Protein 4TL6 (pdb70)

CATH classification: 3.40.50.300

Radius of gyration: 28.35 Å; Cα contacts (8 Å, |Δi|>4): 1574; chains: 3; bounding box: 94×48×58 Å

Sequence (667 aa):
HQAIAKMRTMIEGFDDISHGGLPIGRSSTLVSSGTSGTGKTLFSSIQFLYNGIIEFDEPGVFVTFEETPQDIIKNARSFGWDLAKLVDEGKLFILDASPDPFDLSALIERINYAIQKYRARRVSIDDSSDASSVVRRELFRLVARRLKQIGATTVMTTERIEEYGPIARYGVEEFVVSDNVVILRNVLEGERRRRTLEILKLRGTSHMKGEYPFTITDHGINIFPLGAMAIAKMRTMIEEGFDDISHGGLPIGRSSTLVSGTSGTGKTLFSSIQFLYNGIIEFDEPGVFVTFEETPQDIIKNARSFGWDLAKLVDEGKLFILDASPGFDLSALIERINYAIQKYRARRVSIDDSSVTSVFQQYDASSVVRRELFRLVARRLKQIGATTVMTTERIEEYGPIARYGVEEFVSDNVVILRNVLEGERRRRTLEILKLRGTSHMKGEYPFTITDHGINIFPLQAIAKMRTMIEGFDDISHGGLPIGRSTLVSGTSGTGKTLFSSIQFLYNGIIEFDEPGVFVTFEETPQDIIIKNARRSFGWDLAKLVDEGKLFILDASPDPEDLSALIERINYAIQKYRARRVSIDDSSDASSVVRRELFRLVARLKQIGATTVMTTERIEEYGPIARYGVEEFVVSDNVVILRNVLEGERRRRTLEILKLRGTSHMMKGEYPFTITDHGINIFPLGAM

Foldseek 3Di:
DDFFAADDQPAAPPCQQAVGHFGFLFEAEEEEAPPLCQLLSQVSSQQCCCVVPVAAEEEEEAADDPVVSQVVLCLLVDRVVVCVVVLRYHYHYNYDDCDDLVVVLVVVLVSCVVSVHQEYEYEEAALVVVQVSLLVNRVVSSVSRHYYYYYAYDDDQPDAQHDSNRNVVSHQWYKYWGFDADPNHTWIWIATPHHPRDDGHGDTWTWDQHSNGIHTDDPPDD/DFAADQLPFAPVCQQAVHHFGFLFEAEEEEAPPLCQLLSLVSSQQCCCPVPVAAEEEEEEADDPVVSQVVLVLLPGRVVVCVVVLRYHYHYNYDCDACVVVLVVVLVSCVVSVHQEYEYEAPVVVCVVVVPLVCVLPRLLVNRVVSSVSRHYYYYYAYDHDQPDAQHDSNCNVVSGQWYKYWYFDADPNDTWIWIATPHHPPDDGHGDIWTWDQDSNGIHTDND/DAQDADALPFAPVCQQAVHHARFLAEAEEEEAPPLCQLLSLVSSQQCCCVVPVAAEEEEEAADDPVVSQVVLVLLVDRVVVCVVVLRYHYHYNYDDDVDLVVVLVVVLVSCVVSVHQEYEYHAPALVVVLVSLLVNRVSSSVSRHYYYYYAYDHDQPDAQHDSNRNVVSGQWYKYWGFDADPNHTWIWIATPHHPRHDGHGDIWTWDQHSNGIHTHDDPDD

Secondary structure (DSSP, 8-state):
--SPPEE----BTHHHHTTSSEETTSEEEEEESTTSSHHHHHHHHHHHHHHHH---EEEEESSS-HHHHHHHHGGGT--HHHHHHTTSEEEEE-------HHHHHHHHHHHHHHHT-SEEEEE---HHHHHHHHHHHHHHHHHHT-EEEEEEE-S-TTS-SSTTS-HHHH-SEEEEEEEEEETTEEEEEEEEEEETTS----SEEEEEEETTEEEE--TT--/---EE----BTHHHHTTSSEETTSEEEEEESTTSSHHHHHHHHHHHHHHHH---EEEEESSS-HHHHHHHHGGGT--HHHHHHTTSEEEEE------THHHHHHHHHHHHHHT-SEEEEE-HHHHHHHTT-GGGHHHHHHHHHHHHHHHT-EEEEEEE-S-SSS-SSTTS-TTTT-SEEEEEEEEEETTEEEEEEEEEEETTS----SEEEEEEETTEEEE---/----EE----BTHHHHTTSSEETTSEEEEEESTTSSHHHHHHHHHHHHHHHH---EEEEESSS-HHHHHHHHGGGT--HHHHHHTTSEEEEE-PPPP--HHHHHHHHHHHHHHHT-SEEEEE---HHHHHHHHHHHHHHHHHHT-EEEEEEE-S-TTS-SSTTS-HHHH-SEEEEEEEEEETTEEEEEEEEEEETTS----SEEEEEEETTEEEEPPTT--

Nearest PDB structures (foldseek):
  4tl6-assembly1_B-2  TM=1.004E+00  e=4.827E-49  Synechococcus elongatus PCC 7942 = FACHB-805
  4tl7-assembly1_C  TM=9.970E-01  e=6.393E-46  Synechococcus elongatus PCC 7942 = FACHB-805
  4tl7-assembly1_D  TM=1.002E+00  e=1.500E-45  Synechococcus elongatus PCC 7942 = FACHB-805
  4tlc-assembly1_C  TM=9.843E-01  e=3.312E-45  Synechococcus elongatus PCC 7942 = FACHB-805
  4tla-assembly1_F  TM=9.662E-01  e=7.053E-43  Synechococcus elongatus PCC 7942 = FACHB-805

B-factor: mean 24.89, std 12.78, range [8.78, 100.76]

GO terms:
  GO:0070297 regulation of phosphorelay signal transduction system (P, IDA)
  GO:0042754 negative regulation of circadian rhythm (P, IMP)
  GO:0016887 ATP hydrolysis activity (F, EXP)
  GO:0106310 protein serine kinase activity (F, EXP)
  GO:0042802 identical protein binding (F, IPI)
  GO:0005515 protein binding (F, IPI)
  GO:0009649 entrainment of circadian clock (P, IDA)
  GO:0042754 negative regulation of circadian rhythm (P, TAS)

Structure (mmCIF, N/CA/C/O backbone):
data_4TL6
#
_entry.id   4TL6
#
_cell.length_a   134.823
_cell.length_b   81.057
_cell.length_c   95.640
_cell.angle_alpha   90.00
_cell.angle_beta   132.87
_cell.angle_gamma   90.00
#
_symmetry.space_group_name_H-M   'C 1 2 1'
#
loop_
_entity.id
_entity.type
_entity.pdbx_description
1 polymer 'Circadian clock protein kinase KaiC'
2 non-polymer 'PHOSPHOAMINOPHOSPHONIC ACID-ADENYLATE ESTER'
3 non-polymer 'MAGNESIUM ION'
4 non-polymer 'CHLORIDE ION'
5 water water
#
loop_
_atom_site.group_PDB
_atom_site.id
_atom_site.type_symbol
_atom_site.label_atom_id
_atom_site.label_alt_id
_atom_site.label_comp_id
_atom_site.label_asym_id
_atom_site.label_entity_id
_atom_site.label_seq_id
_atom_site.pdbx_PDB_ins_code
_atom_site.Cartn_x
_atom_site.Cartn_y
_atom_site.Cartn_z
_atom_site.occupancy
_atom_site.B_iso_or_equiv
_atom_site.auth_seq_id
_atom_site.auth_comp_id
_atom_site.auth_asym_id
_atom_site.auth_atom_id
_atom_site.pdbx_PDB_model_num
ATOM 1 N N . HIS A 1 15 ? 46.702 1.135 -5.844 1.00 80.15 15 HIS A N 1
ATOM 2 C CA . HIS A 1 15 ? 47.691 0.169 -6.306 1.00 77.50 15 HIS A CA 1
ATOM 3 C C . HIS A 1 15 ? 47.115 -1.261 -6.379 1.00 68.24 15 HIS A C 1
ATOM 4 O O . HIS A 1 15 ? 47.224 -1.911 -7.412 1.00 66.11 15 HIS A O 1
ATOM 11 N N . GLN A 1 16 ? 46.493 -1.740 -5.299 1.00 61.18 16 GLN A N 1
ATOM 12 C CA . GLN A 1 16 ? 45.859 -3.063 -5.281 1.00 55.68 16 GLN A CA 1
ATOM 13 C C . GLN A 1 16 ? 44.406 -2.808 -4.818 1.00 44.15 16 GLN A C 1
ATOM 14 O O . GLN A 1 16 ? 44.061 -1.690 -4.426 1.00 41.35 16 GLN A O 1
ATOM 20 N N . ALA A 1 17 ? 43.573 -3.849 -4.913 1.00 43.18 17 ALA A N 1
ATOM 21 C CA . ALA A 1 17 ? 42.172 -3.858 -4.456 1.00 39.32 17 ALA A CA 1
ATOM 22 C C . ALA A 1 17 ? 42.116 -3.712 -2.966 1.00 39.16 17 ALA A C 1
ATOM 23 O O . ALA A 1 17 ? 43.100 -3.974 -2.267 1.00 40.96 17 ALA A O 1
ATOM 25 N N . ILE A 1 18 ? 40.936 -3.353 -2.490 1.00 37.53 18 ILE A N 1
ATOM 26 C CA . ILE A 1 18 ? 40.824 -2.763 -1.186 1.00 36.33 18 ILE A CA 1
ATOM 27 C C . ILE A 1 18 ? 41.164 -3.792 -0.136 1.00 29.14 18 ILE A C 1
ATOM 28 O O . ILE A 1 18 ? 40.896 -4.971 -0.312 1.00 31.64 18 ILE A O 1
ATOM 33 N N . ALA A 1 19 ? 41.792 -3.313 0.927 1.00 21.55 19 ALA A N 1
ATOM 34 C CA . ALA A 1 19 ? 42.226 -4.104 2.066 1.00 22.33 19 ALA A CA 1
ATOM 35 C C . ALA A 1 19 ? 41.169 -4.059 3.142 1.00 23.93 19 ALA A C 1
ATOM 36 O O . ALA A 1 19 ? 40.347 -3.160 3.138 1.00 22.89 19 ALA A O 1
ATOM 38 N N . LYS A 1 20 ? 41.196 -5.015 4.065 1.00 17.83 20 LYS A N 1
ATOM 39 C CA . LYS A 1 20 ? 40.171 -5.084 5.094 1.00 18.15 20 LYS A CA 1
ATOM 40 C C . LYS A 1 20 ? 40.786 -5.069 6.486 1.00 20.05 20 LYS A C 1
ATOM 41 O O . LYS A 1 20 ? 41.940 -5.428 6.675 1.00 23.77 20 LYS A O 1
ATOM 47 N N . MET A 1 21 ? 39.998 -4.618 7.442 1.00 21.63 21 MET A N 1
ATOM 48 C CA . MET A 1 21 ? 40.404 -4.555 8.833 1.00 24.45 21 MET A CA 1
ATOM 49 C C . MET A 1 21 ? 39.610 -5.622 9.606 1.00 24.52 21 MET A C 1
ATOM 50 O O . MET A 1 21 ? 38.395 -5.694 9.482 1.00 18.65 21 MET A O 1
ATOM 55 N N . ARG A 1 22 ? 40.286 -6.461 10.391 1.00 20.71 22 ARG A N 1
ATOM 56 C CA . ARG A 1 22 ? 39.588 -7.548 11.078 1.00 19.84 22 ARG A CA 1
ATOM 57 C C . ARG A 1 22 ? 38.669 -6.982 12.152 1.00 23.03 22 ARG A C 1
ATOM 58 O O . ARG A 1 22 ? 39.084 -6.100 12.913 1.00 24.51 22 ARG A O 1
ATOM 66 N N . THR A 1 23 ? 37.411 -7.446 12.195 1.00 18.75 23 THR A N 1
ATOM 67 C CA . THR A 1 23 ? 36.539 -7.094 13.316 1.00 18.85 23 THR A CA 1
ATOM 68 C C . THR A 1 23 ? 36.727 -7.950 14.569 1.00 17.60 23 THR A C 1
ATOM 69 O O . THR A 1 23 ? 36.384 -7.503 15.679 1.00 20.69 23 THR A O 1
ATOM 73 N N . MET A 1 24 ? 37.193 -9.192 14.381 1.00 21.16 24 MET A N 1
ATOM 74 C CA . MET A 1 24 ? 37.293 -10.207 15.452 1.00 20.38 24 MET A CA 1
ATOM 75 C C . MET A 1 24 ? 35.936 -10.580 16.027 1.00 19.07 24 MET A C 1
ATOM 76 O O . MET A 1 24 ? 35.854 -11.229 17.053 1.00 23.61 24 MET A O 1
ATOM 81 N N . ILE A 1 25 ? 34.870 -10.168 15.360 1.00 18.88 25 ILE A N 1
ATOM 82 C CA . ILE A 1 25 ? 33.531 -10.601 15.755 1.00 20.79 25 ILE A CA 1
ATOM 83 C C . ILE A 1 25 ? 33.362 -12.039 15.231 1.00 22.66 25 ILE A C 1
ATOM 84 O O . ILE A 1 25 ? 33.511 -12.265 14.035 1.00 18.41 25 ILE A O 1
ATOM 89 N N . GLU A 1 26 ? 33.132 -13.006 16.128 1.00 20.53 26 GLU A N 1
ATOM 90 C CA . GLU A 1 26 ? 33.233 -14.415 15.752 1.00 19.70 26 GLU A CA 1
ATOM 91 C C . GLU A 1 26 ? 32.398 -14.706 14.509 1.00 17.77 26 GLU A C 1
ATOM 92 O O . GLU A 1 26 ? 31.187 -14.468 14.516 1.00 22.72 26 GLU A O 1
ATOM 98 N N . GLY A 1 27 ? 33.048 -15.212 13.470 1.00 16.44 27 GLY A N 1
ATOM 99 C CA . GLY A 1 27 ? 32.335 -15.561 12.242 1.00 20.09 27 GLY A CA 1
ATOM 100 C C . GLY A 1 27 ? 32.303 -14.460 11.199 1.00 21.46 27 GLY A C 1
ATOM 101 O O . GLY A 1 27 ? 32.220 -14.744 9.994 1.00 18.41 27 GLY A O 1
ATOM 102 N N . PHE A 1 28 ? 32.370 -13.201 11.643 1.00 19.36 28 PHE A N 1
ATOM 103 C CA . PHE A 1 28 ? 32.157 -12.099 10.705 1.00 16.86 28 PHE A CA 1
ATOM 104 C C . PHE A 1 28 ? 33.302 -11.963 9.716 1.00 17.28 28 PHE A C 1
ATOM 105 O O . PHE A 1 28 ? 33.099 -11.667 8.539 1.00 17.49 28 PHE A O 1
ATOM 113 N N . ASP A 1 29 ? 34.530 -12.102 10.186 1.00 14.81 29 ASP A N 1
ATOM 114 C CA . ASP A 1 29 ? 35.643 -11.947 9.263 1.00 15.79 29 ASP A CA 1
ATOM 115 C C . ASP A 1 29 ? 35.668 -13.062 8.219 1.00 21.59 29 ASP A C 1
ATOM 116 O O . ASP A 1 29 ? 36.209 -12.869 7.122 1.00 21.92 29 ASP A O 1
ATOM 121 N N . ASP A 1 30 ? 35.053 -14.210 8.525 1.00 22.54 30 ASP A N 1
ATOM 122 C CA . ASP A 1 30 ? 34.913 -15.245 7.494 1.00 28.77 30 ASP A CA 1
ATOM 123 C C . ASP A 1 30 ? 33.928 -14.776 6.410 1.00 24.12 30 ASP A C 1
ATOM 124 O O . ASP A 1 30 ? 34.229 -14.820 5.208 1.00 23.23 30 ASP A O 1
ATOM 129 N N . ILE A 1 31 ? 32.774 -14.298 6.858 1.00 19.57 31 ILE A N 1
ATOM 130 C CA . ILE A 1 31 ? 31.678 -13.892 5.951 1.00 19.35 31 ILE A CA 1
ATOM 131 C C . ILE A 1 31 ? 32.096 -12.725 5.072 1.00 19.04 31 ILE A C 1
ATOM 132 O O . ILE A 1 31 ? 31.711 -12.659 3.894 1.00 17.38 31 ILE A O 1
ATOM 137 N N . SER A 1 32 ? 32.895 -11.820 5.637 1.00 19.36 32 SER A N 1
ATOM 138 C CA . SER A 1 32 ? 33.374 -10.634 4.910 1.00 16.42 32 SER A CA 1
ATOM 139 C C . SER A 1 32 ? 34.679 -10.840 4.174 1.00 18.83 32 SER A C 1
ATOM 140 O O . SER A 1 32 ? 35.201 -9.889 3.595 1.00 18.77 32 SER A O 1
ATOM 143 N N . HIS A 1 33 ? 35.164 -12.084 4.142 1.00 16.58 33 HIS A N 1
ATOM 144 C CA . HIS A 1 33 ? 36.431 -12.403 3.510 1.00 18.14 33 HIS A CA 1
ATOM 145 C C . HIS A 1 33 ? 37.534 -11.459 3.993 1.00 20.27 33 HIS A C 1
ATOM 146 O O . HIS A 1 33 ? 38.342 -10.968 3.193 1.00 18.76 33 HIS A O 1
ATOM 153 N N . GLY A 1 34 ? 37.588 -11.222 5.291 1.00 21.94 34 GLY A N 1
ATOM 154 C CA . GLY A 1 34 ? 38.762 -10.565 5.850 1.00 19.46 34 GLY A CA 1
ATOM 155 C C . GLY A 1 34 ? 38.452 -9.429 6.799 1.00 20.58 34 GLY A C 1
ATOM 156 O O . GLY A 1 34 ? 39.359 -8.934 7.505 1.00 22.35 34 GLY A O 1
ATOM 157 N N . GLY A 1 35 ? 37.189 -9.006 6.848 1.00 18.27 35 GLY A N 1
ATOM 158 C CA . GLY A 1 35 ? 36.830 -7.878 7.694 1.00 18.36 35 GLY A CA 1
ATOM 159 C C . GLY A 1 35 ? 36.225 -6.721 6.894 1.00 19.29 35 GLY A C 1
ATOM 160 O O . GLY A 1 35 ? 35.720 -6.916 5.777 1.00 20.66 35 GLY A O 1
ATOM 161 N N . LEU A 1 36 ? 36.238 -5.523 7.492 1.00 17.28 36 LEU A N 1
ATOM 162 C CA . LEU A 1 36 ? 35.599 -4.371 6.865 1.00 18.14 36 LEU A CA 1
ATOM 163 C C . LEU A 1 36 ? 36.617 -3.629 6.007 1.00 16.79 36 LEU A C 1
ATOM 164 O O . LEU A 1 36 ? 37.764 -3.470 6.410 1.00 19.84 36 LEU A O 1
ATOM 169 N N . PRO A 1 37 ? 36.212 -3.212 4.790 1.00 16.91 37 PRO A N 1
ATOM 170 C CA . PRO A 1 37 ? 37.057 -2.412 3.906 1.00 20.48 37 PRO A CA 1
ATOM 171 C C . PRO A 1 37 ? 37.620 -1.143 4.607 1.00 20.73 37 PRO A C 1
ATOM 172 O O . PRO A 1 37 ? 36.878 -0.308 5.135 1.00 19.55 37 PRO A O 1
ATOM 176 N N . ILE A 1 38 ? 38.950 -1.036 4.638 1.00 19.45 38 ILE A N 1
ATOM 177 C CA . ILE A 1 38 ? 39.615 0.032 5.390 1.00 19.79 38 ILE A CA 1
ATOM 178 C C . ILE A 1 38 ? 39.381 1.372 4.716 1.00 22.23 38 ILE A C 1
ATOM 179 O O . ILE A 1 38 ? 39.421 1.472 3.482 1.00 25.43 38 ILE A O 1
ATOM 184 N N . GLY A 1 39 ? 39.049 2.386 5.510 1.00 22.03 39 GLY A N 1
ATOM 185 C CA . GLY A 1 39 ? 38.966 3.739 5.004 1.00 21.22 39 GLY A CA 1
ATOM 186 C C . GLY A 1 39 ? 37.599 4.001 4.425 1.00 21.09 39 GLY A C 1
ATOM 187 O O . GLY A 1 39 ? 37.376 5.052 3.833 1.00 23.58 39 GLY A O 1
ATOM 188 N N . ARG A 1 40 ? 36.675 3.055 4.635 1.00 18.08 40 ARG A N 1
ATOM 189 C CA . ARG A 1 40 ? 35.301 3.207 4.197 1.00 16.81 40 ARG A CA 1
ATOM 190 C C . ARG A 1 40 ? 34.317 2.993 5.319 1.00 19.95 40 ARG A C 1
ATOM 191 O O . ARG A 1 40 ? 34.678 2.518 6.393 1.00 21.66 40 ARG A O 1
ATOM 199 N N . SER A 1 41 ? 33.075 3.328 5.027 1.00 16.24 41 SER A N 1
ATOM 200 C CA A SER A 1 41 ? 31.962 3.109 5.966 0.77 17.87 41 SER A CA 1
ATOM 201 C CA B SER A 1 41 ? 31.962 3.137 5.951 0.23 19.27 41 SER A CA 1
ATOM 202 C C . SER A 1 41 ? 31.144 1.889 5.616 1.00 18.35 41 SER A C 1
ATOM 203 O O . SER A 1 41 ? 30.926 1.560 4.441 1.00 18.11 41 SER A O 1
ATOM 208 N N . THR A 1 42 ? 30.685 1.217 6.653 1.00 14.48 42 THR A N 1
ATOM 209 C CA . THR A 1 42 ? 29.824 0.071 6.453 1.00 14.39 42 THR A CA 1
ATOM 210 C C . THR A 1 42 ? 28.509 0.393 7.163 1.00 14.76 42 THR A C 1
ATOM 211 O O . THR A 1 42 ? 28.484 0.680 8.382 1.00 17.69 42 THR A O 1
ATOM 215 N N . LEU A 1 43 ? 27.428 0.371 6.388 1.00 14.54 43 LEU A N 1
ATOM 216 C CA . LEU A 1 43 ? 26.108 0.576 6.937 1.00 14.66 43 LEU A CA 1
ATOM 217 C C . LEU A 1 43 ? 25.652 -0.720 7.587 1.00 14.28 43 LEU A C 1
ATOM 218 O O . LEU A 1 43 ? 25.739 -1.763 6.968 1.00 16.34 43 LEU A O 1
ATOM 223 N N . VAL A 1 44 ? 25.187 -0.659 8.831 1.00 12.36 44 VAL A N 1
ATOM 224 C CA . VAL A 1 44 ? 24.652 -1.817 9.490 1.00 12.35 44 VAL A CA 1
ATOM 225 C C . VAL A 1 44 ? 23.200 -1.464 9.838 1.00 16.46 44 VAL A C 1
ATOM 226 O O . VAL A 1 44 ? 22.981 -0.655 10.740 1.00 12.49 44 VAL A O 1
ATOM 230 N N . SER A 1 45 ? 22.234 -2.045 9.121 1.00 11.42 45 SER A N 1
ATOM 231 C CA A SER A 1 45 ? 20.831 -1.665 9.280 0.29 13.90 45 SER A CA 1
ATOM 232 C CA B SER A 1 45 ? 20.839 -1.657 9.282 0.71 13.04 45 SER A CA 1
ATOM 233 C C . SER A 1 45 ? 20.052 -2.773 9.966 1.00 15.91 45 SER A C 1
ATOM 234 O O . SER A 1 45 ? 20.387 -3.934 9.807 1.00 15.41 45 SER A O 1
ATOM 239 N N . GLY A 1 46 ? 18.989 -2.421 10.712 1.00 11.68 46 GLY A N 1
ATOM 240 C CA . GLY A 1 46 ? 18.250 -3.440 11.409 1.00 11.51 46 GLY A CA 1
ATOM 241 C C . GLY A 1 46 ? 17.049 -2.822 12.108 1.00 12.27 46 GLY A C 1
ATOM 242 O O . GLY A 1 46 ? 17.058 -1.650 12.448 1.00 12.18 46 GLY A O 1
ATOM 243 N N . THR A 1 47 ? 16.011 -3.623 12.277 1.00 9.91 47 THR A N 1
ATOM 244 C CA . THR A 1 47 ? 14.904 -3.227 13.154 1.00 9.80 47 THR A CA 1
ATOM 245 C C . THR A 1 47 ? 15.374 -3.092 14.634 1.00 12.73 47 THR A C 1
ATOM 246 O O . THR A 1 47 ? 16.506 -3.442 15.013 1.00 13.47 47 THR A O 1
ATOM 250 N N . SER A 1 48 ? 14.477 -2.646 15.488 1.00 10.56 48 SER A N 1
ATOM 251 C CA . SER A 1 48 ? 14.878 -2.401 16.876 1.00 15.49 48 SER A CA 1
ATOM 252 C C . SER A 1 48 ? 15.233 -3.699 17.597 1.00 12.25 48 SER A C 1
ATOM 253 O O . SER A 1 48 ? 14.515 -4.695 17.493 1.00 14.95 48 SER A O 1
ATOM 256 N N . GLY A 1 49 ? 16.360 -3.703 18.314 1.00 11.81 49 GLY A N 1
ATOM 257 C CA . GLY A 1 49 ? 16.750 -4.854 19.099 1.00 14.13 49 GLY A CA 1
ATOM 258 C C . GLY A 1 49 ? 17.473 -5.927 18.274 1.00 13.05 49 GLY A C 1
ATOM 259 O O . GLY A 1 49 ? 17.570 -7.086 18.723 1.00 13.28 49 GLY A O 1
ATOM 260 N N . THR A 1 50 ? 17.994 -5.557 17.090 1.00 12.44 50 THR A N 1
ATOM 261 C CA . THR A 1 50 ? 18.646 -6.567 16.214 1.00 10.93 50 THR A CA 1
ATOM 262 C C . THR A 1 50 ? 20.105 -6.761 16.602 1.00 13.77 50 THR A C 1
ATOM 263 O O . THR A 1 50 ? 20.710 -7.744 16.175 1.00 13.12 50 THR A O 1
ATOM 267 N N . GLY A 1 51 ? 20.688 -5.843 17.394 1.00 11.89 51 GLY A N 1
ATOM 268 C CA . GLY A 1 51 ? 22.109 -5.951 17.722 1.00 12.02 51 GLY A CA 1
ATOM 269 C C . GLY A 1 51 ? 23.016 -4.892 17.058 1.00 15.03 51 GLY A C 1
ATOM 270 O O . GLY A 1 51 ? 24.228 -5.046 16.969 1.00 12.41 51 GLY A O 1
ATOM 271 N N . LYS A 1 52 ? 22.433 -3.801 16.560 1.00 12.40 52 LYS A N 1
ATOM 272 C CA . LYS A 1 52 ? 23.192 -2.786 15.858 1.00 12.04 52 LYS A CA 1
ATOM 273 C C . LYS A 1 52 ? 24.220 -2.085 16.751 1.00 14.67 52 LYS A C 1
ATOM 274 O O . LYS A 1 52 ? 25.408 -1.968 16.409 1.00 12.04 52 LYS A O 1
ATOM 280 N N . THR A 1 53 ? 23.772 -1.647 17.915 1.00 14.45 53 THR A N 1
ATOM 281 C CA . THR A 1 53 ? 24.670 -0.936 18.817 1.00 12.06 53 THR A CA 1
ATOM 282 C C . THR A 1 53 ? 25.740 -1.914 19.301 1.00 14.60 53 THR A C 1
ATOM 283 O O . THR A 1 53 ? 26.927 -1.574 19.360 1.00 14.89 53 THR A O 1
ATOM 287 N N . LEU A 1 54 ? 25.327 -3.163 19.537 1.00 13.12 54 LEU A N 1
ATOM 288 C CA . LEU A 1 54 ? 26.277 -4.184 19.971 1.00 13.38 54 LEU A CA 1
ATOM 289 C C . LEU A 1 54 ? 27.371 -4.380 18.932 1.00 13.18 54 LEU A C 1
ATOM 290 O O . LEU A 1 54 ? 28.540 -4.475 19.259 1.00 15.22 54 LEU A O 1
ATOM 295 N N . PHE A 1 55 ? 26.964 -4.460 17.672 1.00 13.66 55 PHE A N 1
ATOM 296 C CA . PHE A 1 55 ? 27.921 -4.693 16.603 1.00 12.45 55 PHE A CA 1
ATOM 297 C C . PHE A 1 55 ? 28.935 -3.542 16.565 1.00 17.18 55 PHE A C 1
ATOM 298 O O . PHE A 1 55 ? 30.150 -3.763 16.460 1.00 15.66 55 PHE A O 1
ATOM 306 N N . SER A 1 56 ? 28.425 -2.319 16.660 1.00 13.36 56 SER A N 1
ATOM 307 C CA A SER A 1 56 ? 29.296 -1.159 16.533 0.56 15.11 56 SER A CA 1
ATOM 308 C CA B SER A 1 56 ? 29.235 -1.100 16.610 0.44 15.29 56 SER A CA 1
ATOM 309 C C . SER A 1 56 ? 30.234 -1.019 17.738 1.00 15.56 56 SER A C 1
ATOM 310 O O . SER A 1 56 ? 31.369 -0.567 17.546 1.00 17.97 56 SER A O 1
ATOM 315 N N . ILE A 1 57 ? 29.770 -1.423 18.935 1.00 13.47 57 ILE A N 1
ATOM 316 C CA . ILE A 1 57 ? 30.594 -1.415 20.125 1.00 15.23 57 ILE A CA 1
ATOM 317 C C . ILE A 1 57 ? 31.659 -2.482 20.004 1.00 17.42 57 ILE A C 1
ATOM 318 O O . ILE A 1 57 ? 32.804 -2.220 20.270 1.00 19.03 57 ILE A O 1
ATOM 323 N N . GLN A 1 58 ? 31.269 -3.686 19.568 1.00 13.70 58 GLN A N 1
ATOM 324 C CA . GLN A 1 58 ? 32.213 -4.802 19.467 1.00 15.54 58 GLN A CA 1
ATOM 325 C C . GLN A 1 58 ? 33.336 -4.493 18.471 1.00 17.54 58 GLN A C 1
ATOM 326 O O . GLN A 1 58 ? 34.515 -4.825 18.698 1.00 18.98 58 GLN A O 1
ATOM 332 N N . PHE A 1 59 ? 32.977 -3.826 17.380 1.00 16.90 59 PHE A N 1
ATOM 333 C CA . PHE A 1 59 ? 33.953 -3.368 16.400 1.00 16.81 59 PHE A CA 1
ATOM 334 C C . PHE A 1 59 ? 35.064 -2.510 17.063 1.00 15.10 59 PHE A C 1
ATOM 335 O O . PHE A 1 59 ? 36.277 -2.728 16.824 1.00 20.55 59 PHE A O 1
ATOM 343 N N . LEU A 1 60 ? 34.672 -1.529 17.867 1.00 18.08 60 LEU A N 1
ATOM 344 C CA . LEU A 1 60 ? 35.668 -0.671 18.540 1.00 18.09 60 LEU A CA 1
ATOM 345 C C . LEU A 1 60 ? 36.445 -1.446 19.605 1.00 16.57 60 LEU A C 1
ATOM 346 O O . LEU A 1 60 ? 37.653 -1.313 19.739 1.00 17.14 60 LEU A O 1
ATOM 351 N N . TYR A 1 61 ? 35.714 -2.186 20.415 1.00 20.18 61 TYR A N 1
ATOM 352 C CA . TYR A 1 61 ? 36.291 -2.871 21.576 1.00 16.67 61 TYR A CA 1
ATOM 353 C C . TYR A 1 61 ? 37.370 -3.839 21.131 1.00 18.65 61 TYR A C 1
ATOM 354 O O . TYR A 1 61 ? 38.497 -3.842 21.651 1.00 17.97 61 TYR A O 1
ATOM 363 N N . ASN A 1 62 ? 37.036 -4.627 20.117 1.00 16.95 62 ASN A N 1
ATOM 364 C CA . ASN A 1 62 ? 37.990 -5.574 19.566 1.00 18.97 62 ASN A CA 1
ATOM 365 C C . ASN A 1 62 ? 39.179 -4.856 18.933 1.00 18.47 62 ASN A C 1
ATOM 366 O O . ASN A 1 62 ? 40.296 -5.361 18.979 1.00 21.62 62 ASN A O 1
ATOM 371 N N . GLY A 1 63 ? 38.939 -3.700 18.310 1.00 21.50 63 GLY A N 1
ATOM 372 C CA . GLY A 1 63 ? 40.034 -2.924 17.728 1.00 17.09 63 GLY A CA 1
ATOM 373 C C . GLY A 1 63 ? 41.012 -2.491 18.807 1.00 23.07 63 GLY A C 1
ATOM 374 O O . GLY A 1 63 ? 42.230 -2.511 18.618 1.00 23.96 63 GLY A O 1
ATOM 375 N N . ILE A 1 64 ? 40.475 -2.077 19.943 1.00 21.17 64 ILE A N 1
ATOM 376 C CA . ILE A 1 64 ? 41.316 -1.647 21.052 1.00 20.71 64 ILE A CA 1
ATOM 377 C C . ILE A 1 64 ? 42.055 -2.826 21.701 1.00 25.59 64 ILE A C 1
ATOM 378 O O . ILE A 1 64 ? 43.274 -2.825 21.786 1.00 22.66 64 ILE A O 1
ATOM 383 N N . ILE A 1 65 ? 41.304 -3.826 22.157 1.00 21.22 65 ILE A N 1
ATOM 384 C CA . ILE A 1 65 ? 41.873 -4.984 22.850 1.00 23.66 65 ILE A CA 1
ATOM 385 C C . ILE A 1 65 ? 42.837 -5.827 21.987 1.00 27.47 65 ILE A C 1
ATOM 386 O O . ILE A 1 65 ? 43.920 -6.199 22.436 1.00 28.81 65 ILE A O 1
ATOM 391 N N . GLU A 1 66 ? 42.435 -6.144 20.759 1.00 27.23 66 GLU A N 1
ATOM 392 C CA . GLU A 1 66 ? 43.201 -7.037 19.905 1.00 26.44 66 GLU A CA 1
ATOM 393 C C . GLU A 1 66 ? 44.337 -6.333 19.151 1.00 30.34 66 GLU A C 1
ATOM 394 O O . GLU A 1 66 ? 45.383 -6.935 18.880 1.00 33.54 66 GLU A O 1
ATOM 400 N N . PHE A 1 67 ? 44.151 -5.063 18.806 1.00 28.28 67 PHE A N 1
ATOM 401 C CA . PHE A 1 67 ? 45.103 -4.425 17.913 1.00 26.44 67 PHE A CA 1
ATOM 402 C C . PHE A 1 67 ? 45.623 -3.073 18.390 1.00 29.59 67 PHE A C 1
ATOM 403 O O . PHE A 1 67 ? 46.383 -2.434 17.680 1.00 28.37 67 PHE A O 1
ATOM 411 N N . ASP A 1 68 ? 45.221 -2.644 19.588 1.00 31.70 68 ASP A N 1
ATOM 412 C CA . ASP A 1 68 ? 45.562 -1.317 20.117 1.00 27.70 68 ASP A CA 1
ATOM 413 C C . ASP A 1 68 ? 45.240 -0.194 19.107 1.00 27.52 68 ASP A C 1
ATOM 414 O O . ASP A 1 68 ? 45.975 0.790 18.979 1.00 33.65 68 ASP A O 1
ATOM 419 N N . GLU A 1 69 ? 44.132 -0.345 18.377 1.00 19.94 69 GLU A N 1
ATOM 420 C CA . GLU A 1 69 ? 43.644 0.716 17.501 1.00 21.08 69 GLU A CA 1
ATOM 421 C C . GLU A 1 69 ? 42.528 1.447 18.225 1.00 22.68 69 GLU A C 1
ATOM 422 O O . GLU A 1 69 ? 41.485 0.848 18.469 1.00 26.22 69 GLU A O 1
ATOM 428 N N . PRO A 1 70 ? 42.742 2.728 18.575 1.00 23.01 70 PRO A N 1
ATOM 429 C CA . PRO A 1 70 ? 41.755 3.528 19.305 1.00 22.02 70 PRO A CA 1
ATOM 430 C C . PRO A 1 70 ? 40.470 3.734 18.523 1.00 25.88 70 PRO A C 1
ATOM 431 O O . PRO A 1 70 ? 40.475 3.740 17.265 1.00 24.43 70 PRO A O 1
ATOM 435 N N . GLY A 1 71 ? 39.377 3.942 19.251 1.00 21.94 71 GLY A N 1
ATOM 436 C CA . GLY A 1 71 ? 38.108 4.129 18.587 1.00 19.52 71 GLY A CA 1
ATOM 437 C C . GLY A 1 71 ? 37.272 5.289 19.074 1.00 23.04 71 GLY A C 1
ATOM 438 O O . GLY A 1 71 ? 37.391 5.726 20.206 1.00 22.80 71 GLY A O 1
ATOM 439 N N . VAL A 1 72 ? 36.435 5.816 18.194 1.00 21.36 72 VAL A N 1
ATOM 440 C CA . VAL A 1 72 ? 35.526 6.885 18.569 1.00 17.41 72 VAL A CA 1
ATOM 441 C C . VAL A 1 72 ? 34.126 6.360 18.383 1.00 19.64 72 VAL A C 1
ATOM 442 O O . VAL A 1 72 ? 33.818 5.864 17.304 1.00 18.38 72 VAL A O 1
ATOM 446 N N . PHE A 1 73 ? 33.302 6.449 19.428 1.00 18.67 73 PHE A N 1
ATOM 447 C CA . PHE A 1 73 ? 31.897 6.057 19.336 1.00 19.64 73 PHE A CA 1
ATOM 448 C C . PHE A 1 73 ? 31.004 7.294 19.366 1.00 20.23 73 PHE A C 1
ATOM 449 O O . PHE A 1 73 ? 31.021 8.061 20.339 1.00 22.41 73 PHE A O 1
ATOM 457 N N . VAL A 1 74 ? 30.236 7.483 18.309 1.00 19.23 74 VAL A N 1
ATOM 458 C CA . VAL A 1 74 ? 29.358 8.643 18.196 1.00 22.35 74 VAL A CA 1
ATOM 459 C C . VAL A 1 74 ? 27.959 8.196 18.545 1.00 25.47 74 VAL A C 1
ATOM 460 O O . VAL A 1 74 ? 27.404 7.357 17.864 1.00 26.19 74 VAL A O 1
ATOM 464 N N . THR A 1 75 ? 27.385 8.746 19.611 1.00 20.47 75 THR A N 1
ATOM 465 C CA . THR A 1 75 ? 26.032 8.367 20.001 1.00 21.29 75 THR A CA 1
ATOM 466 C C . THR A 1 75 ? 25.020 9.521 19.856 1.00 25.53 75 THR A C 1
ATOM 467 O O . THR A 1 75 ? 25.282 10.654 20.236 1.00 25.03 75 THR A O 1
ATOM 471 N N . PHE A 1 76 ? 23.865 9.210 19.295 1.00 25.39 76 PHE A N 1
ATOM 472 C CA . PHE A 1 76 ? 22.850 10.214 19.027 1.00 34.49 76 PHE A CA 1
ATOM 473 C C . PHE A 1 76 ? 21.671 10.190 19.974 1.00 40.92 76 PHE A C 1
ATOM 474 O O . PHE A 1 76 ? 20.926 11.156 20.035 1.00 46.77 76 PHE A O 1
ATOM 482 N N . GLU A 1 77 ? 21.475 9.108 20.711 1.00 41.43 77 GLU A N 1
ATOM 483 C CA . GLU A 1 77 ? 20.359 9.106 21.657 1.00 35.51 77 GLU A CA 1
ATOM 484 C C . GLU A 1 77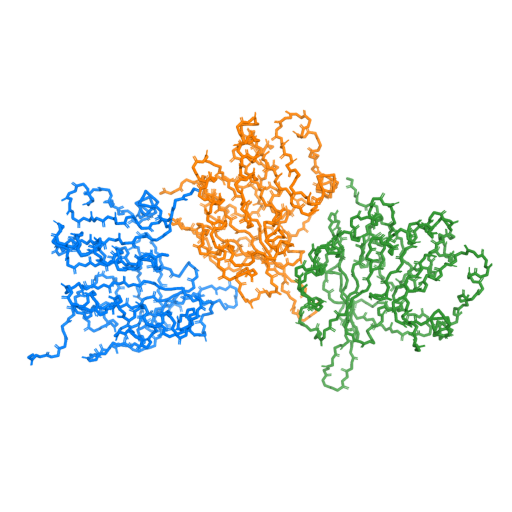 ? 20.724 8.450 22.988 1.00 30.88 77 GLU A C 1
ATOM 485 O O . GLU A 1 77 ? 20.403 9.001 24.039 1.00 32.61 77 GLU A O 1
ATOM 491 N N . GLU A 1 78 ? 21.405 7.308 22.980 1.00 27.63 78 GLU A N 1
ATOM 492 C CA . GLU A 1 78 ? 21.902 6.756 24.255 1.00 25.13 78 GLU A CA 1
ATOM 493 C C . GLU A 1 78 ? 22.982 7.655 24.850 1.00 25.45 78 GLU A C 1
ATOM 494 O O . GLU A 1 78 ? 23.880 8.090 24.143 1.00 23.30 78 GLU A O 1
ATOM 500 N N . THR A 1 79 ? 22.919 7.911 26.150 1.00 21.29 79 THR A N 1
ATOM 501 C CA . THR A 1 79 ? 23.982 8.684 26.776 1.00 25.73 79 THR A CA 1
ATOM 502 C C . THR A 1 79 ? 25.236 7.823 26.907 1.00 24.71 79 THR A C 1
ATOM 503 O O . THR A 1 79 ? 25.149 6.587 27.009 1.00 22.52 79 THR A O 1
ATOM 507 N N . PRO A 1 80 ? 26.397 8.466 26.926 1.00 23.49 80 PRO A N 1
ATOM 508 C CA . PRO A 1 80 ? 27.638 7.729 27.186 1.00 22.45 80 PRO A CA 1
ATOM 509 C C . PRO A 1 80 ? 27.562 6.839 28.429 1.00 21.90 80 PRO A C 1
ATOM 510 O O . PRO A 1 80 ? 28.077 5.725 28.396 1.00 20.42 80 PRO A O 1
ATOM 514 N N . GLN A 1 81 ? 26.963 7.334 29.513 1.00 17.69 81 GLN A N 1
ATOM 515 C CA . GLN A 1 81 ? 26.822 6.523 30.717 1.00 22.41 81 GLN A CA 1
ATOM 516 C C . GLN A 1 81 ? 26.038 5.236 30.431 1.00 19.17 81 GLN A C 1
ATOM 517 O O . GLN A 1 81 ? 26.392 4.161 30.927 1.00 19.37 81 GLN A O 1
ATOM 523 N N . ASP A 1 82 ? 24.980 5.336 29.638 1.00 20.52 82 ASP A N 1
ATOM 524 C CA . ASP A 1 82 ? 24.202 4.135 29.340 1.00 19.01 82 ASP A CA 1
ATOM 525 C C . ASP A 1 82 ? 24.929 3.181 28.362 1.00 17.09 82 ASP A C 1
ATOM 526 O O . ASP A 1 82 ? 24.829 1.960 28.510 1.00 14.59 82 ASP A O 1
ATOM 531 N N . ILE A 1 83 ? 25.686 3.732 27.416 1.00 15.53 83 ILE A N 1
ATOM 532 C CA . ILE A 1 83 ? 26.555 2.878 26.545 1.00 18.42 83 ILE A CA 1
ATOM 533 C C . ILE A 1 83 ? 27.504 2.040 27.408 1.00 17.81 83 ILE A C 1
ATOM 534 O O . ILE A 1 83 ? 27.580 0.795 27.250 1.00 17.40 83 ILE A O 1
ATOM 539 N N . ILE A 1 84 ? 28.156 2.704 28.356 1.00 16.38 84 ILE A N 1
ATOM 540 C CA . ILE A 1 84 ? 29.095 2.051 29.282 1.00 17.96 84 ILE A CA 1
ATOM 541 C C . ILE A 1 84 ? 28.375 1.010 30.141 1.00 19.82 84 ILE A C 1
ATOM 542 O O . ILE A 1 84 ? 28.844 -0.133 30.265 1.00 16.55 84 ILE A O 1
ATOM 547 N N . LYS A 1 85 ? 27.221 1.385 30.693 1.00 17.63 85 LYS A N 1
ATOM 548 C CA . LYS A 1 85 ? 26.469 0.465 31.538 1.00 19.01 85 LYS A CA 1
ATOM 549 C C . LYS A 1 85 ? 26.033 -0.782 30.768 1.00 19.23 85 LYS A C 1
ATOM 550 O O . LYS A 1 85 ? 26.192 -1.892 31.254 1.00 16.53 85 LYS A O 1
ATOM 556 N N . ASN A 1 86 ? 25.429 -0.583 29.594 1.00 15.77 86 ASN A N 1
ATOM 557 C CA . ASN A 1 86 ? 24.934 -1.704 28.808 1.00 13.98 86 ASN A CA 1
ATOM 558 C C . ASN A 1 86 ? 26.055 -2.641 28.343 1.00 22.38 86 ASN A C 1
ATOM 559 O O . ASN A 1 86 ? 25.848 -3.836 28.207 1.00 18.89 86 ASN A O 1
ATOM 564 N N . ALA A 1 87 ? 27.234 -2.103 28.084 1.00 17.56 87 ALA A N 1
ATOM 565 C CA . ALA A 1 87 ? 28.347 -2.950 27.651 1.00 17.90 87 ALA A CA 1
ATOM 566 C C . ALA A 1 87 ? 28.866 -3.898 28.751 1.00 19.92 87 ALA A C 1
ATOM 567 O O . ALA A 1 87 ? 29.531 -4.903 28.470 1.00 16.30 87 ALA A O 1
ATOM 569 N N . ARG A 1 88 ? 28.559 -3.588 30.006 1.00 15.02 88 ARG A N 1
ATOM 570 C CA . ARG A 1 88 ? 28.890 -4.532 31.091 1.00 21.34 88 ARG A CA 1
ATOM 571 C C . ARG A 1 88 ? 28.137 -5.863 30.977 1.00 21.90 88 ARG A C 1
ATOM 572 O O . ARG A 1 88 ? 28.524 -6.872 31.561 1.00 26.63 88 ARG A O 1
ATOM 580 N N . SER A 1 89 ? 27.084 -5.887 30.184 1.00 20.79 89 SER A N 1
ATOM 581 C CA . SER A 1 89 ? 26.372 -7.138 29.933 1.00 17.51 89 SER A CA 1
ATOM 582 C C . SER A 1 89 ? 27.285 -8.186 29.294 1.00 24.83 89 SER A C 1
ATOM 583 O O . SER A 1 89 ? 27.026 -9.392 29.362 1.00 23.62 89 SER A O 1
ATOM 586 N N . PHE A 1 90 ? 28.367 -7.731 28.668 1.00 19.55 90 PHE A N 1
ATOM 587 C CA . PHE A 1 90 ? 29.242 -8.670 27.987 1.00 20.54 90 PHE A CA 1
ATOM 588 C C . PHE A 1 90 ? 30.598 -8.757 28.662 1.00 25.82 90 PHE A C 1
ATOM 589 O O . PHE A 1 90 ? 31.553 -9.316 28.108 1.00 26.36 90 PHE A O 1
ATOM 597 N N . GLY A 1 91 ? 30.668 -8.212 29.869 1.00 24.85 91 GLY A N 1
ATOM 598 C CA . GLY A 1 91 ? 31.909 -8.173 30.620 1.00 23.73 91 GLY A CA 1
ATOM 599 C C . GLY A 1 91 ? 32.938 -7.187 30.052 1.00 26.01 91 GLY A C 1
ATOM 600 O O . GLY A 1 91 ? 34.139 -7.307 30.322 1.00 26.59 91 GLY A O 1
ATOM 601 N N . TRP A 1 92 ? 32.488 -6.213 29.261 1.00 16.30 92 TRP A N 1
ATOM 602 C CA . TRP A 1 92 ? 33.424 -5.237 28.716 1.00 18.54 92 TRP A CA 1
ATOM 603 C C . TRP A 1 92 ? 33.466 -3.992 29.580 1.00 22.59 92 TRP A C 1
ATOM 604 O O . TRP A 1 92 ? 32.432 -3.447 29.952 1.00 24.55 92 TRP A O 1
ATOM 615 N N . ASP A 1 93 ? 34.681 -3.555 29.899 1.00 21.72 93 ASP A N 1
ATOM 616 C CA . ASP A 1 93 ? 34.902 -2.409 30.766 1.00 22.84 93 ASP A CA 1
ATOM 617 C C . ASP A 1 93 ? 35.277 -1.200 29.909 1.00 21.00 93 ASP A C 1
ATOM 618 O O . ASP A 1 93 ? 36.464 -0.898 29.707 1.00 21.51 93 ASP A O 1
ATOM 623 N N . LEU A 1 94 ? 34.264 -0.509 29.408 1.00 20.31 94 LEU A N 1
ATOM 624 C CA . LEU A 1 94 ? 34.501 0.592 28.493 1.00 20.32 94 LEU A CA 1
ATOM 625 C C . LEU A 1 94 ? 34.993 1.802 29.244 1.00 23.11 94 LEU A C 1
ATOM 626 O O . LEU A 1 94 ? 35.722 2.620 28.691 1.00 23.97 94 LEU A O 1
ATOM 631 N N . ALA A 1 95 ? 34.615 1.897 30.518 1.00 24.17 95 ALA A N 1
ATOM 632 C CA . ALA A 1 95 ? 35.134 2.953 31.373 1.00 22.37 95 ALA A CA 1
ATOM 633 C C . ALA A 1 95 ? 36.652 2.950 31.439 1.00 25.69 95 ALA A C 1
ATOM 634 O O . ALA A 1 95 ? 37.277 4.003 31.412 1.00 22.97 95 ALA A O 1
ATOM 636 N N . LYS A 1 96 ? 37.245 1.764 31.581 1.00 21.32 96 LYS A N 1
ATOM 637 C CA . LYS A 1 96 ? 38.696 1.628 31.601 1.00 23.08 96 LYS A CA 1
ATOM 638 C C . LYS A 1 96 ? 39.339 2.168 30.309 1.00 19.60 96 LYS A C 1
ATOM 639 O O . LYS A 1 96 ? 40.317 2.949 30.317 1.00 25.97 96 LYS A O 1
ATOM 645 N N . LEU A 1 97 ? 38.767 1.767 29.186 1.00 20.64 97 LEU A N 1
ATOM 646 C CA . LEU A 1 97 ? 39.246 2.198 27.880 1.00 20.64 97 LEU A CA 1
ATOM 647 C C . LEU A 1 97 ? 39.149 3.720 27.690 1.00 24.74 97 LEU A C 1
ATOM 648 O O . LEU A 1 97 ? 40.061 4.323 27.119 1.00 25.89 97 LEU A O 1
ATOM 653 N N . VAL A 1 98 ? 38.063 4.338 28.156 1.00 24.44 98 VAL A N 1
ATOM 654 C CA . VAL A 1 98 ? 37.932 5.801 28.072 1.00 25.26 98 VAL A CA 1
ATOM 655 C C . VAL A 1 98 ? 39.016 6.460 28.948 1.00 30.94 98 VAL A C 1
ATOM 656 O O . VAL A 1 98 ? 39.700 7.415 28.533 1.00 26.78 98 VAL A O 1
ATOM 660 N N . ASP A 1 99 ? 39.223 5.917 30.141 1.00 28.98 99 ASP A N 1
ATOM 661 C CA . ASP A 1 99 ? 40.244 6.494 31.020 1.00 32.25 99 ASP A CA 1
ATOM 662 C C . ASP A 1 99 ? 41.664 6.335 30.490 1.00 31.85 99 ASP A C 1
ATOM 663 O O . ASP A 1 99 ? 42.517 7.155 30.808 1.00 35.02 99 ASP A O 1
ATOM 668 N N . GLU A 1 100 ? 41.920 5.294 29.694 1.00 27.70 100 GLU A N 1
ATOM 669 C CA . GLU A 1 100 ? 43.244 5.069 29.093 1.00 27.06 100 GLU A CA 1
ATOM 670 C C . GLU A 1 100 ? 43.418 5.867 27.804 1.00 31.39 100 GLU A C 1
ATOM 671 O O . GLU A 1 100 ? 44.442 5.776 27.128 1.00 30.88 100 GLU A O 1
ATOM 677 N N . GLY A 1 101 ? 42.383 6.599 27.421 1.00 27.84 101 GLY A N 1
ATOM 678 C CA . GLY A 1 101 ? 42.434 7.335 26.172 1.00 30.65 101 GLY A CA 1
ATOM 679 C C . GLY A 1 101 ? 42.377 6.479 24.913 1.00 31.34 101 GLY A C 1
ATOM 680 O O . GLY A 1 101 ? 42.750 6.952 23.840 1.00 31.60 101 GLY A O 1
ATOM 681 N N . LYS A 1 102 ? 41.916 5.235 25.025 1.00 28.80 102 LYS A N 1
ATOM 682 C CA . LYS A 1 102 ? 41.821 4.366 23.843 1.00 25.47 102 LYS A CA 1
ATOM 683 C C . LYS A 1 102 ? 40.447 4.460 23.178 1.00 23.15 102 LYS A C 1
ATOM 684 O O . LYS A 1 102 ? 40.304 4.104 22.008 1.00 23.14 102 LYS A O 1
ATOM 690 N N . LEU A 1 103 ? 39.445 4.888 23.936 1.00 21.75 103 LEU A N 1
ATOM 691 C CA . LEU A 1 103 ? 38.066 5.015 23.451 1.00 22.91 103 LEU A CA 1
ATOM 692 C C . LEU A 1 103 ? 37.530 6.388 23.792 1.00 24.45 103 LEU A C 1
ATOM 693 O O . LEU A 1 103 ? 37.745 6.894 24.901 1.00 24.49 103 LEU A O 1
ATOM 698 N N . PHE A 1 104 ? 36.842 7.007 22.854 1.00 20.19 104 PHE A N 1
ATOM 699 C CA . PHE A 1 104 ? 36.204 8.286 23.135 1.00 18.43 104 PHE A CA 1
ATOM 700 C C . PHE A 1 104 ? 34.779 8.176 22.704 1.00 21.13 104 PHE A C 1
ATOM 701 O O . PHE A 1 104 ? 34.493 7.757 21.586 1.00 24.17 104 PHE A O 1
ATOM 709 N N . ILE A 1 105 ? 33.866 8.505 23.611 1.00 21.10 105 ILE A N 1
ATOM 710 C CA . ILE A 1 105 ? 32.468 8.473 23.284 1.00 22.15 105 ILE A CA 1
ATOM 711 C C . ILE A 1 105 ? 32.058 9.919 23.040 1.00 23.55 105 ILE A C 1
ATOM 712 O O . ILE A 1 105 ? 32.102 10.753 23.950 1.00 22.68 105 ILE A O 1
ATOM 717 N N . LEU A 1 106 ? 31.701 10.206 21.799 1.00 22.69 106 LEU A N 1
ATOM 718 C CA . LEU A 1 106 ? 31.266 11.541 21.387 1.00 21.34 106 LEU A CA 1
ATOM 719 C C . LEU A 1 106 ? 29.768 11.654 21.607 1.00 24.19 106 LEU A C 1
ATOM 720 O O . LEU A 1 106 ? 28.952 11.002 20.935 1.00 23.14 106 LEU A O 1
ATOM 725 N N . ASP A 1 107 ? 29.406 12.473 22.582 1.00 26.12 107 ASP A N 1
ATOM 726 C CA . ASP A 1 107 ? 28.007 12.685 22.911 1.00 26.24 107 ASP A CA 1
ATOM 727 C C . ASP A 1 107 ? 27.359 13.656 21.936 1.00 31.58 107 ASP A C 1
ATOM 728 O O . ASP A 1 107 ? 27.537 14.870 22.040 1.00 32.50 107 ASP A O 1
ATOM 733 N N . ALA A 1 108 ? 26.619 13.125 20.979 1.00 31.57 108 ALA A N 1
ATOM 734 C CA . ALA A 1 108 ? 25.828 13.963 20.098 1.00 30.42 108 ALA A CA 1
ATOM 735 C C . ALA A 1 108 ? 24.336 13.824 20.408 1.00 37.37 108 ALA A C 1
ATOM 736 O O . ALA A 1 108 ? 23.505 14.265 19.625 1.00 41.66 108 ALA A O 1
ATOM 738 N N . SER A 1 109 ? 24.003 13.228 21.557 1.00 36.56 109 SER A N 1
ATOM 739 C CA . SER A 1 109 ? 22.600 13.042 21.969 1.00 39.68 109 SER A CA 1
ATOM 740 C C . SER A 1 109 ? 21.917 14.363 22.367 1.00 42.36 109 SER A C 1
ATOM 741 O O . SER A 1 109 ? 22.575 15.263 22.876 1.00 45.26 109 SER A O 1
ATOM 744 N N . PRO A 1 110 ? 20.589 14.478 22.155 1.00 46.05 110 PRO A N 1
ATOM 745 C CA . PRO A 1 110 ? 19.914 15.761 22.403 1.00 53.31 110 PRO A CA 1
ATOM 746 C C . PRO A 1 110 ? 19.784 16.062 23.891 1.00 58.46 110 PRO A C 1
ATOM 747 O O . PRO A 1 110 ? 20.023 15.171 24.705 1.00 56.20 110 PRO A O 1
ATOM 751 N N . ASP A 1 111 ? 19.410 17.294 24.229 1.00 64.07 111 ASP A N 1
ATOM 752 C CA . ASP A 1 111 ? 19.308 17.724 25.621 1.00 70.80 111 ASP A CA 1
ATOM 753 C C . ASP A 1 111 ? 17.882 17.578 26.173 1.00 68.73 111 ASP A C 1
ATOM 754 O O . ASP A 1 111 ? 16.969 18.282 25.744 1.00 71.10 111 ASP A O 1
ATOM 759 N N . PRO A 1 112 ? 17.693 16.658 27.135 1.00 64.36 112 PRO A N 1
ATOM 760 C CA . PRO A 1 112 ? 16.399 16.398 27.780 1.00 62.12 112 PRO A CA 1
ATOM 761 C C . PRO A 1 112 ? 15.815 17.628 28.475 1.00 65.60 112 PRO A C 1
ATOM 762 O O . PRO A 1 112 ? 14.779 18.129 28.042 1.00 66.63 112 PRO A O 1
ATOM 766 N N . PHE A 1 121 ? 19.334 20.149 13.116 1.00 72.42 121 PHE A N 1
ATOM 767 C CA . PHE A 1 121 ? 20.580 19.453 13.418 1.00 70.22 121 PHE A CA 1
ATOM 768 C C . PHE A 1 121 ? 21.713 19.843 12.473 1.00 64.51 121 PHE A C 1
ATOM 769 O O . PHE A 1 121 ? 21.530 19.891 11.256 1.00 63.65 121 PHE A O 1
ATOM 777 N N . ASP A 1 122 ? 22.892 20.077 13.042 1.00 58.65 122 ASP A N 1
ATOM 778 C CA . ASP A 1 122 ? 24.015 20.601 12.280 1.00 56.98 122 ASP A CA 1
ATOM 779 C C . ASP A 1 122 ? 25.031 19.522 11.929 1.00 51.86 122 ASP A C 1
ATOM 780 O O . ASP A 1 122 ? 25.928 19.224 12.711 1.00 39.94 122 ASP A O 1
ATOM 785 N N . LEU A 1 123 ? 24.904 18.977 10.725 1.00 56.21 123 LEU A N 1
ATOM 786 C CA . LEU A 1 123 ? 25.776 17.903 10.264 1.00 53.35 123 LEU A CA 1
ATOM 787 C C . LEU A 1 123 ? 27.236 18.330 10.072 1.00 44.35 123 LEU A C 1
ATOM 788 O O . LEU A 1 123 ? 28.156 17.612 10.462 1.00 40.94 123 LEU A O 1
ATOM 793 N N . SER A 1 124 ? 27.457 19.471 9.433 1.00 46.36 124 SER A N 1
ATOM 794 C CA . SER A 1 124 ? 28.819 19.977 9.256 1.00 43.63 124 SER A CA 1
ATOM 795 C C . SER A 1 124 ? 29.544 20.112 10.602 1.00 39.60 124 SER A C 1
ATOM 796 O O . SER A 1 124 ? 30.720 19.753 10.731 1.00 37.92 124 SER A O 1
ATOM 799 N N . ALA A 1 125 ? 28.830 20.635 11.600 1.00 40.79 125 ALA A N 1
ATOM 800 C CA . ALA A 1 125 ? 29.387 20.779 12.940 1.00 41.05 125 ALA A CA 1
ATOM 801 C C . ALA A 1 125 ? 29.707 19.418 13.526 1.00 36.92 125 ALA A C 1
ATOM 802 O O . ALA A 1 125 ? 30.719 19.243 14.198 1.00 33.48 125 ALA A O 1
ATOM 804 N N . LEU A 1 126 ? 28.830 18.448 13.272 1.00 36.95 126 LEU A N 1
ATOM 805 C CA . LEU A 1 126 ? 29.063 17.102 13.789 1.00 34.48 126 LEU A CA 1
ATOM 806 C C . LEU A 1 126 ? 30.334 16.526 13.199 1.00 31.64 126 LEU A C 1
ATOM 807 O O . LEU A 1 126 ? 31.188 16.010 13.918 1.00 33.94 126 LEU A O 1
ATOM 812 N N . ILE A 1 127 ? 30.477 16.645 11.885 1.00 31.79 127 ILE A N 1
ATOM 813 C CA . ILE A 1 127 ? 31.620 16.050 11.201 1.00 31.67 127 ILE A CA 1
ATOM 814 C C . ILE A 1 127 ? 32.930 16.652 11.699 1.00 34.60 127 ILE A C 1
ATOM 815 O O . ILE A 1 127 ? 33.967 15.975 11.792 1.00 31.76 127 ILE A O 1
ATOM 820 N N . GLU A 1 128 ? 32.885 17.934 12.042 1.00 36.32 128 GLU A N 1
ATOM 821 C CA . GLU A 1 128 ? 34.070 18.595 12.551 1.00 36.67 128 GLU A CA 1
ATOM 822 C C . GLU A 1 128 ? 34.453 18.040 13.930 1.00 37.32 128 GLU A C 1
ATOM 823 O O . GLU A 1 128 ? 35.638 17.859 14.227 1.00 31.34 128 GLU A O 1
ATOM 829 N N . ARG A 1 129 ? 33.442 17.782 14.763 1.00 37.05 129 ARG A N 1
ATOM 830 C CA . ARG A 1 129 ? 33.677 17.199 16.091 1.00 38.71 129 ARG A CA 1
ATOM 831 C C . ARG A 1 129 ? 34.235 15.791 15.960 1.00 33.45 129 ARG A C 1
ATOM 832 O O . ARG A 1 129 ? 35.125 15.381 16.711 1.00 33.40 129 ARG A O 1
ATOM 840 N N . ILE A 1 130 ? 33.685 15.034 15.012 1.00 31.72 130 ILE A N 1
ATOM 841 C CA . ILE A 1 130 ? 34.171 13.681 14.791 1.00 31.68 130 ILE A CA 1
ATOM 842 C C . ILE A 1 130 ? 35.630 13.708 14.327 1.00 29.41 130 ILE A C 1
ATOM 843 O O . ILE A 1 130 ? 36.457 12.948 14.816 1.00 30.09 130 ILE A O 1
ATOM 848 N N . ASN A 1 131 ? 35.965 14.593 13.386 1.00 30.58 131 ASN A N 1
ATOM 849 C CA . ASN A 1 131 ? 37.335 14.713 12.934 1.00 33.34 131 ASN A CA 1
ATOM 850 C C . ASN A 1 131 ? 38.215 15.160 14.107 1.00 33.20 131 ASN A C 1
ATOM 851 O O . ASN A 1 131 ? 39.343 14.683 14.270 1.00 31.66 131 ASN A O 1
ATOM 856 N N . TYR A 1 132 ? 37.705 16.076 14.930 1.00 29.04 132 TYR A N 1
ATOM 857 C CA . TYR A 1 132 ? 38.495 16.509 16.084 1.00 34.55 132 TYR A CA 1
ATOM 858 C C . TYR A 1 132 ? 38.868 15.287 16.954 1.00 32.90 132 TYR A C 1
ATOM 859 O O . TYR A 1 132 ? 40.032 15.052 17.237 1.00 30.86 132 TYR A O 1
ATOM 868 N N . ALA A 1 133 ? 37.869 14.505 17.333 1.00 32.52 133 ALA A N 1
ATOM 869 C CA . ALA A 1 133 ? 38.065 13.304 18.146 1.00 27.03 133 ALA A CA 1
ATOM 870 C C . ALA A 1 133 ? 38.965 12.274 17.468 1.00 26.34 133 ALA A C 1
ATOM 871 O O . ALA A 1 133 ? 39.829 11.684 18.093 1.00 25.51 133 ALA A O 1
ATOM 873 N N . ILE A 1 134 ? 38.763 12.044 16.177 1.00 26.66 134 ILE A N 1
ATOM 874 C CA . ILE A 1 134 ? 39.663 11.148 15.488 1.00 27.30 134 ILE A CA 1
ATOM 875 C C . ILE A 1 134 ? 41.117 11.607 15.608 1.00 32.59 134 ILE A C 1
ATOM 876 O O . ILE A 1 134 ? 42.015 10.793 15.864 1.00 30.70 134 ILE A O 1
ATOM 881 N N . GLN A 1 135 ? 41.354 12.908 15.427 1.00 31.81 135 GLN A N 1
ATOM 882 C CA . GLN A 1 135 ? 42.708 13.433 15.553 1.00 34.41 135 GLN A CA 1
ATOM 883 C C . GLN A 1 135 ? 43.217 13.364 17.005 1.00 32.53 135 GLN A C 1
ATOM 884 O O . GLN A 1 135 ? 44.333 12.914 17.266 1.00 29.95 135 GLN A O 1
ATOM 890 N N . LYS A 1 136 ? 42.421 13.833 17.955 1.00 28.23 136 LYS A N 1
ATOM 891 C CA . LYS A 1 136 ? 42.906 13.841 19.347 1.00 28.17 136 LYS A CA 1
ATOM 892 C C . LYS A 1 136 ? 43.304 12.436 19.834 1.00 30.32 136 LYS A C 1
ATOM 893 O O . LYS A 1 136 ? 44.362 12.248 20.426 1.00 31.88 136 LYS A O 1
ATOM 899 N N . TYR A 1 137 ? 42.450 11.443 19.568 1.00 30.31 137 TYR A N 1
ATOM 900 C CA . TYR A 1 137 ? 42.698 10.113 20.104 1.00 31.59 137 TYR A CA 1
ATOM 901 C C . TYR A 1 137 ? 43.439 9.171 19.145 1.00 33.95 137 TYR A C 1
ATOM 902 O O . TYR A 1 137 ? 43.649 7.990 19.480 1.00 33.39 137 TYR A O 1
ATOM 911 N N . ARG A 1 138 ? 43.855 9.682 17.979 1.00 30.07 138 ARG A N 1
ATOM 912 C CA . ARG A 1 138 ? 44.574 8.844 17.005 1.00 34.43 138 ARG A CA 1
ATOM 913 C C . ARG A 1 138 ? 43.719 7.669 16.548 1.00 25.18 138 ARG A C 1
ATOM 914 O O . ARG A 1 138 ? 44.230 6.558 16.379 1.00 29.77 138 ARG A O 1
ATOM 922 N N . ALA A 1 139 ? 42.424 7.896 16.380 1.00 23.63 139 ALA A N 1
ATOM 923 C CA . ALA A 1 139 ? 41.498 6.775 16.231 1.00 25.83 139 ALA A CA 1
ATOM 924 C C . ALA A 1 139 ? 41.617 6.154 14.847 1.00 26.63 139 ALA A C 1
ATOM 925 O O . ALA A 1 139 ? 41.723 6.872 13.858 1.00 24.84 139 ALA A O 1
ATOM 927 N N . ARG A 1 140 ? 41.593 4.829 14.784 1.00 28.89 140 ARG A N 1
ATOM 928 C CA . ARG A 1 140 ? 41.549 4.157 13.490 1.00 30.26 140 ARG A CA 1
ATOM 929 C C . ARG A 1 140 ? 40.166 3.565 13.181 1.00 28.06 140 ARG A C 1
ATOM 930 O O . ARG A 1 140 ? 39.876 3.257 12.016 1.00 28.03 140 ARG A O 1
ATOM 938 N N . ARG A 1 141 ? 39.311 3.442 14.204 1.00 18.38 141 ARG A N 1
ATOM 939 C CA . ARG A 1 141 ? 37.953 2.968 14.018 1.00 17.24 141 ARG A CA 1
ATOM 940 C C . ARG A 1 141 ? 36.889 3.936 14.582 1.00 20.87 141 ARG A C 1
ATOM 941 O O . ARG A 1 141 ? 37.085 4.534 15.614 1.00 20.08 141 ARG A O 1
ATOM 949 N N . VAL A 1 142 ? 35.753 4.028 13.907 1.00 17.12 142 VAL A N 1
ATOM 950 C CA . VAL A 1 142 ? 34.687 4.952 14.281 1.00 16.44 142 VAL A CA 1
ATOM 951 C C . VAL A 1 142 ? 33.387 4.218 14.178 1.00 17.85 142 VAL A C 1
ATOM 952 O O . VAL A 1 142 ? 33.182 3.487 13.215 1.00 20.97 142 VAL A O 1
ATOM 956 N N . SER A 1 143 ? 32.516 4.375 15.174 1.00 16.66 143 SER A N 1
ATOM 957 C CA . SER A 1 143 ? 31.174 3.874 15.033 1.00 15.22 143 SER A CA 1
ATOM 958 C C . SER A 1 143 ? 30.236 5.043 15.239 1.00 16.78 143 SER A C 1
ATOM 959 O O . SER A 1 143 ? 30.443 5.871 16.140 1.00 19.57 143 SER A O 1
ATOM 962 N N . ILE A 1 144 ? 29.206 5.109 14.412 1.00 15.51 144 ILE A N 1
ATOM 963 C CA . ILE A 1 144 ? 28.210 6.186 14.490 1.00 17.43 144 ILE A CA 1
ATOM 964 C C . ILE A 1 144 ? 26.862 5.498 14.640 1.00 20.21 144 ILE A C 1
ATOM 965 O O . ILE A 1 144 ? 26.439 4.768 13.766 1.00 17.70 144 ILE A O 1
ATOM 970 N N A ASP A 1 145 ? 26.177 5.789 15.736 0.69 17.57 145 ASP A N 1
ATOM 971 N N B ASP A 1 145 ? 26.252 5.622 15.808 0.31 18.91 145 ASP A N 1
ATOM 972 C CA A ASP A 1 145 ? 25.008 5.006 16.139 0.69 19.55 145 ASP A CA 1
ATOM 973 C CA B ASP A 1 145 ? 25.099 4.781 16.102 0.31 18.15 145 ASP A CA 1
ATOM 974 C C A ASP A 1 145 ? 23.944 5.938 16.732 0.69 23.92 145 ASP A C 1
ATOM 975 C C B ASP A 1 145 ? 23.833 5.548 15.759 0.31 21.81 145 ASP A C 1
ATOM 976 O O A ASP A 1 145 ? 24.098 6.410 17.869 0.69 20.44 145 ASP A O 1
ATOM 977 O O B ASP A 1 145 ? 23.484 6.520 16.428 0.31 23.69 145 ASP A O 1
ATOM 986 N N A SER A 1 146 ? 22.886 6.233 15.975 0.69 24.40 146 SER A N 1
ATOM 987 N N B SER A 1 146 ? 23.179 5.118 14.684 0.31 18.74 146 SER A N 1
ATOM 988 C CA A SER A 1 146 ? 22.733 5.840 14.568 0.69 21.61 146 SER A CA 1
ATOM 989 C CA B SER A 1 146 ? 21.957 5.741 14.188 0.31 24.36 146 SER A CA 1
ATOM 990 C C A SER A 1 146 ? 22.663 7.070 13.654 0.69 25.78 146 SER A C 1
ATOM 991 C C B SER A 1 146 ? 22.179 7.197 13.802 0.31 26.11 146 SER A C 1
ATOM 992 O O A SER A 1 146 ? 21.839 7.953 13.902 0.69 27.97 146 SER A O 1
ATOM 993 O O B SER A 1 146 ? 21.493 8.080 14.313 0.31 23.24 146 SER A O 1
ATOM 998 N N . ASP A 1 155 ? 13.162 14.895 6.425 1.00 66.58 155 ASP A N 1
ATOM 999 C CA . ASP A 1 155 ? 12.230 13.769 6.329 1.00 65.86 155 ASP A CA 1
ATOM 1000 C C . ASP A 1 155 ? 11.882 13.442 4.861 1.00 56.91 155 ASP A C 1
ATOM 1001 O O . ASP A 1 155 ? 11.068 12.564 4.574 1.00 61.49 155 ASP A O 1
ATOM 1006 N N . ALA A 1 156 ? 12.517 14.148 3.935 1.00 50.19 156 ALA A N 1
ATOM 1007 C CA . ALA A 1 156 ? 12.449 13.798 2.520 1.00 42.56 156 ALA A CA 1
ATOM 1008 C C . ALA A 1 156 ? 13.614 12.874 2.160 1.00 41.51 156 ALA A C 1
ATOM 1009 O O . ALA A 1 156 ? 14.759 13.170 2.503 1.00 36.67 156 ALA A O 1
ATOM 1011 N N . SER A 1 157 ? 13.331 11.773 1.465 1.00 41.32 157 SER A N 1
ATOM 1012 C CA . SER A 1 157 ? 14.379 10.828 1.068 1.00 36.66 157 SER A CA 1
ATOM 1013 C C . SER A 1 157 ? 15.469 11.492 0.230 1.00 32.04 157 SER A C 1
ATOM 1014 O O . SER A 1 157 ? 16.612 11.083 0.271 1.00 30.89 157 SER A O 1
ATOM 1017 N N . SER A 1 158 ? 15.123 12.522 -0.530 1.00 27.65 158 SER A N 1
ATOM 1018 C CA . SER A 1 158 ? 16.133 13.270 -1.263 1.00 28.99 158 SER A CA 1
ATOM 1019 C C . SER A 1 158 ? 17.187 13.959 -0.366 1.00 31.24 158 SER A C 1
ATOM 1020 O O . SER A 1 158 ? 18.379 14.021 -0.697 1.00 26.41 158 SER A O 1
ATOM 1023 N N . VAL A 1 159 ? 16.734 14.515 0.752 1.00 34.82 159 VAL A N 1
ATOM 1024 C CA . VAL A 1 159 ? 17.619 15.233 1.682 1.00 32.86 159 VAL A CA 1
ATOM 1025 C C . VAL A 1 159 ? 18.507 14.261 2.467 1.00 21.63 159 VAL A C 1
ATOM 1026 O O . VAL A 1 159 ? 19.683 14.533 2.734 1.00 28.22 159 VAL A O 1
ATOM 1030 N N . VAL A 1 160 ? 17.918 13.148 2.854 1.00 23.94 160 VAL A N 1
ATOM 1031 C CA . VAL A 1 160 ? 18.638 12.105 3.564 1.00 23.64 160 VAL A CA 1
ATOM 1032 C C . VAL A 1 160 ? 19.737 11.599 2.644 1.00 21.04 160 VAL A C 1
ATOM 1033 O O . VAL A 1 160 ? 20.878 11.415 3.058 1.00 20.52 160 VAL A O 1
ATOM 1037 N N . ARG A 1 161 ? 19.406 11.410 1.372 1.00 25.46 161 ARG A N 1
ATOM 1038 C CA . ARG A 1 161 ? 20.410 10.917 0.439 1.00 25.03 161 ARG A CA 1
ATOM 1039 C C . ARG A 1 161 ? 21.575 11.878 0.337 1.00 25.57 161 ARG A C 1
ATOM 1040 O O . ARG A 1 161 ? 22.737 11.483 0.483 1.00 24.30 161 ARG A O 1
ATOM 1048 N N . ARG A 1 162 ? 21.287 13.157 0.105 1.00 25.66 162 ARG A N 1
ATOM 1049 C CA . ARG A 1 162 ? 22.361 14.138 0.028 1.00 29.35 162 ARG A CA 1
ATOM 1050 C C . ARG A 1 162 ? 23.170 14.219 1.324 1.00 25.18 162 ARG A C 1
ATOM 1051 O O . ARG A 1 162 ? 24.403 14.281 1.283 1.00 24.28 162 ARG A O 1
ATOM 1059 N N . GLU A 1 163 ? 22.506 14.191 2.475 1.00 29.00 163 GLU A N 1
ATOM 1060 C CA . GLU A 1 163 ? 23.254 14.419 3.720 1.00 30.13 163 GLU A CA 1
ATOM 1061 C C . GLU A 1 163 ? 24.097 13.204 4.097 1.00 20.38 163 GLU A C 1
ATOM 1062 O O . GLU A 1 163 ? 25.225 13.351 4.574 1.00 25.27 163 GLU A O 1
ATOM 1068 N N . LEU A 1 164 ? 23.545 12.007 3.902 1.00 19.32 164 LEU A N 1
ATOM 1069 C CA . LEU A 1 164 ? 24.296 10.800 4.199 1.00 21.90 164 LEU A CA 1
ATOM 1070 C C . LEU A 1 164 ? 25.502 10.735 3.270 1.00 22.03 164 LEU A C 1
ATOM 1071 O O . LEU A 1 164 ? 26.594 10.350 3.664 1.00 22.13 164 LEU A O 1
ATOM 1076 N N . PHE A 1 165 ? 25.294 11.129 2.017 1.00 22.30 165 PHE A N 1
ATOM 1077 C CA . PHE A 1 165 ? 26.391 11.158 1.074 1.00 17.59 165 PHE A CA 1
ATOM 1078 C C . PHE A 1 165 ? 27.549 12.058 1.563 1.00 23.98 165 PHE A C 1
ATOM 1079 O O . PHE A 1 165 ? 28.721 11.646 1.553 1.00 24.39 165 PHE A O 1
ATOM 1087 N N . ARG A 1 166 ? 27.215 13.260 2.017 1.00 24.15 166 ARG A N 1
ATOM 1088 C CA . ARG A 1 166 ? 28.205 14.173 2.556 1.00 26.41 166 ARG A CA 1
ATOM 1089 C C . ARG A 1 166 ? 28.970 13.539 3.700 1.00 26.73 166 ARG A C 1
ATOM 1090 O O . ARG A 1 166 ? 30.189 13.642 3.760 1.00 27.23 166 ARG A O 1
ATOM 1098 N N . LEU A 1 167 ? 28.256 12.851 4.595 1.00 23.52 167 LEU A N 1
ATOM 1099 C CA . LEU A 1 167 ? 28.928 12.287 5.765 1.00 17.85 167 LEU A CA 1
ATOM 1100 C C . LEU A 1 167 ? 29.911 11.189 5.342 1.00 20.48 167 LEU A C 1
ATOM 1101 O O . LEU A 1 167 ? 31.085 11.204 5.720 1.00 24.56 167 LEU A O 1
ATOM 1106 N N . VAL A 1 168 ? 29.407 10.238 4.553 1.00 20.58 168 VAL A N 1
ATOM 1107 C CA . VAL A 1 168 ? 30.234 9.130 4.066 1.00 18.61 168 VAL A CA 1
ATOM 1108 C C . VAL A 1 168 ? 31.487 9.629 3.364 1.00 22.94 168 VAL A C 1
ATOM 1109 O O . VAL A 1 168 ? 32.618 9.118 3.573 1.00 21.00 168 VAL A O 1
ATOM 1113 N N . ALA A 1 169 ? 31.279 10.629 2.514 1.00 24.70 169 ALA A N 1
ATOM 1114 C CA . ALA A 1 169 ? 32.341 11.176 1.708 1.00 27.93 169 ALA A CA 1
ATOM 1115 C C . ALA A 1 169 ? 33.364 11.875 2.571 1.00 29.34 169 ALA A C 1
ATOM 1116 O O . ALA A 1 169 ? 34.554 11.773 2.305 1.00 29.42 169 ALA A O 1
ATOM 1118 N N . ARG A 1 170 ? 32.935 12.536 3.639 1.00 25.13 170 ARG A N 1
ATOM 1119 C CA A ARG A 1 170 ? 33.873 13.274 4.480 0.40 28.58 170 ARG A CA 1
ATOM 1120 C CA B ARG A 1 170 ? 33.905 13.265 4.449 0.60 29.05 170 ARG A CA 1
ATOM 1121 C C . ARG A 1 170 ? 34.633 12.331 5.416 1.00 26.02 170 ARG A C 1
ATOM 1122 O O . ARG A 1 170 ? 35.815 12.514 5.671 1.00 26.04 170 ARG A O 1
ATOM 1137 N N . LEU A 1 171 ? 33.956 11.285 5.892 1.00 25.09 171 LEU A N 1
ATOM 1138 C CA . LEU A 1 171 ? 34.623 10.254 6.697 1.00 25.01 171 LEU A CA 1
ATOM 1139 C C . LEU A 1 171 ? 35.718 9.583 5.875 1.00 22.78 171 LEU A C 1
ATOM 1140 O O . LEU A 1 171 ? 36.811 9.295 6.381 1.00 26.46 171 LEU A O 1
ATOM 1145 N N . LYS A 1 172 ? 35.446 9.366 4.589 1.00 19.65 172 LYS A N 1
ATOM 1146 C CA . LYS A 1 172 ? 36.419 8.744 3.708 1.00 21.52 172 LYS A CA 1
ATOM 1147 C C . LYS A 1 172 ? 37.593 9.702 3.482 1.00 27.94 172 LYS A C 1
ATOM 1148 O O . LYS A 1 172 ? 38.766 9.283 3.449 1.00 28.18 172 LYS A O 1
ATOM 1154 N N . GLN A 1 173 ? 37.307 10.999 3.400 1.00 28.35 173 GLN A N 1
ATOM 1155 C CA . GLN A 1 173 ? 38.414 11.966 3.265 1.00 32.57 173 GLN A CA 1
ATOM 1156 C C . GLN A 1 173 ? 39.315 11.942 4.516 1.00 32.98 173 GLN A C 1
ATOM 1157 O O . GLN A 1 173 ? 40.534 12.082 4.427 1.00 34.05 173 GLN A O 1
ATOM 1163 N N . ILE A 1 174 ? 38.713 11.779 5.688 1.00 29.15 174 ILE A N 1
ATOM 1164 C CA . ILE A 1 174 ? 39.476 11.725 6.942 1.00 34.88 174 ILE A CA 1
ATOM 1165 C C . ILE A 1 174 ? 40.250 10.408 7.068 1.00 33.95 174 ILE A C 1
ATOM 1166 O O . ILE A 1 174 ? 41.319 10.365 7.669 1.00 33.48 174 ILE A O 1
ATOM 1171 N N . GLY A 1 175 ? 39.729 9.335 6.481 1.00 30.75 175 GLY A N 1
ATOM 1172 C CA . GLY A 1 175 ? 40.471 8.091 6.416 1.00 29.60 175 GLY A CA 1
ATOM 1173 C C . GLY A 1 175 ? 40.027 7.086 7.471 1.00 32.54 175 GLY A C 1
ATOM 1174 O O . GLY A 1 175 ? 40.665 6.048 7.674 1.00 27.36 175 GLY A O 1
ATOM 1175 N N . ALA A 1 176 ? 38.917 7.405 8.128 1.00 29.04 176 ALA A N 1
ATOM 1176 C CA . ALA A 1 176 ? 38.314 6.551 9.132 1.00 34.57 176 ALA A CA 1
ATOM 1177 C C . ALA A 1 176 ? 37.799 5.253 8.522 1.00 28.33 176 ALA A C 1
ATOM 1178 O O . ALA A 1 176 ? 37.331 5.232 7.387 1.00 31.60 176 ALA A O 1
ATOM 1180 N N . THR A 1 177 ? 37.882 4.168 9.279 1.00 25.39 177 THR A N 1
ATOM 1181 C CA . THR A 1 177 ? 37.092 2.988 8.956 1.00 21.64 177 THR A CA 1
ATOM 1182 C C . THR A 1 177 ? 35.892 3.014 9.887 1.00 23.47 177 THR A C 1
ATOM 1183 O O . THR A 1 177 ? 36.070 3.026 11.100 1.00 20.24 177 THR A O 1
ATOM 1187 N N . THR A 1 178 ? 34.678 3.056 9.322 1.00 16.11 178 THR A N 1
ATOM 1188 C CA . THR A 1 178 ? 33.477 3.422 10.113 1.00 18.43 178 THR A CA 1
ATOM 1189 C C . THR A 1 178 ? 32.381 2.411 10.007 1.00 20.17 178 THR A C 1
ATOM 1190 O O . THR A 1 178 ? 32.095 1.905 8.923 1.00 20.23 178 THR A O 1
ATOM 1194 N N . VAL A 1 179 ? 31.758 2.141 11.149 1.00 16.21 179 VAL A N 1
ATOM 1195 C CA . VAL A 1 179 ? 30.472 1.455 11.165 1.00 16.25 179 VAL A CA 1
ATOM 1196 C C . VAL A 1 179 ? 29.378 2.490 11.423 1.00 14.82 179 VAL A C 1
ATOM 1197 O O . VAL A 1 179 ? 29.447 3.269 12.397 1.00 16.77 179 VAL A O 1
ATOM 1201 N N . MET A 1 180 ? 28.390 2.549 10.552 1.00 14.81 180 MET A N 1
ATOM 1202 C CA . MET A 1 180 ? 27.261 3.462 10.820 1.00 17.63 180 MET A CA 1
ATOM 1203 C C . MET A 1 180 ? 25.935 2.699 10.802 1.00 18.41 180 MET A C 1
ATOM 1204 O O . MET A 1 180 ? 25.551 2.046 9.822 1.00 15.52 180 MET A O 1
ATOM 1209 N N . THR A 1 181 ? 25.229 2.760 11.913 1.00 14.63 181 THR A N 1
ATOM 1210 C CA . THR A 1 181 ? 23.996 1.975 12.027 1.00 13.63 181 THR A CA 1
ATOM 1211 C C . THR A 1 181 ? 22.794 2.805 11.538 1.00 20.30 181 THR A C 1
ATOM 1212 O O . THR A 1 181 ? 22.815 4.029 11.571 1.00 16.61 181 THR A O 1
ATOM 1216 N N . THR A 1 182 ? 21.784 2.121 11.030 1.00 18.34 182 THR A N 1
ATOM 1217 C CA . THR A 1 182 ? 20.563 2.769 10.616 1.00 17.77 182 THR A CA 1
ATOM 1218 C C . THR A 1 182 ? 19.387 1.896 10.957 1.00 16.71 182 THR A C 1
ATOM 1219 O O . THR A 1 182 ? 19.495 0.687 11.086 1.00 14.33 182 THR A O 1
ATOM 1223 N N . GLU A 1 183 ? 18.246 2.547 11.053 1.00 13.27 183 GLU A N 1
ATOM 1224 C CA . GLU A 1 183 ? 17.001 1.890 11.406 1.00 13.81 183 GLU A CA 1
ATOM 1225 C C . GLU A 1 183 ? 16.283 1.400 10.180 1.00 14.38 183 GLU A C 1
ATOM 1226 O O . GLU A 1 183 ? 16.445 1.976 9.093 1.00 17.23 183 GLU A O 1
ATOM 1232 N N . ARG A 1 184 ? 15.496 0.340 10.355 1.00 14.82 184 ARG A N 1
ATOM 1233 C CA . ARG A 1 184 ? 14.559 -0.126 9.341 1.00 18.90 184 ARG A CA 1
ATOM 1234 C C . ARG A 1 184 ? 13.366 -0.678 10.075 1.00 17.56 184 ARG A C 1
ATOM 1235 O O . ARG A 1 184 ? 13.431 -0.872 11.292 1.00 16.09 184 ARG A O 1
ATOM 1243 N N . ILE A 1 185 ? 12.263 -0.880 9.350 1.00 17.01 185 ILE A N 1
ATOM 1244 C CA . ILE A 1 185 ? 10.956 -1.232 9.943 1.00 18.60 185 ILE A CA 1
ATOM 1245 C C . ILE A 1 185 ? 10.482 -2.645 9.749 1.00 17.84 185 ILE A C 1
ATOM 1246 O O . ILE A 1 185 ? 9.669 -3.155 10.528 1.00 21.90 185 ILE A O 1
ATOM 1251 N N . GLU A 1 186 ? 10.942 -3.266 8.669 1.00 12.30 186 GLU A N 1
ATOM 1252 C CA . GLU A 1 186 ? 10.456 -4.581 8.255 1.00 16.06 186 GLU A CA 1
ATOM 1253 C C . GLU A 1 186 ? 11.614 -5.526 8.074 1.00 15.91 186 GLU A C 1
ATOM 1254 O O . GLU A 1 186 ? 12.659 -5.113 7.527 1.00 19.12 186 GLU A O 1
ATOM 1260 N N . GLU A 1 187 ? 11.435 -6.786 8.459 1.00 12.54 187 GLU A N 1
ATOM 1261 C CA . GLU A 1 187 ? 12.592 -7.700 8.370 1.00 15.05 187 GLU A CA 1
ATOM 1262 C C . GLU A 1 187 ? 12.975 -7.971 6.930 1.00 15.57 187 GLU A C 1
ATOM 1263 O O . GLU A 1 187 ? 14.141 -8.048 6.612 1.00 13.75 187 GLU A O 1
ATOM 1269 N N . TYR A 1 188 ? 11.977 -8.132 6.064 1.00 16.14 188 TYR A N 1
ATOM 1270 C CA . TYR A 1 188 ? 12.251 -8.351 4.651 1.00 17.31 188 TYR A CA 1
ATOM 1271 C C . TYR A 1 188 ? 11.700 -7.264 3.731 1.00 26.39 188 TYR A C 1
ATOM 1272 O O . TYR A 1 188 ? 11.280 -7.553 2.615 1.00 32.96 188 TYR A O 1
ATOM 1281 N N . GLY A 1 189 ? 11.743 -6.017 4.172 1.00 25.59 189 GLY A N 1
ATOM 1282 C CA . GLY A 1 189 ? 11.486 -4.875 3.295 1.00 22.11 189 GLY A CA 1
ATOM 1283 C C . GLY A 1 189 ? 12.715 -4.040 2.974 1.00 17.43 189 GLY A C 1
ATOM 1284 O O . GLY A 1 189 ? 13.826 -4.588 2.808 1.00 20.12 189 GLY A O 1
ATOM 1285 N N . PRO A 1 190 ? 12.530 -2.722 2.822 1.00 17.18 190 PRO A N 1
ATOM 1286 C CA . PRO A 1 190 ? 13.638 -1.822 2.457 1.00 16.21 190 PRO A CA 1
ATOM 1287 C C . PRO A 1 190 ? 14.836 -2.040 3.388 1.00 19.75 190 PRO A C 1
ATOM 1288 O O . PRO A 1 190 ? 14.666 -2.442 4.559 1.00 18.35 190 PRO A O 1
ATOM 1292 N N . ILE A 1 191 ? 16.026 -1.818 2.851 1.00 21.27 191 ILE A N 1
ATOM 1293 C CA . ILE A 1 191 ? 17.247 -1.919 3.654 1.00 19.25 191 ILE A CA 1
ATOM 1294 C C . ILE A 1 191 ? 17.201 -0.987 4.829 1.00 16.77 191 ILE A C 1
ATOM 1295 O O . ILE A 1 191 ? 17.630 -1.328 5.905 1.00 18.49 191 ILE A O 1
ATOM 1300 N N . ALA A 1 192 ? 16.729 0.238 4.600 1.00 15.25 192 ALA A N 1
ATOM 1301 C CA . ALA A 1 192 ? 16.689 1.202 5.681 1.00 14.93 192 ALA A CA 1
ATOM 1302 C C . ALA A 1 192 ? 15.479 2.133 5.518 1.00 24.46 192 ALA A C 1
ATOM 1303 O O . ALA A 1 192 ? 14.778 2.103 4.503 1.00 26.52 192 ALA A O 1
ATOM 1305 N N . ARG A 1 193 ? 15.242 2.944 6.536 1.00 20.74 193 ARG A N 1
ATOM 1306 C CA . ARG A 1 193 ? 14.004 3.678 6.698 1.00 19.69 193 ARG A CA 1
ATOM 1307 C C . ARG A 1 193 ? 13.629 4.498 5.451 1.00 22.20 193 ARG A C 1
ATOM 1308 O O . ARG A 1 193 ? 12.474 4.498 5.020 1.00 23.17 193 ARG A O 1
ATOM 1316 N N . TYR A 1 194 ? 14.590 5.177 4.848 1.00 23.16 194 TYR A N 1
ATOM 1317 C CA . TYR A 1 194 ? 14.273 6.126 3.786 1.00 23.67 194 TYR A CA 1
ATOM 1318 C C . TYR A 1 194 ? 14.391 5.606 2.360 1.00 23.35 194 TYR A C 1
ATOM 1319 O O . TYR A 1 194 ? 14.005 6.295 1.423 1.00 22.36 194 TYR A O 1
ATOM 1328 N N . GLY A 1 195 ? 14.886 4.385 2.198 1.00 23.73 195 GLY A N 1
ATOM 1329 C CA . GLY A 1 195 ? 14.969 3.784 0.879 1.00 22.67 195 GLY A CA 1
ATOM 1330 C C . GLY A 1 195 ? 16.116 4.287 0.024 1.00 19.90 195 GLY A C 1
ATOM 1331 O O . GLY A 1 195 ? 16.121 4.070 -1.184 1.00 25.03 195 GLY A O 1
ATOM 1332 N N . VAL A 1 196 ? 17.084 4.978 0.625 1.00 15.26 196 VAL A N 1
ATOM 1333 C CA . VAL A 1 196 ? 18.193 5.531 -0.161 1.00 16.15 196 VAL A CA 1
ATOM 1334 C C . VAL A 1 196 ? 19.552 5.211 0.455 1.00 16.61 196 VAL A C 1
ATOM 1335 O O . VAL A 1 196 ? 20.580 5.344 -0.204 1.00 18.16 196 VAL A O 1
ATOM 1339 N N . GLU A 1 197 ? 19.550 4.861 1.740 1.00 16.98 197 GLU A N 1
ATOM 1340 C CA . GLU A 1 197 ? 20.809 4.790 2.518 1.00 15.88 197 GLU A CA 1
ATOM 1341 C C . GLU A 1 197 ? 21.810 3.753 1.951 1.00 19.20 197 GLU A C 1
ATOM 1342 O O . GLU A 1 197 ? 23.003 3.983 1.940 1.00 18.23 197 GLU A O 1
ATOM 1348 N N . GLU A 1 198 ? 21.312 2.604 1.499 1.00 14.65 198 GLU A N 1
ATOM 1349 C CA . GLU A 1 198 ? 22.221 1.591 0.990 1.00 17.88 198 GLU A CA 1
ATOM 1350 C C . GLU A 1 198 ? 22.884 2.026 -0.311 1.00 18.14 198 GLU A C 1
ATOM 1351 O O . GLU A 1 198 ? 24.010 1.601 -0.589 1.00 19.23 198 GLU A O 1
ATOM 1357 N N . PHE A 1 199 ? 22.228 2.887 -1.118 1.00 17.12 199 PHE A N 1
ATOM 1358 C CA . PHE A 1 199 ? 22.812 3.273 -2.424 1.00 19.57 199 PHE A CA 1
ATOM 1359 C C . PHE A 1 199 ? 23.938 4.274 -2.297 1.00 23.48 199 PHE A C 1
ATOM 1360 O O . PHE A 1 199 ? 24.773 4.378 -3.179 1.00 25.49 199 PHE A O 1
ATOM 1368 N N . VAL A 1 200 ? 23.981 5.008 -1.191 1.00 21.36 200 VAL A N 1
ATOM 1369 C CA A VAL A 1 200 ? 25.121 5.903 -0.999 0.66 18.58 200 VAL A CA 1
ATOM 1370 C CA B VAL A 1 200 ? 25.038 5.941 -0.885 0.34 20.19 200 VAL A CA 1
ATOM 1371 C C . VAL A 1 200 ? 26.183 5.255 -0.117 1.00 23.53 200 VAL A C 1
ATOM 1372 O O . VAL A 1 200 ? 27.239 5.829 0.114 1.00 29.39 200 VAL A O 1
ATOM 1379 N N . SER A 1 201 ? 25.950 4.031 0.318 1.00 18.22 201 SER A N 1
ATOM 1380 C CA . SER A 1 201 ? 26.968 3.327 1.113 1.00 17.41 201 SER A CA 1
ATOM 1381 C C . SER A 1 201 ? 27.821 2.408 0.240 1.00 19.21 201 SER A C 1
ATOM 1382 O O . SER A 1 201 ? 27.313 1.767 -0.659 1.00 19.50 201 SER A O 1
ATOM 1385 N N . ASP A 1 202 ? 29.095 2.297 0.564 1.00 16.12 202 ASP A N 1
ATOM 1386 C CA . ASP A 1 202 ? 29.990 1.375 -0.129 1.00 15.12 202 ASP A CA 1
ATOM 1387 C C . ASP A 1 202 ? 29.744 -0.068 0.306 1.00 20.13 202 ASP A C 1
ATOM 1388 O O . ASP A 1 202 ? 29.924 -1.011 -0.487 1.00 17.85 202 ASP A O 1
ATOM 1393 N N . ASN A 1 203 ? 29.365 -0.229 1.577 1.00 15.75 203 ASN A N 1
ATOM 1394 C CA . ASN A 1 203 ? 29.252 -1.532 2.226 1.00 14.55 203 ASN A CA 1
ATOM 1395 C C . ASN A 1 203 ? 27.982 -1.581 3.024 1.00 13.54 203 ASN A C 1
ATOM 1396 O O . ASN A 1 203 ? 27.693 -0.629 3.705 1.00 13.53 203 ASN A O 1
ATOM 1401 N N . VAL A 1 204 ? 27.246 -2.681 2.933 1.00 13.19 204 VAL A N 1
ATOM 1402 C CA . VAL A 1 204 ? 25.952 -2.804 3.620 1.00 13.35 204 VAL A CA 1
ATOM 1403 C C . VAL A 1 204 ? 25.818 -4.174 4.259 1.00 12.82 204 VAL A C 1
ATOM 1404 O O . VAL A 1 204 ? 25.951 -5.210 3.588 1.00 14.67 204 VAL A O 1
ATOM 1408 N N . VAL A 1 205 ? 25.507 -4.154 5.557 1.00 12.56 205 VAL A N 1
ATOM 1409 C CA . VAL A 1 205 ? 25.240 -5.313 6.378 1.00 12.55 205 VAL A CA 1
ATOM 1410 C C . VAL A 1 205 ? 23.816 -5.184 6.924 1.00 15.32 205 VAL A C 1
ATOM 1411 O O . VAL A 1 205 ? 23.425 -4.106 7.350 1.00 13.25 205 VAL A O 1
ATOM 1415 N N . ILE A 1 206 ? 23.035 -6.257 6.848 1.00 11.38 206 ILE A N 1
ATOM 1416 C CA . ILE A 1 206 ? 21.652 -6.215 7.309 1.00 13.85 206 ILE A CA 1
ATOM 1417 C C . ILE A 1 206 ? 21.503 -7.179 8.480 1.00 13.02 206 ILE A C 1
ATOM 1418 O O . ILE A 1 206 ? 21.825 -8.374 8.335 1.00 12.05 206 ILE A O 1
ATOM 1423 N N . LEU A 1 207 ? 21.023 -6.675 9.620 1.00 11.35 207 LEU A N 1
ATOM 1424 C CA . LEU A 1 207 ? 20.773 -7.537 10.775 1.00 14.01 207 LEU A CA 1
ATOM 1425 C C . LEU A 1 207 ? 19.277 -7.767 10.787 1.00 14.01 207 LEU A C 1
ATOM 1426 O O . LEU A 1 207 ? 18.520 -6.808 10.717 1.00 13.02 207 LEU A O 1
ATOM 1431 N N . ARG A 1 208 ? 18.844 -9.016 10.876 1.00 11.68 208 ARG A N 1
ATOM 1432 C CA . ARG A 1 208 ? 17.413 -9.318 10.941 1.00 12.28 208 ARG A CA 1
ATOM 1433 C C . ARG A 1 208 ? 17.110 -10.101 12.202 1.00 14.11 208 ARG A C 1
ATOM 1434 O O . ARG A 1 208 ? 18.008 -10.728 12.795 1.00 13.08 208 ARG A O 1
ATOM 1442 N N . ASN A 1 209 ? 15.842 -10.056 12.592 1.00 10.34 209 ASN A N 1
ATOM 1443 C CA . ASN A 1 209 ? 15.345 -10.705 13.802 1.00 11.42 209 ASN A CA 1
ATOM 1444 C C . ASN A 1 209 ? 14.006 -11.258 13.390 1.00 13.81 209 ASN A C 1
ATOM 1445 O O . ASN A 1 209 ? 12.995 -10.605 13.572 1.00 14.82 209 ASN A O 1
ATOM 1450 N N . VAL A 1 210 ? 14.030 -12.419 12.763 1.00 13.79 210 VAL A N 1
ATOM 1451 C CA . VAL A 1 210 ? 12.903 -12.935 12.010 1.00 15.19 210 VAL A CA 1
ATOM 1452 C C . VAL A 1 210 ? 11.932 -13.741 12.878 1.00 14.61 210 VAL A C 1
ATOM 1453 O O . VAL A 1 210 ? 12.343 -14.664 13.562 1.00 15.25 210 VAL A O 1
ATOM 1457 N N . LEU A 1 211 ? 10.648 -13.339 12.897 1.00 13.56 211 LEU A N 1
ATOM 1458 C CA . LEU A 1 211 ? 9.648 -14.044 13.712 1.00 13.99 211 LEU A CA 1
ATOM 1459 C C . LEU A 1 211 ? 8.888 -15.077 12.886 1.00 19.90 211 LEU A C 1
ATOM 1460 O O . LEU A 1 211 ? 8.230 -14.726 11.904 1.00 21.89 211 LEU A O 1
ATOM 1465 N N . GLU A 1 212 ? 9.015 -16.337 13.266 1.00 17.95 212 GLU A N 1
ATOM 1466 C CA . GLU A 1 212 ? 8.258 -17.393 12.592 1.00 26.60 212 GLU A CA 1
ATOM 1467 C C . GLU A 1 212 ? 7.790 -18.467 13.557 1.00 19.17 212 GLU A C 1
ATOM 1468 O O . GLU A 1 212 ? 8.594 -19.028 14.316 1.00 18.71 212 GLU A O 1
ATOM 1474 N N . GLY A 1 213 ? 6.490 -18.792 13.512 1.00 23.44 213 GLY A N 1
ATOM 1475 C CA . GLY A 1 213 ? 5.959 -19.787 14.439 1.00 25.78 213 GLY A CA 1
ATOM 1476 C C . GLY A 1 213 ? 6.323 -19.455 15.885 1.00 22.56 213 GLY A C 1
ATOM 1477 O O . GLY A 1 213 ? 6.755 -20.333 16.640 1.00 20.92 213 GLY A O 1
ATOM 1478 N N . GLU A 1 214 ? 6.177 -18.169 16.230 1.00 17.39 214 GLU A N 1
ATOM 1479 C CA . GLU A 1 214 ? 6.334 -17.609 17.595 1.00 17.51 214 GLU A CA 1
ATOM 1480 C C . GLU A 1 214 ? 7.792 -17.573 18.090 1.00 18.74 214 GLU A C 1
ATOM 1481 O O . GLU A 1 214 ? 8.065 -17.203 19.244 1.00 16.00 214 GLU A O 1
ATOM 1487 N N . ARG A 1 215 ? 8.720 -17.975 17.236 1.00 13.88 215 ARG A N 1
ATOM 1488 C CA . ARG A 1 215 ? 10.130 -18.002 17.635 1.00 17.41 215 ARG A CA 1
ATOM 1489 C C . ARG A 1 215 ? 10.891 -16.963 16.806 1.00 16.48 215 ARG A C 1
ATOM 1490 O O . ARG A 1 215 ? 10.566 -16.743 15.629 1.00 16.63 215 ARG A O 1
ATOM 1498 N N . ARG A 1 216 ? 11.904 -16.362 17.413 1.00 17.48 216 ARG A N 1
ATOM 1499 C CA . ARG A 1 216 ? 12.783 -15.420 16.706 1.00 14.75 216 ARG A CA 1
ATOM 1500 C C . ARG A 1 216 ? 14.095 -16.062 16.272 1.00 15.47 216 ARG A C 1
ATOM 1501 O O . ARG A 1 216 ? 14.689 -16.787 17.028 1.00 15.51 216 ARG A O 1
ATOM 1509 N N . ARG A 1 217 ? 14.583 -15.698 15.093 1.00 13.18 217 ARG A N 1
ATOM 1510 C CA . ARG A 1 217 ? 15.898 -16.157 14.620 1.00 13.70 217 ARG A CA 1
ATOM 1511 C C . ARG A 1 217 ? 16.683 -14.943 14.159 1.00 11.69 217 ARG A C 1
ATOM 1512 O O . ARG A 1 217 ? 16.228 -14.190 13.274 1.00 13.47 217 ARG A O 1
ATOM 1520 N N . ARG A 1 218 ? 17.849 -14.753 14.746 1.00 11.99 218 ARG A N 1
ATOM 1521 C CA . ARG A 1 218 ? 18.671 -13.617 14.341 1.00 11.98 218 ARG A CA 1
ATOM 1522 C C . ARG A 1 218 ? 19.549 -14.036 13.172 1.00 12.91 218 ARG A C 1
ATOM 1523 O O . ARG A 1 218 ? 20.147 -15.144 13.185 1.00 12.33 218 ARG A O 1
ATOM 1531 N N . THR A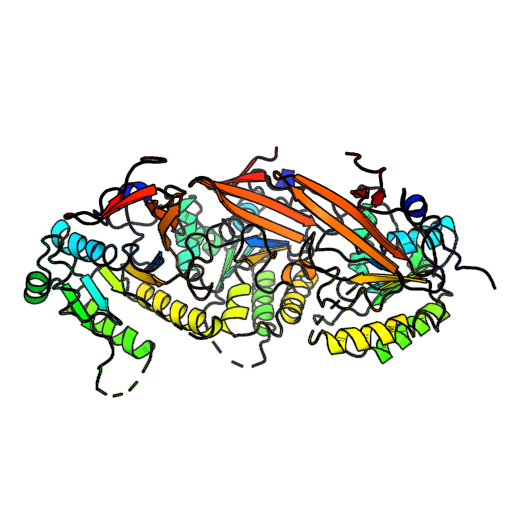 1 219 ? 19.670 -13.148 12.185 1.00 10.92 219 THR A N 1
ATOM 1532 C CA . THR A 1 219 ? 20.549 -13.419 11.068 1.00 13.00 219 THR A CA 1
ATOM 1533 C C . THR A 1 219 ? 21.295 -12.154 10.654 1.00 10.90 219 THR A C 1
ATOM 1534 O O . THR A 1 219 ? 20.838 -11.026 10.863 1.00 11.84 219 THR A O 1
ATOM 1538 N N . LEU A 1 220 ? 22.467 -12.356 10.049 1.00 11.88 220 LEU A N 1
ATOM 1539 C CA . LEU A 1 220 ? 23.294 -11.270 9.565 1.00 12.77 220 LEU A CA 1
ATOM 1540 C C . LEU A 1 220 ? 23.566 -11.533 8.115 1.00 12.98 220 LEU A C 1
ATOM 1541 O O . LEU A 1 220 ? 23.830 -12.682 7.748 1.00 12.37 220 LEU A O 1
ATOM 1546 N N . GLU A 1 221 ? 23.501 -10.496 7.298 1.00 11.39 221 GLU A N 1
ATOM 1547 C CA . GLU A 1 221 ? 23.777 -10.636 5.881 1.00 11.97 221 GLU A CA 1
ATOM 1548 C C . GLU A 1 221 ? 24.660 -9.534 5.401 1.00 12.45 221 GLU A C 1
ATOM 1549 O O . GLU A 1 221 ? 24.428 -8.359 5.703 1.00 13.27 221 GLU A O 1
ATOM 1555 N N . ILE A 1 222 ? 25.719 -9.909 4.670 1.00 12.16 222 ILE A N 1
ATOM 1556 C CA . ILE A 1 222 ? 26.488 -8.911 3.972 1.00 17.06 222 ILE A CA 1
ATOM 1557 C C . ILE A 1 222 ? 25.887 -8.787 2.583 1.00 18.77 222 ILE A C 1
ATOM 1558 O O . ILE A 1 222 ? 26.025 -9.673 1.754 1.00 15.61 222 ILE A O 1
ATOM 1563 N N . LEU A 1 223 ? 25.166 -7.701 2.337 1.00 12.32 223 LEU A N 1
ATOM 1564 C CA . LEU A 1 223 ? 24.534 -7.512 1.045 1.00 12.35 223 LEU A CA 1
ATOM 1565 C C . LEU A 1 223 ? 25.526 -7.171 -0.056 1.00 12.78 223 LEU A C 1
ATOM 1566 O O . LEU A 1 223 ? 25.377 -7.617 -1.181 1.00 14.14 223 LEU A O 1
ATOM 1571 N N . LYS A 1 224 ? 26.496 -6.327 0.274 1.00 13.48 224 LYS A N 1
ATOM 1572 C CA . LYS A 1 224 ? 27.325 -5.670 -0.721 1.00 15.43 224 LYS A CA 1
ATOM 1573 C C . LYS A 1 224 ? 28.576 -5.129 -0.077 1.00 18.01 224 LYS A C 1
ATOM 1574 O O . LYS A 1 224 ? 28.495 -4.525 0.985 1.00 14.98 224 LYS A O 1
ATOM 1580 N N . LEU A 1 225 ? 29.726 -5.357 -0.713 1.00 14.17 225 LEU A N 1
ATOM 1581 C CA . LEU A 1 225 ? 30.958 -4.626 -0.400 1.00 15.93 225 LEU A CA 1
ATOM 1582 C C . LEU A 1 225 ? 31.542 -4.188 -1.731 1.00 19.07 225 LEU A C 1
ATOM 1583 O O . LEU A 1 225 ? 32.030 -5.041 -2.471 1.00 18.34 225 LEU A O 1
ATOM 1588 N N . ARG A 1 226 ? 31.471 -2.900 -2.074 1.00 15.21 226 ARG A N 1
ATOM 1589 C CA . ARG A 1 226 ? 32.051 -2.488 -3.361 1.00 15.87 226 ARG A CA 1
ATOM 1590 C C . ARG A 1 226 ? 33.535 -2.845 -3.481 1.00 16.18 226 ARG A C 1
ATOM 1591 O O . ARG A 1 226 ? 34.333 -2.694 -2.549 1.00 21.08 226 ARG A O 1
ATOM 1599 N N . GLY A 1 227 ? 33.902 -3.310 -4.668 1.00 17.38 227 GLY A N 1
ATOM 1600 C CA . GLY A 1 227 ? 35.282 -3.628 -4.977 1.00 20.53 227 GLY A CA 1
ATOM 1601 C C . GLY A 1 227 ? 35.928 -4.775 -4.228 1.00 21.49 227 GLY A C 1
ATOM 1602 O O . GLY A 1 227 ? 37.138 -4.783 -4.097 1.00 20.39 227 GLY A O 1
ATOM 1603 N N . THR A 1 228 ? 35.147 -5.720 -3.704 1.00 18.16 228 THR A N 1
ATOM 1604 C CA . THR A 1 228 ? 35.730 -6.857 -2.998 1.00 17.13 228 THR A CA 1
ATOM 1605 C C . THR A 1 228 ? 34.702 -7.980 -2.849 1.00 18.81 228 THR A C 1
ATOM 1606 O O . THR A 1 228 ? 33.557 -7.800 -3.150 1.00 19.07 228 THR A O 1
ATOM 1610 N N . SER A 1 229 ? 35.134 -9.134 -2.356 1.00 20.17 229 SER A N 1
ATOM 1611 C CA . SER A 1 229 ? 34.257 -10.284 -2.261 1.00 21.13 229 SER A CA 1
ATOM 1612 C C . SER A 1 229 ? 33.753 -10.471 -0.842 1.00 19.94 229 SER A C 1
ATOM 1613 O O . SER A 1 229 ? 34.299 -9.936 0.111 1.00 16.10 229 SER A O 1
ATOM 1616 N N . HIS A 1 230 ? 32.706 -11.265 -0.726 1.00 18.14 230 HIS A N 1
ATOM 1617 C CA . HIS A 1 230 ? 32.136 -11.619 0.571 1.00 16.13 230 HIS A CA 1
ATOM 1618 C C . HIS A 1 230 ? 31.186 -12.786 0.358 1.00 16.86 230 HIS A C 1
ATOM 1619 O O . HIS A 1 230 ? 30.728 -13.045 -0.774 1.00 19.86 230 HIS A O 1
ATOM 1626 N N . MET A 1 231 ? 30.879 -13.495 1.439 1.00 17.77 231 MET A N 1
ATOM 1627 C CA . MET A 1 231 ? 29.835 -14.513 1.381 1.00 16.55 231 MET A CA 1
ATOM 1628 C C . MET A 1 231 ? 28.442 -13.924 1.292 1.00 18.44 231 MET A C 1
ATOM 1629 O O . MET A 1 231 ? 28.175 -12.796 1.739 1.00 18.47 231 MET A O 1
ATOM 1634 N N . LYS A 1 232 ? 27.554 -14.715 0.691 1.00 14.94 232 LYS A N 1
ATOM 1635 C CA . LYS A 1 232 ? 26.198 -14.255 0.368 1.00 13.87 232 LYS A CA 1
ATOM 1636 C C . LYS A 1 232 ? 25.132 -14.923 1.206 1.00 15.63 232 LYS A C 1
ATOM 1637 O O . LYS A 1 232 ? 25.284 -16.056 1.630 1.00 19.29 232 LYS A O 1
ATOM 1643 N N . GLY A 1 233 ? 24.014 -14.226 1.365 1.00 13.39 233 GLY A N 1
ATOM 1644 C CA . GLY A 1 233 ? 22.881 -14.786 2.086 1.00 14.52 233 GLY A CA 1
ATOM 1645 C C . GLY A 1 233 ? 22.903 -14.480 3.583 1.00 15.42 233 GLY A C 1
ATOM 1646 O O . GLY A 1 233 ? 23.730 -13.700 4.077 1.00 16.17 233 GLY A O 1
ATOM 1647 N N . GLU A 1 234 ? 21.923 -15.045 4.284 1.00 15.07 234 GLU A N 1
ATOM 1648 C CA . GLU A 1 234 ? 21.759 -14.822 5.710 1.00 14.38 234 GLU A CA 1
ATOM 1649 C C . GLU A 1 234 ? 22.458 -15.883 6.535 1.00 19.62 234 GLU A C 1
ATOM 1650 O O . GLU A 1 234 ? 22.253 -17.089 6.310 1.00 17.40 234 GLU A O 1
ATOM 1656 N N . TYR A 1 235 ? 23.237 -15.441 7.507 1.00 13.78 235 TYR A N 1
ATOM 1657 C CA . TYR A 1 235 ? 23.924 -16.339 8.446 1.00 13.56 235 TYR A CA 1
ATOM 1658 C C . TYR A 1 235 ? 23.326 -16.170 9.834 1.00 15.18 235 TYR A C 1
ATOM 1659 O O . TYR A 1 235 ? 23.222 -15.057 10.322 1.00 14.21 235 TYR A O 1
ATOM 1668 N N . PRO A 1 236 ? 22.935 -17.272 10.470 1.00 16.14 236 PRO A N 1
ATOM 1669 C CA . PRO A 1 236 ? 22.295 -17.164 11.781 1.00 17.21 236 PRO A CA 1
ATOM 1670 C C . PRO A 1 236 ? 23.320 -16.700 12.830 1.00 18.41 236 PRO A C 1
ATOM 1671 O O . PRO A 1 236 ? 24.536 -17.008 12.720 1.00 17.22 236 PRO A O 1
ATOM 1675 N N . PHE A 1 237 ? 22.863 -15.925 13.810 1.00 16.54 237 PHE A N 1
ATOM 1676 C CA . PHE A 1 237 ? 23.770 -15.567 14.908 1.00 13.95 237 PHE A CA 1
ATOM 1677 C C . PHE A 1 237 ? 23.084 -15.527 16.249 1.00 16.15 237 PHE A C 1
ATOM 1678 O O . PHE A 1 237 ? 21.878 -15.566 16.308 1.00 13.82 237 PHE A O 1
ATOM 1686 N N . THR A 1 238 ? 23.874 -15.523 17.316 1.00 15.17 238 THR A N 1
ATOM 1687 C CA . THR A 1 238 ? 23.292 -15.272 18.629 1.00 14.80 238 THR A CA 1
ATOM 1688 C C . THR A 1 238 ? 23.949 -14.095 19.287 1.00 15.75 238 THR A C 1
ATOM 1689 O O . THR A 1 238 ? 25.085 -13.704 18.945 1.00 19.08 238 THR A O 1
ATOM 1693 N N . ILE A 1 239 ? 23.238 -13.547 20.270 1.00 15.76 239 ILE A N 1
ATOM 1694 C CA . ILE A 1 239 ? 23.836 -12.575 21.178 1.00 12.59 239 ILE A CA 1
ATOM 1695 C C . ILE A 1 239 ? 23.876 -13.237 22.544 1.00 18.49 239 ILE A C 1
ATOM 1696 O O . ILE A 1 239 ? 22.835 -13.714 23.026 1.00 18.42 239 ILE A O 1
ATOM 1701 N N . THR A 1 240 ? 25.074 -13.306 23.126 1.00 17.86 240 THR A N 1
ATOM 1702 C CA . THR A 1 240 ? 25.239 -13.957 24.421 1.00 20.06 240 THR A CA 1
ATOM 1703 C C . THR A 1 240 ? 26.117 -13.070 25.245 1.00 21.71 240 THR A C 1
ATOM 1704 O O . THR A 1 240 ? 26.445 -11.971 24.818 1.00 18.05 240 THR A O 1
ATOM 1708 N N . ASP A 1 241 ? 26.534 -13.555 26.414 1.00 21.04 241 ASP A N 1
ATOM 1709 C CA . ASP A 1 241 ? 27.525 -12.854 27.247 1.00 19.80 241 ASP A CA 1
ATOM 1710 C C . ASP A 1 241 ? 28.844 -12.552 26.514 1.00 19.90 241 ASP A C 1
ATOM 1711 O O . ASP A 1 241 ? 29.652 -11.759 26.985 1.00 25.01 241 ASP A O 1
ATOM 1716 N N . HIS A 1 242 ? 29.066 -13.192 25.373 1.00 19.20 242 HIS A N 1
ATOM 1717 C CA . HIS A 1 242 ? 30.288 -12.989 24.628 1.00 27.37 242 HIS A CA 1
ATOM 1718 C C . HIS A 1 242 ? 30.087 -12.021 23.478 1.00 22.00 242 HIS A C 1
ATOM 1719 O O . HIS A 1 242 ? 30.995 -11.769 22.719 1.00 25.23 242 HIS A O 1
ATOM 1726 N N . GLY A 1 243 ? 28.883 -11.495 23.357 1.00 19.16 243 GLY A N 1
ATOM 1727 C CA . GLY A 1 243 ? 28.572 -10.598 22.257 1.00 18.25 243 GLY A CA 1
ATOM 1728 C C . GLY A 1 243 ? 27.961 -11.351 21.089 1.00 15.27 243 GLY A C 1
ATOM 1729 O O . GLY A 1 243 ? 27.206 -12.304 21.258 1.00 20.16 243 GLY A O 1
ATOM 1730 N N . ILE A 1 244 ? 28.263 -10.898 19.882 1.00 14.77 244 ILE A N 1
ATOM 1731 C CA . ILE A 1 244 ? 27.702 -11.490 18.697 1.00 16.06 244 ILE A CA 1
ATOM 1732 C C . ILE A 1 244 ? 28.549 -12.705 18.306 1.00 16.66 244 ILE A C 1
ATOM 1733 O O . ILE A 1 244 ? 29.752 -12.616 18.287 1.00 19.96 244 ILE A O 1
ATOM 1738 N N . ASN A 1 245 ? 27.907 -13.826 18.040 1.00 16.09 245 ASN A N 1
ATOM 1739 C CA . ASN A 1 245 ? 28.610 -14.993 17.492 1.00 23.94 245 ASN A CA 1
ATOM 1740 C C . ASN A 1 245 ? 27.854 -15.477 16.262 1.00 20.00 245 ASN A C 1
ATOM 1741 O O . ASN A 1 245 ? 26.669 -15.850 16.365 1.00 21.40 245 ASN A O 1
ATOM 1746 N N . ILE A 1 246 ? 28.493 -15.420 15.090 1.00 18.31 246 ILE A N 1
ATOM 1747 C CA . ILE A 1 246 ? 27.815 -15.785 13.829 1.00 15.87 246 ILE A CA 1
ATOM 1748 C C . ILE A 1 246 ? 28.173 -17.222 13.430 1.00 21.36 246 ILE A C 1
ATOM 1749 O O . ILE A 1 246 ? 29.301 -17.647 13.614 1.00 24.34 246 ILE A O 1
ATOM 1754 N N . PHE A 1 247 ? 27.195 -17.949 12.901 1.00 22.52 247 PHE A N 1
ATOM 1755 C CA . PHE A 1 247 ? 27.331 -19.394 12.636 1.00 26.20 247 PHE A CA 1
ATOM 1756 C C . PHE A 1 247 ? 27.164 -19.728 11.157 1.00 30.83 247 PHE A C 1
ATOM 1757 O O . PHE A 1 247 ? 26.652 -18.901 10.418 1.00 25.66 247 PHE A O 1
ATOM 1765 N N . PRO A 1 248 ? 27.566 -20.954 10.730 1.00 40.30 248 PRO A N 1
ATOM 1766 C CA . PRO A 1 248 ? 27.482 -21.288 9.299 1.00 41.10 248 PRO A CA 1
ATOM 1767 C C . PRO A 1 248 ? 26.053 -21.329 8.783 1.00 39.37 248 PRO A C 1
ATOM 1768 O O . PRO A 1 248 ? 25.077 -21.282 9.538 1.00 36.49 248 PRO A O 1
ATOM 1772 N N . LEU A 1 249 ? 25.944 -21.422 7.468 1.00 42.09 249 LEU A N 1
ATOM 1773 C CA . LEU A 1 249 ? 24.678 -21.268 6.789 1.00 45.03 249 LEU A CA 1
ATOM 1774 C C . LEU A 1 249 ? 23.661 -22.362 7.104 1.00 44.49 249 LEU A C 1
ATOM 1775 O O . LEU A 1 249 ? 23.984 -23.542 7.069 1.00 44.25 249 LEU A O 1
ATOM 1780 N N . GLY A 1 250 ? 22.428 -21.961 7.398 1.00 45.44 250 GLY A N 1
ATOM 1781 C CA . GLY A 1 250 ? 21.353 -22.908 7.637 1.00 48.03 250 GLY A CA 1
ATOM 1782 C C . GLY A 1 250 ? 21.466 -23.578 8.993 1.00 50.01 250 GLY A C 1
ATOM 1783 O O . GLY A 1 250 ? 20.722 -24.512 9.307 1.00 52.25 250 GLY A O 1
ATOM 1784 N N . ALA A 1 251 ? 22.402 -23.101 9.806 1.00 44.21 251 ALA A N 1
ATOM 1785 C CA . ALA A 1 251 ? 22.589 -23.652 11.143 1.00 43.11 251 ALA A CA 1
ATOM 1786 C C . ALA A 1 251 ? 21.435 -23.255 12.077 1.00 41.83 251 ALA A C 1
ATOM 1787 O O . ALA A 1 251 ? 20.632 -22.385 11.744 1.00 36.60 251 ALA A O 1
ATOM 1789 N N . MET A 1 252 ? 21.351 -23.904 13.238 1.00 46.02 252 MET A N 1
ATOM 1790 C CA . MET A 1 252 ? 20.352 -23.547 14.255 1.00 50.95 252 MET A CA 1
ATOM 1791 C C . MET A 1 252 ? 18.901 -23.615 13.754 1.00 51.82 252 MET A C 1
ATOM 1792 O O . MET A 1 252 ? 18.591 -24.276 12.761 1.00 55.36 252 MET A O 1
ATOM 1797 N N . ALA B 1 17 ? 24.533 -7.057 35.322 1.00 39.75 17 ALA B N 1
ATOM 1798 C CA . ALA B 1 17 ? 24.858 -5.835 34.601 1.00 36.02 17 ALA B CA 1
ATOM 1799 C C . ALA B 1 17 ? 23.786 -4.764 34.809 1.00 38.03 17 ALA B C 1
ATOM 1800 O O . ALA B 1 17 ? 24.083 -3.618 35.169 1.00 41.42 17 ALA B O 1
ATOM 1802 N N . ILE B 1 18 ? 22.527 -5.092 34.579 1.00 30.11 18 ILE B N 1
ATOM 1803 C CA . ILE B 1 18 ? 21.554 -4.065 34.882 1.00 31.41 18 ILE B CA 1
ATOM 1804 C C . ILE B 1 18 ? 20.528 -4.689 35.832 1.00 28.41 18 ILE B C 1
ATOM 1805 O O . ILE B 1 18 ? 20.075 -5.819 35.664 1.00 33.21 18 ILE B O 1
ATOM 1810 N N . ALA B 1 19 ? 20.239 -3.967 36.889 1.00 17.67 19 ALA B N 1
ATOM 1811 C CA . ALA B 1 19 ? 19.350 -4.471 37.936 1.00 16.38 19 ALA B CA 1
ATOM 1812 C C . ALA B 1 19 ? 17.900 -4.436 37.454 1.00 16.49 19 ALA B C 1
ATOM 1813 O O . ALA B 1 19 ? 17.529 -3.549 36.707 1.00 16.10 19 ALA B O 1
ATOM 1815 N N . LYS B 1 20 ? 17.093 -5.403 37.892 1.00 15.80 20 LYS B N 1
ATOM 1816 C CA . LYS B 1 20 ? 15.692 -5.484 37.477 1.00 14.77 20 LYS B CA 1
ATOM 1817 C C . LYS B 1 20 ? 14.744 -5.483 38.689 1.00 16.04 20 LYS B C 1
ATOM 1818 O O . LYS B 1 20 ? 15.105 -5.946 39.777 1.00 18.02 20 LYS B O 1
ATOM 1824 N N . MET B 1 21 ? 13.538 -4.973 38.457 1.00 15.08 21 MET B N 1
ATOM 1825 C CA . MET B 1 21 ? 12.488 -4.868 39.461 1.00 14.57 21 MET B CA 1
ATOM 1826 C C . MET B 1 21 ? 11.416 -5.915 39.173 1.00 12.10 21 MET B C 1
ATOM 1827 O O . MET B 1 21 ? 10.891 -5.957 38.060 1.00 13.44 21 MET B O 1
ATOM 1832 N N . ARG B 1 22 ? 11.052 -6.721 40.173 1.00 15.04 22 ARG B N 1
ATOM 1833 C CA . ARG B 1 22 ? 10.052 -7.770 39.912 1.00 13.73 22 ARG B CA 1
ATOM 1834 C C . ARG B 1 22 ? 8.677 -7.173 39.622 1.00 20.32 22 ARG B C 1
ATOM 1835 O O . ARG B 1 22 ? 8.209 -6.300 40.351 1.00 19.09 22 ARG B O 1
ATOM 1843 N N . THR B 1 23 ? 8.021 -7.644 38.558 1.00 16.55 23 THR B N 1
ATOM 1844 C CA . THR B 1 23 ? 6.680 -7.179 38.290 1.00 12.09 23 THR B CA 1
ATOM 1845 C C . THR B 1 23 ? 5.652 -7.985 39.096 1.00 15.78 23 THR B C 1
ATOM 1846 O O . THR B 1 23 ? 4.578 -7.496 39.389 1.00 16.17 23 THR B O 1
ATOM 1850 N N . MET B 1 24 ? 5.998 -9.227 39.415 1.00 16.98 24 MET B N 1
ATOM 1851 C CA . MET B 1 24 ? 5.110 -10.209 40.027 1.00 15.91 24 MET B CA 1
ATOM 1852 C C . MET B 1 24 ? 3.905 -10.506 39.139 1.00 15.65 24 MET B C 1
ATOM 1853 O O . MET B 1 24 ? 2.967 -11.188 39.573 1.00 17.19 24 MET B O 1
ATOM 1858 N N . ILE B 1 25 ? 3.937 -10.070 37.872 1.00 14.33 25 ILE B N 1
ATOM 1859 C CA . ILE B 1 25 ? 2.882 -10.494 36.922 1.00 14.89 25 ILE B CA 1
ATOM 1860 C C . ILE B 1 25 ? 3.203 -11.932 36.500 1.00 16.03 25 ILE B C 1
ATOM 1861 O O . ILE B 1 25 ? 4.324 -12.202 36.046 1.00 15.78 25 ILE B O 1
ATOM 1866 N N . GLU B 1 26 ? 2.248 -12.855 36.676 1.00 15.14 26 GLU B N 1
ATOM 1867 C CA A GLU B 1 26 ? 2.531 -14.291 36.488 0.55 13.92 26 GLU B CA 1
ATOM 1868 C CA B GLU B 1 26 ? 2.543 -14.288 36.497 0.45 13.95 26 GLU B CA 1
ATOM 1869 C C . GLU B 1 26 ? 3.238 -14.566 35.176 1.00 12.23 26 GLU B C 1
ATOM 1870 O O . GLU B 1 26 ? 2.702 -14.240 34.108 1.00 15.40 26 GLU B O 1
ATOM 1881 N N . GLY B 1 27 ? 4.428 -15.173 35.257 1.00 11.26 27 GLY B N 1
ATOM 1882 C CA . GLY B 1 27 ? 5.182 -15.529 34.067 1.00 12.23 27 GLY B CA 1
ATOM 1883 C C . GLY B 1 27 ? 6.102 -14.440 33.534 1.00 15.85 27 GLY B C 1
ATOM 1884 O O . GLY B 1 27 ? 7.049 -14.738 32.834 1.00 14.54 27 GLY B O 1
ATOM 1885 N N . PHE B 1 28 ? 5.814 -13.166 33.836 1.00 13.15 28 PHE B N 1
ATOM 1886 C CA . PHE B 1 28 ? 6.579 -12.109 33.158 1.00 16.07 28 PHE B CA 1
ATOM 1887 C C . PHE B 1 28 ? 8.053 -12.027 33.648 1.00 13.26 28 PHE B C 1
ATOM 1888 O O . PHE B 1 28 ? 8.991 -11.742 32.881 1.00 14.84 28 PHE B O 1
ATOM 1896 N N . ASP B 1 29 ? 8.242 -12.247 34.946 1.00 13.68 29 ASP B N 1
ATOM 1897 C CA . ASP B 1 29 ? 9.581 -12.082 35.513 1.00 12.31 29 ASP B CA 1
ATOM 1898 C C . ASP B 1 29 ? 10.469 -13.257 35.075 1.00 20.66 29 ASP B C 1
ATOM 1899 O O . ASP B 1 29 ? 11.682 -13.157 35.103 1.00 19.60 29 ASP B O 1
ATOM 1904 N N . ASP B 1 30 ? 9.855 -14.376 34.671 1.00 18.80 30 ASP B N 1
ATOM 1905 C CA . ASP B 1 30 ? 10.609 -15.425 33.981 1.00 19.64 30 ASP B CA 1
ATOM 1906 C C . ASP B 1 30 ? 10.991 -14.986 32.549 1.00 18.70 30 ASP B C 1
ATOM 1907 O O . ASP B 1 30 ? 12.141 -15.097 32.174 1.00 14.96 30 ASP B O 1
ATOM 1912 N N . ILE B 1 31 ? 10.033 -14.480 31.758 1.00 15.60 31 ILE B N 1
ATOM 1913 C CA . ILE B 1 31 ? 10.336 -14.050 30.389 1.00 16.67 31 ILE B CA 1
ATOM 1914 C C . ILE B 1 31 ? 11.392 -12.929 30.335 1.00 16.23 31 ILE B C 1
ATOM 1915 O O . ILE B 1 31 ? 12.244 -12.925 29.426 1.00 14.72 31 ILE B O 1
ATOM 1920 N N . SER B 1 32 ? 11.367 -12.029 31.323 1.00 14.89 32 SER B N 1
ATOM 1921 C CA . SER B 1 32 ? 12.292 -10.902 31.363 1.00 13.70 32 SER B CA 1
ATOM 1922 C C . SER B 1 32 ? 13.567 -11.170 32.147 1.00 12.74 32 SER B C 1
ATOM 1923 O O . SER B 1 32 ? 14.368 -10.239 32.358 1.00 11.82 32 SER B O 1
ATOM 1926 N N . HIS B 1 33 ? 13.754 -12.422 32.567 1.00 12.61 33 HIS B N 1
ATOM 1927 C CA . HIS B 1 33 ? 14.905 -12.829 33.366 1.00 14.05 33 HIS B CA 1
ATOM 1928 C C . HIS B 1 33 ? 15.079 -11.931 34.602 1.00 15.53 33 HIS B C 1
ATOM 1929 O O . HIS B 1 33 ? 16.172 -11.455 34.856 1.00 16.99 33 HIS B O 1
ATOM 1936 N N . GLY B 1 34 ? 14.005 -11.705 35.355 1.00 16.36 34 GLY B N 1
ATOM 1937 C CA . GLY B 1 34 ? 14.129 -10.990 36.614 1.00 16.25 34 GLY B CA 1
ATOM 1938 C C . GLY B 1 34 ? 13.202 -9.811 36.828 1.00 20.97 34 GLY B C 1
ATOM 1939 O O . GLY B 1 34 ? 13.084 -9.307 37.964 1.00 19.49 34 GLY B O 1
ATOM 1940 N N . GLY B 1 35 ? 12.573 -9.341 35.750 1.00 14.48 35 GLY B N 1
ATOM 1941 C CA . GLY B 1 35 ? 11.667 -8.205 35.840 1.00 14.47 35 GLY B CA 1
ATOM 1942 C C . GLY B 1 35 ? 12.102 -7.066 34.896 1.00 16.40 35 GLY B C 1
ATOM 1943 O O . GLY B 1 35 ? 12.826 -7.275 33.922 1.00 16.15 35 GLY B O 1
ATOM 1944 N N . LEU B 1 36 ? 11.596 -5.883 35.162 1.00 12.45 36 LEU B N 1
ATOM 1945 C CA . LEU B 1 36 ? 11.908 -4.703 34.331 1.00 13.42 36 LEU B CA 1
ATOM 1946 C C . LEU B 1 36 ? 13.178 -4.001 34.820 1.00 13.32 36 LEU B C 1
ATOM 1947 O O . LEU B 1 36 ? 13.344 -3.780 36.017 1.00 15.52 36 LEU B O 1
ATOM 1952 N N . PRO B 1 37 ? 14.060 -3.599 33.880 1.00 13.86 37 PRO B N 1
ATOM 1953 C CA . PRO B 1 37 ? 15.267 -2.818 34.215 1.00 14.47 37 PRO B CA 1
ATOM 1954 C C . PRO B 1 37 ? 14.963 -1.573 35.010 1.00 17.36 37 PRO B C 1
ATOM 1955 O O . PRO B 1 37 ? 14.152 -0.710 34.609 1.00 15.58 37 PRO B O 1
ATOM 1959 N N . ILE B 1 38 ? 15.625 -1.468 36.167 1.00 16.46 38 ILE B N 1
ATOM 1960 C CA . ILE B 1 38 ? 15.319 -0.410 37.099 1.00 14.10 38 ILE B CA 1
ATOM 1961 C C . ILE B 1 38 ? 15.790 0.928 36.546 1.00 14.67 38 ILE B C 1
ATOM 1962 O O . ILE B 1 38 ? 16.852 1.026 35.948 1.00 14.48 38 ILE B O 1
ATOM 1967 N N . GLY B 1 39 ? 14.952 1.953 36.715 1.00 17.28 39 GLY B N 1
ATOM 1968 C CA . GLY B 1 39 ? 15.360 3.297 36.363 1.00 18.56 39 GLY B CA 1
ATOM 1969 C C . GLY B 1 39 ? 15.181 3.596 34.890 1.00 16.03 39 GLY B C 1
ATOM 1970 O O . GLY B 1 39 ? 15.660 4.620 34.382 1.00 16.24 39 GLY B O 1
ATOM 1971 N N . ARG B 1 40 ? 14.509 2.686 34.192 1.00 13.19 40 ARG B N 1
ATOM 1972 C CA . ARG B 1 40 ? 14.330 2.849 32.771 1.00 12.53 40 ARG B CA 1
ATOM 1973 C C . ARG B 1 40 ? 12.884 2.673 32.399 1.00 15.95 40 ARG B C 1
ATOM 1974 O O . ARG B 1 40 ? 12.086 2.176 33.201 1.00 18.23 40 ARG B O 1
ATOM 1982 N N . SER B 1 41 ? 12.569 3.063 31.170 1.00 16.34 41 SER B N 1
ATOM 1983 C CA A SER B 1 41 ? 11.216 2.898 30.631 0.72 16.27 41 SER B CA 1
ATOM 1984 C CA B SER B 1 41 ? 11.220 2.901 30.636 0.28 16.82 41 SER B CA 1
ATOM 1985 C C . SER B 1 41 ? 11.077 1.666 29.752 1.00 15.91 41 SER B C 1
ATOM 1986 O O . SER B 1 41 ? 11.984 1.321 28.964 1.00 16.75 41 SER B O 1
ATOM 1991 N N . THR B 1 42 ? 9.928 1.013 29.879 1.00 12.46 42 THR B N 1
ATOM 1992 C CA . THR B 1 42 ? 9.588 -0.137 29.082 1.00 12.05 42 THR B CA 1
ATOM 1993 C C . THR B 1 42 ? 8.312 0.185 28.274 1.00 14.74 42 THR B C 1
ATOM 1994 O O . THR B 1 42 ? 7.247 0.462 28.839 1.00 14.83 42 THR B O 1
ATOM 1998 N N . LEU B 1 43 ? 8.453 0.168 26.960 1.00 12.00 43 LEU B N 1
ATOM 1999 C CA . LEU B 1 43 ? 7.314 0.347 26.070 1.00 10.96 43 LEU B CA 1
ATOM 2000 C C . LEU B 1 43 ? 6.496 -0.944 26.028 1.00 9.98 43 LEU B C 1
ATOM 2001 O O . LEU B 1 43 ? 7.061 -2.001 25.853 1.00 13.34 43 LEU B O 1
ATOM 2006 N N . VAL B 1 44 ? 5.173 -0.820 26.204 1.00 10.18 44 VAL B N 1
ATOM 2007 C CA . VAL B 1 44 ? 4.232 -1.953 26.106 1.00 9.54 44 VAL B CA 1
ATOM 2008 C C . VAL B 1 44 ? 3.231 -1.584 25.005 1.00 12.15 44 VAL B C 1
ATOM 2009 O O . VAL B 1 44 ? 2.355 -0.719 25.183 1.00 12.78 44 VAL B O 1
ATOM 2013 N N . SER B 1 45 ? 3.417 -2.193 23.838 1.00 11.16 45 SER B N 1
ATOM 2014 C CA . SER B 1 45 ? 2.645 -1.807 22.673 1.00 9.23 45 SER B CA 1
ATOM 2015 C C . SER B 1 45 ? 1.644 -2.897 22.289 1.00 11.23 45 SER B C 1
ATOM 2016 O O . SER B 1 45 ? 1.927 -4.098 22.420 1.00 14.54 45 SER B O 1
ATOM 2019 N N . GLY B 1 46 ? 0.529 -2.484 21.730 1.00 9.65 46 GLY B N 1
ATOM 2020 C CA . GLY B 1 46 ? -0.436 -3.490 21.297 1.00 11.96 46 GLY B CA 1
ATOM 2021 C C . GLY B 1 46 ? -1.680 -2.872 20.679 1.00 13.63 46 GLY B C 1
ATOM 2022 O O . GLY B 1 46 ? -1.925 -1.687 20.834 1.00 12.01 46 GLY B O 1
ATOM 2023 N N . THR B 1 47 ? -2.432 -3.693 19.938 1.00 11.01 47 THR B N 1
ATOM 2024 C CA . THR B 1 47 ? -3.695 -3.259 19.336 1.00 11.65 47 THR B CA 1
ATOM 2025 C C . THR B 1 47 ? -4.725 -3.052 20.467 1.00 11.77 47 THR B C 1
ATOM 2026 O O . THR B 1 47 ? -4.465 -3.330 21.656 1.00 10.73 47 THR B O 1
ATOM 2030 N N . SER B 1 48 ? -5.913 -2.563 20.117 1.00 11.61 48 SER B N 1
ATOM 2031 C CA . SER B 1 48 ? -6.873 -2.305 21.182 1.00 12.03 48 SER B CA 1
ATOM 2032 C C . SER B 1 48 ? -7.376 -3.566 21.888 1.00 14.82 48 SER B C 1
ATOM 2033 O O . SER B 1 48 ? -7.712 -4.565 21.249 1.00 13.46 48 SER B O 1
ATOM 2036 N N . GLY B 1 49 ? -7.466 -3.511 23.212 1.00 13.73 49 GLY B N 1
ATOM 2037 C CA . GLY B 1 49 ? -7.981 -4.643 23.961 1.00 12.70 49 GLY B CA 1
ATOM 2038 C C . GLY B 1 49 ? -6.931 -5.735 24.164 1.00 14.30 49 GLY B C 1
ATOM 2039 O O . GLY B 1 49 ? -7.290 -6.868 24.401 1.00 12.59 49 GLY B O 1
ATOM 2040 N N . THR B 1 50 ? -5.635 -5.404 24.021 1.00 12.60 50 THR B N 1
ATOM 2041 C CA . THR B 1 50 ? -4.633 -6.466 24.177 1.00 11.21 50 THR B CA 1
ATOM 2042 C C . THR B 1 50 ? -4.189 -6.662 25.639 1.00 13.62 50 THR B C 1
ATOM 2043 O O . THR B 1 50 ? -3.440 -7.620 25.937 1.00 12.15 50 THR B O 1
ATOM 2047 N N . GLY B 1 51 ? -4.582 -5.743 26.520 1.00 10.24 51 GLY B N 1
ATOM 2048 C CA . GLY B 1 51 ? -4.203 -5.872 27.932 1.00 13.23 51 GLY B CA 1
ATOM 2049 C C . GLY B 1 51 ? -3.168 -4.858 28.412 1.00 12.78 51 GLY B C 1
ATOM 2050 O O . GLY B 1 51 ? -2.527 -5.057 29.445 1.00 11.33 51 GLY B O 1
ATOM 2051 N N . LYS B 1 52 ? -2.959 -3.788 27.639 1.00 12.07 52 LYS B N 1
ATOM 2052 C CA . LYS B 1 52 ? -1.915 -2.823 27.997 1.00 10.95 52 LYS B CA 1
ATOM 2053 C C . LYS B 1 52 ? -2.196 -2.095 29.301 1.00 13.81 52 LYS B C 1
ATOM 2054 O O . LYS B 1 52 ? -1.304 -1.953 30.149 1.00 13.59 52 LYS B O 1
ATOM 2060 N N . THR B 1 53 ? -3.404 -1.521 29.436 1.00 10.88 53 THR B N 1
ATOM 2061 C CA . THR B 1 53 ? -3.767 -0.869 30.688 1.00 10.41 53 THR B CA 1
ATOM 2062 C C . THR B 1 53 ? -3.702 -1.825 31.894 1.00 11.80 53 THR B C 1
ATOM 2063 O O . THR B 1 53 ? -3.200 -1.469 32.965 1.00 12.86 53 THR B O 1
ATOM 2067 N N . LEU B 1 54 ? -4.189 -3.037 31.695 1.00 12.18 54 LEU B N 1
ATOM 2068 C CA . LEU B 1 54 ? -4.076 -4.058 32.730 1.00 10.50 54 LEU B CA 1
ATOM 2069 C C . LEU B 1 54 ? -2.627 -4.333 33.148 1.00 10.47 54 LEU B C 1
ATOM 2070 O O . LEU B 1 54 ? -2.340 -4.383 34.353 1.00 10.68 54 LEU B O 1
ATOM 2075 N N . PHE B 1 55 ? -1.733 -4.518 32.160 1.00 10.25 55 PHE B N 1
ATOM 2076 C CA . PHE B 1 55 ? -0.342 -4.728 32.480 1.00 11.81 55 PHE B CA 1
ATOM 2077 C C . PHE B 1 55 ? 0.204 -3.530 33.295 1.00 13.16 55 PHE B C 1
ATOM 2078 O O . PHE B 1 55 ? 0.932 -3.709 34.305 1.00 14.59 55 PHE B O 1
ATOM 2086 N N . SER B 1 56 ? -0.152 -2.318 32.879 1.00 11.76 56 SER B N 1
ATOM 2087 C CA A SER B 1 56 ? 0.254 -1.066 33.537 0.48 14.25 56 SER B CA 1
ATOM 2088 C CA B SER B 1 56 ? 0.385 -1.146 33.551 0.52 13.48 56 SER B CA 1
ATOM 2089 C C . SER B 1 56 ? -0.215 -0.972 34.978 1.00 18.12 56 SER B C 1
ATOM 2090 O O . SER B 1 56 ? 0.486 -0.526 35.872 1.00 14.27 56 SER B O 1
ATOM 2095 N N . ILE B 1 57 ? -1.467 -1.370 35.194 1.00 11.04 57 ILE B N 1
ATOM 2096 C CA . ILE B 1 57 ? -2.043 -1.337 36.536 1.00 11.34 57 ILE B CA 1
ATOM 2097 C C . ILE B 1 57 ? -1.432 -2.408 37.417 1.00 11.41 57 ILE B C 1
ATOM 2098 O O . ILE B 1 57 ? -1.130 -2.176 38.588 1.00 11.69 57 ILE B O 1
ATOM 2103 N N . GLN B 1 58 ? -1.304 -3.617 36.885 1.00 12.14 58 GLN B N 1
ATOM 2104 C CA . GLN B 1 58 ? -0.675 -4.696 37.695 1.00 13.19 58 GLN B CA 1
ATOM 2105 C C . GLN B 1 58 ? 0.708 -4.363 38.160 1.00 15.26 58 GLN B C 1
ATOM 2106 O O . GLN B 1 58 ? 1.096 -4.688 39.284 1.00 15.52 58 GLN B O 1
ATOM 2112 N N . PHE B 1 59 ? 1.478 -3.751 37.270 1.00 14.43 59 PHE B N 1
ATOM 2113 C CA . PHE B 1 59 ? 2.833 -3.309 37.608 1.00 12.04 59 PHE B CA 1
ATOM 2114 C C . PHE B 1 59 ? 2.819 -2.425 38.871 1.00 13.32 59 PHE B C 1
ATOM 2115 O O . PHE B 1 59 ? 3.604 -2.675 39.807 1.00 15.37 59 PHE B O 1
ATOM 2123 N N . LEU B 1 60 ? 1.911 -1.442 38.938 1.00 11.81 60 LEU B N 1
ATOM 2124 C CA . LEU B 1 60 ? 1.849 -0.557 40.125 1.00 12.21 60 LEU B CA 1
ATOM 2125 C C . LEU B 1 60 ? 1.267 -1.260 41.361 1.00 16.92 60 LEU B C 1
ATOM 2126 O O . LEU B 1 60 ? 1.746 -1.102 42.481 1.00 14.69 60 LEU B O 1
ATOM 2131 N N . TYR B 1 61 ? 0.194 -1.998 41.119 1.00 12.87 61 TYR B N 1
ATOM 2132 C CA . TYR B 1 61 ? -0.536 -2.686 42.173 1.00 14.58 61 TYR B CA 1
ATOM 2133 C C . TYR B 1 61 ? 0.424 -3.650 42.890 1.00 15.54 61 TYR B C 1
ATOM 2134 O O . TYR B 1 61 ? 0.498 -3.672 44.114 1.00 16.63 61 TYR B O 1
ATOM 2143 N N . ASN B 1 62 ? 1.162 -4.447 42.115 1.00 12.65 62 ASN B N 1
ATOM 2144 C CA . ASN B 1 62 ? 2.038 -5.429 42.720 1.00 16.07 62 ASN B CA 1
ATOM 2145 C C . ASN B 1 62 ? 3.183 -4.737 43.452 1.00 17.01 62 ASN B C 1
ATOM 2146 O O . ASN B 1 62 ? 3.623 -5.207 44.510 1.00 15.03 62 ASN B O 1
ATOM 2151 N N . GLY B 1 63 ? 3.669 -3.625 42.895 1.00 15.38 63 GLY B N 1
ATOM 2152 C CA . GLY B 1 63 ? 4.737 -2.918 43.601 1.00 15.82 63 GLY B CA 1
ATOM 2153 C C . GLY B 1 63 ? 4.251 -2.488 44.990 1.00 16.53 63 GLY B C 1
ATOM 2154 O O . GLY B 1 63 ? 4.971 -2.550 45.959 1.00 18.54 63 GLY B O 1
ATOM 2155 N N . ILE B 1 64 ? 3.024 -2.010 45.070 1.00 16.16 64 ILE B N 1
ATOM 2156 C CA . ILE B 1 64 ? 2.491 -1.516 46.336 1.00 15.39 64 ILE B CA 1
ATOM 2157 C C . ILE B 1 64 ? 2.234 -2.658 47.305 1.00 22.87 64 ILE B C 1
ATOM 2158 O O . ILE B 1 64 ? 2.692 -2.631 48.453 1.00 17.92 64 ILE B O 1
ATOM 2163 N N . ILE B 1 65 ? 1.487 -3.650 46.834 1.00 17.73 65 ILE B N 1
ATOM 2164 C CA . ILE B 1 65 ? 1.067 -4.767 47.695 1.00 18.49 65 ILE B CA 1
ATOM 2165 C C . ILE B 1 65 ? 2.224 -5.658 48.161 1.00 24.29 65 ILE B C 1
ATOM 2166 O O . ILE B 1 65 ? 2.320 -6.008 49.355 1.00 24.25 65 ILE B O 1
ATOM 2171 N N . GLU B 1 66 ? 3.100 -6.021 47.223 1.00 19.94 66 GLU B N 1
ATOM 2172 C CA . GLU B 1 66 ? 4.188 -6.951 47.523 1.00 20.28 66 GLU B CA 1
ATOM 2173 C C . GLU B 1 66 ? 5.431 -6.288 48.101 1.00 21.36 66 GLU B C 1
ATOM 2174 O O . GLU B 1 66 ? 6.132 -6.912 48.893 1.00 25.13 66 GLU B O 1
ATOM 2180 N N . PHE B 1 67 ? 5.707 -5.041 47.721 1.00 19.16 67 PHE B N 1
ATOM 2181 C CA . PHE B 1 67 ? 6.984 -4.426 48.073 1.00 16.87 67 PHE B CA 1
ATOM 2182 C C . PHE B 1 67 ? 6.884 -3.040 48.740 1.00 21.04 67 PHE B C 1
ATOM 2183 O O . PHE B 1 67 ? 7.914 -2.422 48.997 1.00 22.76 67 PHE B O 1
ATOM 2191 N N . ASP B 1 68 ? 5.667 -2.568 49.006 1.00 19.98 68 ASP B N 1
ATOM 2192 C CA . ASP B 1 68 ? 5.467 -1.220 49.536 1.00 19.90 68 ASP B CA 1
ATOM 2193 C C . ASP B 1 68 ? 6.245 -0.177 48.709 1.00 19.68 68 ASP B C 1
ATOM 2194 O O . ASP B 1 68 ? 6.844 0.759 49.270 1.00 24.20 68 ASP B O 1
ATOM 2199 N N . GLU B 1 69 ? 6.228 -0.334 47.382 1.00 19.60 69 GLU B N 1
ATOM 2200 C CA . GLU B 1 69 ? 6.805 0.667 46.486 1.00 15.80 69 GLU B CA 1
ATOM 2201 C C . GLU B 1 69 ? 5.646 1.490 45.916 1.00 19.00 69 GLU B C 1
ATOM 2202 O O . GLU B 1 69 ? 4.846 0.939 45.172 1.00 19.12 69 GLU B O 1
ATOM 2208 N N . PRO B 1 70 ? 5.535 2.777 46.280 1.00 19.27 70 PRO B N 1
ATOM 2209 C CA . PRO B 1 70 ? 4.399 3.562 45.766 1.00 17.30 70 PRO B CA 1
ATOM 2210 C C . PRO B 1 70 ? 4.480 3.759 44.262 1.00 15.37 70 PRO B C 1
ATOM 2211 O O . PRO B 1 70 ? 5.566 3.659 43.648 1.00 17.92 70 PRO B O 1
ATOM 2215 N N . GLY B 1 71 ? 3.334 4.053 43.659 1.00 17.46 71 GLY B N 1
ATOM 2216 C CA . GLY B 1 71 ? 3.232 4.145 42.203 1.00 14.80 71 GLY B CA 1
ATOM 2217 C C . GLY B 1 71 ? 2.430 5.370 41.781 1.00 14.61 71 GLY B C 1
ATOM 2218 O O . GLY B 1 71 ? 1.528 5.848 42.488 1.00 16.83 71 GLY B O 1
ATOM 2219 N N . VAL B 1 72 ? 2.752 5.839 40.599 1.00 16.41 72 VAL B N 1
ATOM 2220 C CA . VAL B 1 72 ? 1.998 6.913 39.960 1.00 18.64 72 VAL B CA 1
ATOM 2221 C C . VAL B 1 72 ? 1.494 6.370 38.636 1.00 13.12 72 VAL B C 1
ATOM 2222 O O . VAL B 1 72 ? 2.289 5.880 37.847 1.00 12.83 72 VAL B O 1
ATOM 2226 N N . PHE B 1 73 ? 0.178 6.501 38.407 1.00 13.10 73 PHE B N 1
ATOM 2227 C CA . PHE B 1 73 ? -0.470 6.117 37.161 1.00 12.73 73 PHE B CA 1
ATOM 2228 C C . PHE B 1 73 ? -0.926 7.368 36.429 1.00 14.22 73 PHE B C 1
ATOM 2229 O O . PHE B 1 73 ? -1.718 8.136 36.956 1.00 16.47 73 PHE B O 1
ATOM 2237 N N . VAL B 1 74 ? -0.400 7.568 35.227 1.00 13.64 74 VAL B N 1
ATOM 2238 C CA . VAL B 1 74 ? -0.749 8.738 34.411 1.00 18.21 74 VAL B CA 1
ATOM 2239 C C . VAL B 1 74 ? -1.732 8.289 33.341 1.00 16.25 74 VAL B C 1
ATOM 2240 O O . VAL B 1 74 ? -1.399 7.469 32.499 1.00 14.28 74 VAL B O 1
ATOM 2244 N N . THR B 1 75 ? -2.952 8.796 33.388 1.00 15.12 75 THR B N 1
ATOM 2245 C CA . THR B 1 75 ? -3.948 8.351 32.425 1.00 12.50 75 THR B CA 1
ATOM 2246 C C . THR B 1 75 ? -4.291 9.508 31.476 1.00 16.38 75 THR B C 1
ATOM 2247 O O . THR B 1 75 ? -4.474 10.634 31.892 1.00 21.00 75 THR B O 1
ATOM 2251 N N . PHE B 1 76 ? -4.341 9.227 30.189 1.00 15.21 76 PHE B N 1
ATOM 2252 C CA . PHE B 1 76 ? -4.762 10.271 29.271 1.00 22.00 76 PHE B CA 1
ATOM 2253 C C . PHE B 1 76 ? -6.276 10.151 29.022 1.00 26.59 76 PHE B C 1
ATOM 2254 O O . PHE B 1 76 ? -7.035 10.871 29.634 1.00 37.55 76 PHE B O 1
ATOM 2262 N N . GLU B 1 77 ? -6.743 9.197 28.253 1.00 19.81 77 GLU B N 1
ATOM 2263 C CA . GLU B 1 77 ? -8.171 9.223 27.900 1.00 16.50 77 GLU B CA 1
ATOM 2264 C C . GLU B 1 77 ? -9.107 8.628 28.963 1.00 19.30 77 GLU B C 1
ATOM 2265 O O . GLU B 1 77 ? -10.164 9.224 29.222 1.00 25.18 77 GLU B O 1
ATOM 2271 N N . GLU B 1 78 ? -8.750 7.503 29.588 1.00 17.70 78 GLU B N 1
ATOM 2272 C CA . GLU B 1 78 ? -9.640 6.940 30.635 1.00 23.11 78 GLU B CA 1
ATOM 2273 C C . GLU B 1 78 ? -9.659 7.834 31.870 1.00 22.63 78 GLU B C 1
ATOM 2274 O O . GLU B 1 78 ? -8.624 8.375 32.223 1.00 25.72 78 GLU B O 1
ATOM 2280 N N . THR B 1 79 ? -10.809 7.982 32.541 1.00 17.10 79 THR B N 1
ATOM 2281 C CA . THR B 1 79 ? -10.851 8.774 33.764 1.00 18.02 79 THR B CA 1
ATOM 2282 C C . THR B 1 79 ? -10.329 7.954 34.949 1.00 18.74 79 THR B C 1
ATOM 2283 O O . THR B 1 79 ? -10.446 6.727 34.965 1.00 18.16 79 THR B O 1
ATOM 2287 N N . PRO B 1 80 ? -9.751 8.631 35.936 1.00 18.48 80 PRO B N 1
ATOM 2288 C CA . PRO B 1 80 ? -9.333 7.895 37.138 1.00 15.95 80 PRO B CA 1
ATOM 2289 C C . PRO B 1 80 ? -10.465 7.037 37.714 1.00 19.33 80 PRO B C 1
ATOM 2290 O O . PRO B 1 80 ? -10.214 5.913 38.172 1.00 16.33 80 PRO B O 1
ATOM 2294 N N . GLN B 1 81 ? -11.698 7.550 37.673 1.00 19.16 81 GLN B N 1
ATOM 2295 C CA . GLN B 1 81 ? -12.801 6.786 38.251 1.00 18.38 81 GLN B CA 1
ATOM 2296 C C . GLN B 1 81 ? -13.037 5.497 37.482 1.00 14.23 81 GLN B C 1
ATOM 2297 O O . GLN B 1 81 ? -13.364 4.486 38.083 1.00 19.38 81 GLN B O 1
ATOM 2303 N N . ASP B 1 82 ? -12.919 5.558 36.163 1.00 17.77 82 ASP B N 1
ATOM 2304 C CA . ASP B 1 82 ? -13.067 4.339 35.360 1.00 19.70 82 ASP B CA 1
ATOM 2305 C C . ASP B 1 82 ? -11.912 3.347 35.576 1.00 17.69 82 ASP B C 1
ATOM 2306 O O . ASP B 1 82 ? -12.149 2.150 35.624 1.00 14.60 82 ASP B O 1
ATOM 2311 N N . ILE B 1 83 ? -10.674 3.847 35.724 1.00 16.00 83 ILE B N 1
ATOM 2312 C CA . ILE B 1 83 ? -9.520 2.992 36.048 1.00 17.75 83 ILE B CA 1
ATOM 2313 C C . ILE B 1 83 ? -9.755 2.218 37.344 1.00 14.57 83 ILE B C 1
ATOM 2314 O O . ILE B 1 83 ? -9.520 1.004 37.444 1.00 15.63 83 ILE B O 1
ATOM 2319 N N . ILE B 1 84 ? -10.239 2.933 38.344 1.00 17.13 84 ILE B N 1
ATOM 2320 C CA . ILE B 1 84 ? -10.558 2.338 39.639 1.00 17.71 84 ILE B CA 1
ATOM 2321 C C . ILE B 1 84 ? -11.695 1.326 39.512 1.00 16.33 84 ILE B C 1
ATOM 2322 O O . ILE B 1 84 ? -11.590 0.196 39.988 1.00 20.42 84 ILE B O 1
ATOM 2327 N N . LYS B 1 85 ? -12.760 1.711 38.825 1.00 16.82 85 LYS B N 1
ATOM 2328 C CA . LYS B 1 85 ? -13.894 0.818 38.678 1.00 18.30 85 LYS B CA 1
ATOM 2329 C C . LYS B 1 85 ? -13.507 -0.457 37.904 1.00 19.02 85 LYS B C 1
ATOM 2330 O O . LYS B 1 85 ? -13.869 -1.578 38.290 1.00 21.75 85 LYS B O 1
ATOM 2336 N N . ASN B 1 86 ? -12.766 -0.265 36.823 1.00 19.61 86 ASN B N 1
ATOM 2337 C CA . ASN B 1 86 ? -12.377 -1.377 35.983 1.00 19.85 86 ASN B CA 1
ATOM 2338 C C . ASN B 1 86 ? -11.474 -2.340 36.764 1.00 22.45 86 ASN B C 1
ATOM 2339 O O . ASN B 1 86 ? -11.570 -3.539 36.583 1.00 26.10 86 ASN B O 1
ATOM 2344 N N . ALA B 1 87 ? -10.611 -1.830 37.637 1.00 16.50 87 ALA B N 1
ATOM 2345 C CA . ALA B 1 87 ? -9.686 -2.725 38.374 1.00 17.75 87 ALA B CA 1
ATOM 2346 C C . ALA B 1 87 ? -10.413 -3.631 39.371 1.00 19.76 87 ALA B C 1
ATOM 2347 O O . ALA B 1 87 ? -9.886 -4.653 39.787 1.00 19.52 87 ALA B O 1
ATOM 2349 N N . ARG B 1 88 ? -11.635 -3.262 39.750 1.00 22.56 88 ARG B N 1
ATOM 2350 C CA . ARG B 1 88 ? -12.461 -4.154 40.578 1.00 30.15 88 ARG B CA 1
ATOM 2351 C C . ARG B 1 88 ? -12.823 -5.481 39.875 1.00 27.62 88 ARG B C 1
ATOM 2352 O O . ARG B 1 88 ? -13.163 -6.454 40.547 1.00 31.42 88 ARG B O 1
ATOM 2360 N N . SER B 1 89 ? -12.724 -5.527 38.547 1.00 25.61 89 SER B N 1
ATOM 2361 C CA . SER B 1 89 ? -12.868 -6.786 37.779 1.00 22.88 89 SER B CA 1
ATOM 2362 C C . SER B 1 89 ? -11.926 -7.867 38.340 1.00 30.56 89 SER B C 1
ATOM 2363 O O . SER B 1 89 ? -12.203 -9.056 38.209 1.00 28.24 89 SER B O 1
ATOM 2366 N N . PHE B 1 90 ? -10.840 -7.443 38.990 1.00 22.05 90 PHE B N 1
ATOM 2367 C CA . PHE B 1 90 ? -9.757 -8.364 39.367 1.00 22.39 90 PHE B CA 1
ATOM 2368 C C . PHE B 1 90 ? -9.660 -8.456 40.868 1.00 23.25 90 PHE B C 1
ATOM 2369 O O . PHE B 1 90 ? -8.731 -9.070 41.412 1.00 23.31 90 PHE B O 1
ATOM 2377 N N . GLY B 1 91 ? -10.595 -7.776 41.532 1.00 22.98 91 GLY B N 1
ATOM 2378 C CA . GLY B 1 91 ? -10.648 -7.769 42.978 1.00 23.29 91 GLY B CA 1
ATOM 2379 C C . GLY B 1 91 ? -9.620 -6.843 43.588 1.00 25.77 91 GLY B C 1
ATOM 2380 O O . GLY B 1 91 ? -9.270 -6.982 44.748 1.00 28.95 91 GLY B O 1
ATOM 2381 N N . TRP B 1 92 ? -9.129 -5.886 42.812 1.00 19.09 92 TRP B N 1
ATOM 2382 C CA . TRP B 1 92 ? -8.136 -4.949 43.317 1.00 15.88 92 TRP B CA 1
ATOM 2383 C C . TRP B 1 92 ? -8.794 -3.647 43.746 1.00 24.96 92 TRP B C 1
ATOM 2384 O O . TRP B 1 92 ? -9.526 -3.044 42.965 1.00 22.98 92 TRP B O 1
ATOM 2395 N N . ASP B 1 93 ? -8.554 -3.234 44.994 1.00 22.56 93 ASP B N 1
ATOM 2396 C CA . ASP B 1 93 ? -9.175 -2.031 45.516 1.00 23.41 93 ASP B CA 1
ATOM 2397 C C . ASP B 1 93 ? -8.226 -0.860 45.397 1.00 18.93 93 ASP B C 1
ATOM 2398 O O . ASP B 1 93 ? -7.473 -0.586 46.329 1.00 23.93 93 ASP B O 1
ATOM 2403 N N . LEU B 1 94 ? -8.239 -0.174 44.249 1.00 19.27 94 LEU B N 1
ATOM 2404 C CA . LEU B 1 94 ? -7.306 0.941 44.055 1.00 18.30 94 LEU B CA 1
ATOM 2405 C C . LEU B 1 94 ? -7.708 2.199 44.833 1.00 20.87 94 LEU B C 1
ATOM 2406 O O . LEU B 1 94 ? -6.845 3.007 45.179 1.00 21.36 94 LEU B O 1
ATOM 2411 N N . ALA B 1 95 ? -9.006 2.398 45.073 1.00 18.82 95 ALA B N 1
ATOM 2412 C CA . ALA B 1 95 ? -9.423 3.558 45.867 1.00 22.89 95 ALA B CA 1
ATOM 2413 C C . ALA B 1 95 ? -8.743 3.536 47.245 1.00 21.04 95 ALA B C 1
ATOM 2414 O O . ALA B 1 95 ? -8.293 4.565 47.770 1.00 23.64 95 ALA B O 1
ATOM 2416 N N . LYS B 1 96 ? -8.654 2.353 47.823 1.00 21.71 96 LYS B N 1
ATOM 2417 C CA . LYS B 1 96 ? -8.034 2.190 49.121 1.00 27.61 96 LYS B CA 1
ATOM 2418 C C . LYS B 1 96 ? -6.538 2.567 49.061 1.00 25.61 96 LYS B C 1
ATOM 2419 O O . LYS B 1 96 ? -6.031 3.275 49.936 1.00 25.05 96 LYS B O 1
ATOM 2425 N N . LEU B 1 97 ? -5.834 2.132 48.011 1.00 18.45 97 LEU B N 1
ATOM 2426 C CA . LEU B 1 97 ? -4.434 2.552 47.872 1.00 22.33 97 LEU B CA 1
ATOM 2427 C C . LEU B 1 97 ? -4.246 4.062 47.675 1.00 18.35 97 LEU B C 1
ATOM 2428 O O . LEU B 1 97 ? -3.249 4.630 48.101 1.00 20.65 97 LEU B O 1
ATOM 2433 N N . VAL B 1 98 ? -5.156 4.675 46.927 1.00 19.92 98 VAL B N 1
ATOM 2434 C CA . VAL B 1 98 ? -5.169 6.124 46.764 1.00 19.99 98 VAL B CA 1
ATOM 2435 C C . VAL B 1 98 ? -5.391 6.785 48.139 1.00 23.36 98 VAL B C 1
ATOM 2436 O O . VAL B 1 98 ? -4.674 7.699 48.508 1.00 21.62 98 VAL B O 1
ATOM 2440 N N . ASP B 1 99 ? -6.359 6.274 48.893 1.00 21.17 99 ASP B N 1
ATOM 2441 C CA . ASP B 1 99 ? -6.644 6.789 50.241 1.00 26.14 99 ASP B CA 1
ATOM 2442 C C . ASP B 1 99 ? -5.443 6.670 51.187 1.00 21.50 99 ASP B C 1
ATOM 2443 O O . ASP B 1 99 ? -5.177 7.571 51.996 1.00 25.53 99 ASP B O 1
ATOM 2448 N N . GLU B 1 100 ? -4.707 5.569 51.067 1.00 21.43 100 GLU B N 1
ATOM 2449 C CA . GLU B 1 100 ? -3.530 5.333 51.903 1.00 22.46 100 GLU B CA 1
ATOM 2450 C C . GLU B 1 100 ? -2.306 6.104 51.440 1.00 27.31 100 GLU B C 1
ATOM 2451 O O . GLU B 1 100 ? -1.241 5.985 52.055 1.00 24.21 100 GLU B O 1
ATOM 2457 N N . GLY B 1 101 ? -2.423 6.848 50.338 1.00 21.04 101 GLY B N 1
ATOM 2458 C CA . GLY B 1 101 ? -1.272 7.586 49.837 1.00 20.57 101 GLY B CA 1
ATOM 2459 C C . GLY B 1 101 ? -0.212 6.738 49.129 1.00 20.87 101 GLY B C 1
ATOM 2460 O O . GLY B 1 101 ? 0.911 7.202 48.936 1.00 24.52 101 GLY B O 1
ATOM 2461 N N . LYS B 1 102 ? -0.555 5.518 48.721 1.00 19.37 102 LYS B N 1
ATOM 2462 C CA . LYS B 1 102 ? 0.422 4.633 48.084 1.00 18.03 102 LYS B CA 1
ATOM 2463 C C . LYS B 1 102 ? 0.316 4.661 46.555 1.00 18.25 102 LYS B C 1
ATOM 2464 O O . LYS B 1 102 ? 1.226 4.225 45.871 1.00 19.36 102 LYS B O 1
ATOM 2470 N N . LEU B 1 103 ? -0.832 5.121 46.054 1.00 21.52 103 LEU B N 1
ATOM 2471 C CA . LEU B 1 103 ? -1.068 5.246 44.605 1.00 18.73 103 LEU B CA 1
ATOM 2472 C C . LEU B 1 103 ? -1.534 6.625 44.310 1.00 18.32 103 LEU B C 1
ATOM 2473 O O . LEU B 1 103 ? -2.405 7.155 45.012 1.00 18.21 103 LEU B O 1
ATOM 2478 N N . PHE B 1 104 ? -1.003 7.208 43.256 1.00 18.23 104 PHE B N 1
ATOM 2479 C CA . PHE B 1 104 ? -1.519 8.480 42.789 1.00 17.34 104 PHE B CA 1
ATOM 2480 C C . PHE B 1 104 ? -1.914 8.343 41.316 1.00 16.54 104 PHE B C 1
ATOM 2481 O O . PHE B 1 104 ? -1.114 7.866 40.501 1.00 18.18 104 PHE B O 1
ATOM 2489 N N . ILE B 1 105 ? -3.151 8.699 40.993 1.00 15.35 105 ILE B N 1
ATOM 2490 C CA . ILE B 1 105 ? -3.607 8.643 39.597 1.00 15.13 105 ILE B CA 1
ATOM 2491 C C . ILE B 1 105 ? -3.663 10.048 39.072 1.00 17.51 105 ILE B C 1
ATOM 2492 O O . ILE B 1 105 ? -4.481 10.860 39.505 1.00 20.50 105 ILE B O 1
ATOM 2497 N N . LEU B 1 106 ? -2.764 10.346 38.153 1.00 15.90 106 LEU B N 1
ATOM 2498 C CA . LEU B 1 106 ? -2.626 11.665 37.624 1.00 16.47 106 LEU B CA 1
ATOM 2499 C C . LEU B 1 106 ? -3.511 11.777 36.367 1.00 16.42 106 LEU B C 1
ATOM 2500 O O . LEU B 1 106 ? -3.324 11.056 35.397 1.00 15.83 106 LEU B O 1
ATOM 2505 N N . ASP B 1 107 ? -4.481 12.671 36.408 1.00 17.54 107 ASP B N 1
ATOM 2506 C CA . ASP B 1 107 ? -5.414 12.820 35.294 1.00 18.79 107 ASP B CA 1
ATOM 2507 C C . ASP B 1 107 ? -4.872 13.789 34.224 1.00 20.00 107 ASP B C 1
ATOM 2508 O O . ASP B 1 107 ? -4.917 14.998 34.417 1.00 22.65 107 ASP B O 1
ATOM 2513 N N . ALA B 1 108 ? -4.362 13.245 33.113 1.00 15.79 108 ALA B N 1
ATOM 2514 C CA . ALA B 1 108 ? -3.873 14.041 31.999 1.00 15.87 108 ALA B CA 1
ATOM 2515 C C . ALA B 1 108 ? -4.875 14.009 30.800 1.00 27.50 108 ALA B C 1
ATOM 2516 O O . ALA B 1 108 ? -4.474 14.112 29.645 1.00 31.48 108 ALA B O 1
ATOM 2518 N N . SER B 1 109 ? -6.165 13.888 31.122 1.00 36.64 109 SER B N 1
ATOM 2519 C CA . SER B 1 109 ? -7.266 13.823 30.157 1.00 48.96 109 SER B CA 1
ATOM 2520 C C . SER B 1 109 ? -7.777 15.167 29.693 1.00 58.14 109 SER B C 1
ATOM 2521 O O . SER B 1 109 ? -8.133 16.008 30.518 1.00 60.99 109 SER B O 1
ATOM 2524 N N . PRO B 1 110 ? -7.860 15.388 28.368 1.00 64.10 110 PRO B N 1
ATOM 2525 C CA . PRO B 1 110 ? -8.613 16.528 27.856 1.00 58.23 110 PRO B CA 1
ATOM 2526 C C . PRO B 1 110 ? -10.075 16.441 28.286 1.00 56.35 110 PRO B C 1
ATOM 2527 O O . PRO B 1 110 ? -10.549 17.360 28.972 1.00 57.19 110 PRO B O 1
ATOM 2531 N N . GLY B 1 120 ? 2.855 25.028 19.486 1.00 56.95 120 GLY B N 1
ATOM 2532 C CA . GLY B 1 120 ? 3.763 23.900 19.400 1.00 54.33 120 GLY B CA 1
ATOM 2533 C C . GLY B 1 120 ? 3.569 22.933 20.552 1.00 51.30 120 GLY B C 1
ATOM 2534 O O . GLY B 1 120 ? 3.476 23.351 21.709 1.00 49.34 120 GLY B O 1
ATOM 2535 N N . PHE B 1 121 ? 3.514 21.641 20.228 1.00 45.90 121 PHE B N 1
ATOM 2536 C CA . PHE B 1 121 ? 3.286 20.578 21.209 1.00 40.37 121 PHE B CA 1
ATOM 2537 C C . PHE B 1 121 ? 4.529 20.269 22.037 1.00 42.12 121 PHE B C 1
ATOM 2538 O O . PHE B 1 121 ? 5.600 20.011 21.478 1.00 47.06 121 PHE B O 1
ATOM 2546 N N . ASP B 1 122 ? 4.375 20.232 23.361 1.00 30.70 122 ASP B N 1
ATOM 2547 C CA . ASP B 1 122 ? 5.518 20.180 24.285 1.00 29.99 122 ASP B CA 1
ATOM 2548 C C . ASP B 1 122 ? 5.074 19.484 25.578 1.00 31.19 122 ASP B C 1
ATOM 2549 O O . ASP B 1 122 ? 4.167 19.971 26.273 1.00 32.88 122 ASP B O 1
ATOM 2554 N N . LEU B 1 123 ? 5.689 18.341 25.888 1.00 25.05 123 LEU B N 1
ATOM 2555 C CA . LEU B 1 123 ? 5.345 17.619 27.107 1.00 23.69 123 LEU B CA 1
ATOM 2556 C C . LEU B 1 123 ? 5.985 18.207 28.394 1.00 20.37 123 LEU B C 1
ATOM 2557 O O . LEU B 1 123 ? 5.903 17.577 29.459 1.00 22.24 123 LEU B O 1
ATOM 2562 N N . SER B 1 124 ? 6.637 19.360 28.311 1.00 22.24 124 SER B N 1
ATOM 2563 C CA . SER B 1 124 ? 7.332 19.886 29.485 1.00 22.90 124 SER B CA 1
ATOM 2564 C C . SER B 1 124 ? 6.406 20.058 30.672 1.00 24.61 124 SER B C 1
ATOM 2565 O O . SER B 1 124 ? 6.740 19.700 31.817 1.00 17.02 124 SER B O 1
ATOM 2568 N N . ALA B 1 125 ? 5.233 20.611 30.429 1.00 19.17 125 ALA B N 1
ATOM 2569 C CA . ALA B 1 125 ? 4.389 20.900 31.573 1.00 22.03 125 ALA B CA 1
ATOM 2570 C C . ALA B 1 125 ? 3.919 19.570 32.221 1.00 18.58 125 ALA B C 1
ATOM 2571 O O . ALA B 1 125 ? 3.865 19.452 33.459 1.00 18.85 125 ALA B O 1
ATOM 2573 N N . LEU B 1 126 ? 3.559 18.593 31.392 1.00 18.09 126 LEU B N 1
ATOM 2574 C CA . LEU B 1 126 ? 3.127 17.299 31.924 1.00 20.18 126 LEU B CA 1
ATOM 2575 C C . LEU B 1 126 ? 4.239 16.651 32.723 1.00 20.77 126 LEU B C 1
ATOM 2576 O O . LEU B 1 126 ? 4.010 16.099 33.793 1.00 19.24 126 LEU B O 1
ATOM 2581 N N . ILE B 1 127 ? 5.454 16.738 32.207 1.00 21.56 127 ILE B N 1
ATOM 2582 C CA . ILE B 1 127 ? 6.618 16.169 32.907 1.00 18.84 127 ILE B CA 1
ATOM 2583 C C . ILE B 1 127 ? 6.802 16.810 34.285 1.00 17.49 127 ILE B C 1
ATOM 2584 O O . ILE B 1 127 ? 7.132 16.134 35.281 1.00 17.14 127 ILE B O 1
ATOM 2589 N N . GLU B 1 128 ? 6.540 18.114 34.395 1.00 18.48 128 GLU B N 1
ATOM 2590 C CA . GLU B 1 128 ? 6.629 18.721 35.719 1.00 17.25 128 GLU B CA 1
ATOM 2591 C C . GLU B 1 128 ? 5.609 18.174 36.701 1.00 17.11 128 GLU B C 1
ATOM 2592 O O . GLU B 1 128 ? 5.904 18.007 37.888 1.00 18.08 128 GLU B O 1
ATOM 2598 N N . ARG B 1 129 ? 4.403 17.932 36.211 1.00 18.67 129 ARG B N 1
ATOM 2599 C CA . ARG B 1 129 ? 3.355 17.363 37.057 1.00 22.95 129 ARG B CA 1
ATOM 2600 C C . ARG B 1 129 ? 3.728 15.943 37.503 1.00 17.78 129 ARG B C 1
ATOM 2601 O O . ARG B 1 129 ? 3.535 15.571 38.669 1.00 17.16 129 ARG B O 1
ATOM 2609 N N . ILE B 1 130 ? 4.238 15.164 36.562 1.00 15.66 130 ILE B N 1
ATOM 2610 C CA . ILE B 1 130 ? 4.608 13.792 36.855 1.00 15.19 130 ILE B CA 1
ATOM 2611 C C . ILE B 1 130 ? 5.723 13.802 37.897 1.00 18.50 130 ILE B C 1
ATOM 2612 O O . ILE B 1 130 ? 5.671 13.077 38.880 1.00 17.90 130 ILE B O 1
ATOM 2617 N N . ASN B 1 131 ? 6.740 14.626 37.665 1.00 16.97 131 ASN B N 1
ATOM 2618 C CA . ASN B 1 131 ? 7.807 14.742 38.641 1.00 22.08 131 ASN B CA 1
ATOM 2619 C C . ASN B 1 131 ? 7.289 15.139 40.026 1.00 24.22 131 ASN B C 1
ATOM 2620 O O . ASN B 1 131 ? 7.762 14.611 41.048 1.00 20.53 131 ASN B O 1
ATOM 2625 N N . TYR B 1 132 ? 6.340 16.086 40.094 1.00 19.45 132 TYR B N 1
ATOM 2626 C CA . TYR B 1 132 ? 5.815 16.469 41.409 1.00 22.99 132 TYR B CA 1
ATOM 2627 C C . TYR B 1 132 ? 5.188 15.276 42.133 1.00 18.45 132 TYR B C 1
ATOM 2628 O O . TYR B 1 132 ? 5.439 15.056 43.320 1.00 18.93 132 TYR B O 1
ATOM 2637 N N . ALA B 1 133 ? 4.419 14.490 41.387 1.00 18.11 133 ALA B N 1
ATOM 2638 C CA . ALA B 1 133 ? 3.747 13.337 41.963 1.00 22.13 133 ALA B CA 1
ATOM 2639 C C . ALA B 1 133 ? 4.744 12.276 42.425 1.00 16.26 133 ALA B C 1
ATOM 2640 O O . ALA B 1 133 ? 4.567 11.684 43.502 1.00 20.53 133 ALA B O 1
ATOM 2642 N N . ILE B 1 134 ? 5.789 12.053 41.634 1.00 19.29 134 ILE B N 1
ATOM 2643 C CA . ILE B 1 134 ? 6.796 11.056 41.994 1.00 17.43 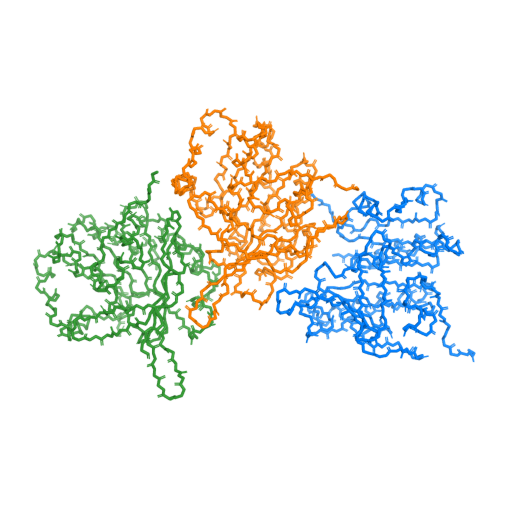134 ILE B CA 1
ATOM 2644 C C . ILE B 1 134 ? 7.506 11.439 43.299 1.00 17.26 134 ILE B C 1
ATOM 2645 O O . ILE B 1 134 ? 7.649 10.632 44.215 1.00 20.90 134 ILE B O 1
ATOM 2650 N N . GLN B 1 135 ? 7.922 12.699 43.414 1.00 19.07 135 GLN B N 1
ATOM 2651 C CA . GLN B 1 135 ? 8.537 13.174 44.662 1.00 22.67 135 GLN B CA 1
ATOM 2652 C C . GLN B 1 135 ? 7.572 13.166 45.844 1.00 22.44 135 GLN B C 1
ATOM 2653 O O . GLN B 1 135 ? 7.952 12.769 46.963 1.00 20.98 135 GLN B O 1
ATOM 2659 N N . LYS B 1 136 ? 6.342 13.628 45.624 1.00 19.78 136 LYS B N 1
ATOM 2660 C CA . LYS B 1 136 ? 5.367 13.748 46.728 1.00 21.48 136 LYS B CA 1
ATOM 2661 C C . LYS B 1 136 ? 5.063 12.369 47.337 1.00 22.25 136 LYS B C 1
ATOM 2662 O O . LYS B 1 136 ? 5.084 12.200 48.563 1.00 22.20 136 LYS B O 1
ATOM 2668 N N . TYR B 1 137 ? 4.823 11.391 46.479 1.00 22.16 137 TYR B N 1
ATOM 2669 C CA . TYR B 1 137 ? 4.377 10.062 46.923 1.00 20.64 137 TYR B CA 1
ATOM 2670 C C . TYR B 1 137 ? 5.552 9.090 47.084 1.00 25.61 137 TYR B C 1
ATOM 2671 O O . TYR B 1 137 ? 5.334 7.936 47.454 1.00 24.38 137 TYR B O 1
ATOM 2680 N N . ARG B 1 138 ? 6.773 9.576 46.837 1.00 21.72 138 ARG B N 1
ATOM 2681 C CA . ARG B 1 138 ? 7.996 8.741 46.920 1.00 23.51 138 ARG B CA 1
ATOM 2682 C C . ARG B 1 138 ? 7.822 7.507 46.049 1.00 23.39 138 ARG B C 1
ATOM 2683 O O . ARG B 1 138 ? 8.071 6.345 46.481 1.00 22.04 138 ARG B O 1
ATOM 2691 N N . ALA B 1 139 ? 7.377 7.750 44.819 1.00 16.80 139 ALA B N 1
ATOM 2692 C CA . ALA B 1 139 ? 7.029 6.648 43.947 1.00 15.94 139 ALA B CA 1
ATOM 2693 C C . ALA B 1 139 ? 8.265 6.026 43.322 1.00 21.30 139 ALA B C 1
ATOM 2694 O O . ALA B 1 139 ? 9.179 6.735 42.900 1.00 22.01 139 ALA B O 1
ATOM 2696 N N . ARG B 1 140 ? 8.286 4.697 43.272 1.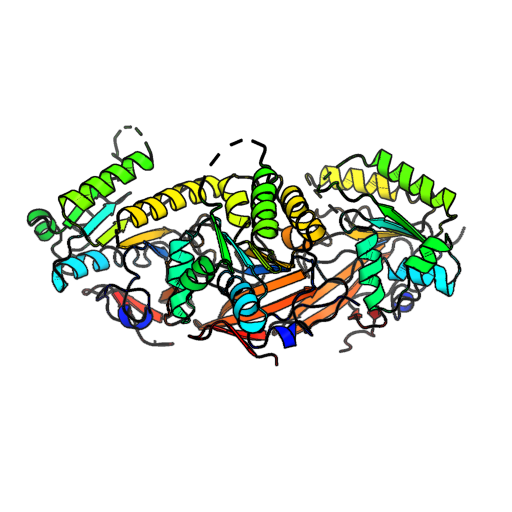00 18.23 140 ARG B N 1
ATOM 2697 C CA . ARG B 1 140 ? 9.340 3.965 42.611 1.00 18.23 140 ARG B CA 1
ATOM 2698 C C . ARG B 1 140 ? 8.882 3.465 41.252 1.00 19.36 140 ARG B C 1
ATOM 2699 O O . ARG B 1 140 ? 9.698 3.266 40.351 1.00 20.94 140 ARG B O 1
ATOM 2707 N N . ARG B 1 141 ? 7.570 3.319 41.088 1.00 14.71 141 ARG B N 1
ATOM 2708 C CA . ARG B 1 141 ? 7.010 2.816 39.833 1.00 12.86 141 ARG B CA 1
ATOM 2709 C C . ARG B 1 141 ? 6.096 3.833 39.187 1.00 12.84 141 ARG B C 1
ATOM 2710 O O . ARG B 1 141 ? 5.325 4.491 39.884 1.00 15.10 141 ARG B O 1
ATOM 2718 N N . VAL B 1 142 ? 6.152 3.904 37.867 1.00 13.95 142 VAL B N 1
ATOM 2719 C CA . VAL B 1 142 ? 5.284 4.828 37.129 1.00 15.27 142 VAL B CA 1
ATOM 2720 C C . VAL B 1 142 ? 4.677 4.104 35.949 1.00 15.36 142 VAL B C 1
ATOM 2721 O O . VAL B 1 142 ? 5.391 3.337 35.258 1.00 13.94 142 VAL B O 1
ATOM 2725 N N . SER B 1 143 ? 3.378 4.305 35.707 1.00 13.19 143 SER B N 1
ATOM 2726 C CA . SER B 1 143 ? 2.765 3.771 34.486 1.00 11.66 143 SER B CA 1
ATOM 2727 C C . SER B 1 143 ? 2.112 4.903 33.747 1.00 14.52 143 SER B C 1
ATOM 2728 O O . SER B 1 143 ? 1.453 5.736 34.356 1.00 15.61 143 SER B O 1
ATOM 2731 N N . ILE B 1 144 ? 2.377 4.967 32.452 1.00 12.14 144 ILE B N 1
ATOM 2732 C CA . ILE B 1 144 ? 1.892 6.059 31.596 1.00 16.22 144 ILE B CA 1
ATOM 2733 C C . ILE B 1 144 ? 1.058 5.419 30.477 1.00 16.85 144 ILE B C 1
ATOM 2734 O O . ILE B 1 144 ? 1.574 4.714 29.618 1.00 13.27 144 ILE B O 1
ATOM 2739 N N A ASP B 1 145 ? -0.230 5.755 30.452 0.74 14.39 145 ASP B N 1
ATOM 2740 N N B ASP B 1 145 ? -0.253 5.615 30.544 0.26 15.05 145 ASP B N 1
ATOM 2741 C CA A ASP B 1 145 ? -1.211 5.058 29.612 0.74 15.43 145 ASP B CA 1
ATOM 2742 C CA B ASP B 1 145 ? -1.146 4.860 29.678 0.26 14.71 145 ASP B CA 1
ATOM 2743 C C A ASP B 1 145 ? -2.296 5.998 29.034 0.74 16.71 145 ASP B C 1
ATOM 2744 C C B ASP B 1 145 ? -1.495 5.613 28.404 0.26 16.88 145 ASP B C 1
ATOM 2745 O O A ASP B 1 145 ? -3.104 6.485 29.804 0.74 16.40 145 ASP B O 1
ATOM 2746 O O B ASP B 1 145 ? -2.329 6.524 28.407 0.26 19.75 145 ASP B O 1
ATOM 2755 N N A SER B 1 146 ? -2.338 6.297 27.717 0.74 16.09 146 SER B N 1
ATOM 2756 N N B SER B 1 146 ? -0.844 5.202 27.320 0.26 15.78 146 SER B N 1
ATOM 2757 C CA A SER B 1 146 ? -1.290 6.040 26.730 0.74 15.06 146 SER B CA 1
ATOM 2758 C CA B SER B 1 146 ? -1.069 5.725 25.975 0.26 17.04 146 SER B CA 1
ATOM 2759 C C A SER B 1 146 ? -0.871 7.364 26.077 0.74 19.87 146 SER B C 1
ATOM 2760 C C B SER B 1 146 ? -0.828 7.220 25.852 0.26 18.66 146 SER B C 1
ATOM 2761 O O A SER B 1 146 ? -1.717 8.162 25.640 0.74 20.76 146 SER B O 1
ATOM 2762 O O B SER B 1 146 ? -1.750 8.002 25.610 0.26 20.65 146 SER B O 1
ATOM 2767 N N . VAL B 1 147 ? 0.432 7.608 26.012 1.00 20.23 147 VAL B N 1
ATOM 2768 C CA . VAL B 1 147 ? 0.907 8.873 25.489 1.00 21.04 147 VAL B CA 1
ATOM 2769 C C . VAL B 1 147 ? 0.615 8.976 23.969 1.00 20.60 147 VAL B C 1
ATOM 2770 O O . VAL B 1 147 ? 0.594 10.075 23.407 1.00 25.77 147 VAL B O 1
ATOM 2774 N N . THR B 1 148 ? 0.384 7.837 23.309 1.00 20.41 148 THR B N 1
ATOM 2775 C CA . THR B 1 148 ? -0.040 7.856 21.907 1.00 17.25 148 THR B CA 1
ATOM 2776 C C . THR B 1 148 ? -1.272 8.765 21.721 1.00 21.51 148 THR B C 1
ATOM 2777 O O . THR B 1 148 ? -1.349 9.533 20.763 1.00 20.35 148 THR B O 1
ATOM 2781 N N . SER B 1 149 ? -2.209 8.701 22.660 1.00 22.35 149 SER B N 1
ATOM 2782 C CA . SER B 1 149 ? -3.473 9.406 22.478 1.00 25.15 149 SER B CA 1
ATOM 2783 C C . SER B 1 149 ? -3.264 10.916 22.487 1.00 23.27 149 SER B C 1
ATOM 2784 O O . SER B 1 149 ? -3.949 11.620 21.734 1.00 23.97 149 SER B O 1
ATOM 2787 N N . VAL B 1 150 ? -2.315 11.437 23.278 1.00 26.46 150 VAL B N 1
ATOM 2788 C CA . VAL B 1 150 ? -2.137 12.890 23.270 1.00 27.57 150 VAL B CA 1
ATOM 2789 C C . VAL B 1 150 ? -1.435 13.355 22.019 1.00 28.61 150 VAL B C 1
ATOM 2790 O O . VAL B 1 150 ? -1.786 14.399 21.488 1.00 30.07 150 VAL B O 1
ATOM 2794 N N . PHE B 1 151 ? -0.452 12.594 21.551 1.00 22.89 151 PHE B N 1
ATOM 2795 C CA . PHE B 1 151 ? 0.149 12.907 20.264 1.00 23.78 151 PHE B CA 1
ATOM 2796 C C . PHE B 1 151 ? -0.948 12.953 19.211 1.00 26.89 151 PHE B C 1
ATOM 2797 O O . PHE B 1 151 ? -1.081 13.906 18.458 1.00 28.40 151 PHE B O 1
ATOM 2805 N N . GLN B 1 152 ? -1.746 11.896 19.152 1.00 22.62 152 GLN B N 1
ATOM 2806 C CA . GLN B 1 152 ? -2.732 11.863 18.077 1.00 26.18 152 GLN B CA 1
ATOM 2807 C C . GLN B 1 152 ? -3.817 12.957 18.229 1.00 28.63 152 GLN B C 1
ATOM 2808 O O . GLN B 1 152 ? -4.158 13.608 17.245 1.00 26.58 152 GLN B O 1
ATOM 2814 N N . GLN B 1 153 ? -4.330 13.187 19.440 1.00 23.35 153 GLN B N 1
ATOM 2815 C CA . GLN B 1 153 ? -5.394 14.182 19.587 1.00 28.38 153 GLN B CA 1
ATOM 2816 C C . GLN B 1 153 ? -4.855 15.567 19.221 1.00 28.75 153 GLN B C 1
ATOM 2817 O O . GLN B 1 153 ? -5.590 16.382 18.652 1.00 32.63 153 GLN B O 1
ATOM 2823 N N . TYR B 1 154 ? -3.568 15.805 19.495 1.00 27.96 154 TYR B N 1
ATOM 2824 C CA . TYR B 1 154 ? -2.980 17.138 19.222 1.00 30.68 154 TYR B CA 1
ATOM 2825 C C . TYR B 1 154 ? -2.402 17.230 17.817 1.00 33.12 154 TYR B C 1
ATOM 2826 O O . TYR B 1 154 ? -1.835 18.262 17.462 1.00 34.80 154 TYR B O 1
ATOM 2835 N N . ASP B 1 155 ? -2.504 16.145 17.047 1.00 29.44 155 ASP B N 1
ATOM 2836 C CA . ASP B 1 155 ? -1.989 16.121 15.680 1.00 32.31 155 ASP B CA 1
ATOM 2837 C C . ASP B 1 155 ? -0.500 16.400 15.714 1.00 36.46 155 ASP B C 1
ATOM 2838 O O . ASP B 1 155 ? -0.012 17.246 14.968 1.00 35.95 155 ASP B O 1
ATOM 2843 N N . ALA B 1 156 ? 0.220 15.704 16.597 1.00 28.59 156 ALA B N 1
ATOM 2844 C CA . ALA B 1 156 ? 1.605 16.044 16.841 1.00 28.54 156 ALA B CA 1
ATOM 2845 C C . ALA B 1 156 ? 2.572 14.950 16.401 1.00 32.07 156 ALA B C 1
ATOM 2846 O O . ALA B 1 156 ? 3.633 14.798 17.005 1.00 32.83 156 ALA B O 1
ATOM 2848 N N . SER B 1 157 ? 2.213 14.203 15.352 1.00 25.60 157 SER B N 1
ATOM 2849 C CA . SER B 1 157 ? 3.078 13.170 14.799 1.00 31.50 157 SER B CA 1
ATOM 2850 C C . SER B 1 157 ? 4.463 13.724 14.450 1.00 33.78 157 SER B C 1
ATOM 2851 O O . SER B 1 157 ? 5.481 13.046 14.618 1.00 27.30 157 SER B O 1
ATOM 2854 N N . SER B 1 158 ? 4.488 14.960 13.952 1.00 34.98 158 SER B N 1
ATOM 2855 C CA . SER B 1 158 ? 5.741 15.640 13.607 1.00 42.95 158 SER B CA 1
ATOM 2856 C C . SER B 1 158 ? 6.835 15.529 14.690 1.00 41.18 158 SER B C 1
ATOM 2857 O O . SER B 1 158 ? 8.018 15.437 14.382 1.00 35.27 158 SER B O 1
ATOM 2860 N N . VAL B 1 159 ? 6.446 15.572 15.958 1.00 34.54 159 VAL B N 1
ATOM 2861 C CA . VAL B 1 159 ? 7.447 15.702 17.011 1.00 29.50 159 VAL B CA 1
ATOM 2862 C C . VAL B 1 159 ? 7.444 14.524 17.984 1.00 24.23 159 VAL B C 1
ATOM 2863 O O . VAL B 1 159 ? 7.930 14.654 19.098 1.00 21.65 159 VAL B O 1
ATOM 2867 N N . VAL B 1 160 ? 6.863 13.381 17.584 1.00 19.84 160 VAL B N 1
ATOM 2868 C CA . VAL B 1 160 ? 6.739 12.235 18.475 1.00 17.19 160 VAL B CA 1
ATOM 2869 C C . VAL B 1 160 ? 8.100 11.774 18.955 1.00 19.18 160 VAL B C 1
ATOM 2870 O O . VAL B 1 160 ? 8.320 11.608 20.150 1.00 17.79 160 VAL B O 1
ATOM 2874 N N . ARG B 1 161 ? 9.043 11.593 18.024 1.00 17.91 161 ARG B N 1
ATOM 2875 C CA . ARG B 1 161 ? 10.353 11.108 18.440 1.00 20.98 161 ARG B CA 1
ATOM 2876 C C . ARG B 1 161 ? 10.989 12.049 19.477 1.00 20.97 161 ARG B C 1
ATOM 2877 O O . ARG B 1 161 ? 11.508 11.602 20.507 1.00 20.84 161 ARG B O 1
ATOM 2885 N N . ARG B 1 162 ? 10.918 13.350 19.213 1.00 22.49 162 ARG B N 1
ATOM 2886 C CA . ARG B 1 162 ? 11.481 14.366 20.102 1.00 22.28 162 ARG B CA 1
ATOM 2887 C C . ARG B 1 162 ? 10.830 14.381 21.475 1.00 20.98 162 ARG B C 1
ATOM 2888 O O . ARG B 1 162 ? 11.512 14.419 22.483 1.00 19.81 162 ARG B O 1
ATOM 2896 N N . GLU B 1 163 ? 9.507 14.380 21.510 1.00 21.09 163 GLU B N 1
ATOM 2897 C CA . GLU B 1 163 ? 8.801 14.519 22.790 1.00 19.36 163 GLU B CA 1
ATOM 2898 C C . GLU B 1 163 ? 8.853 13.217 23.621 1.00 17.26 163 GLU B C 1
ATOM 2899 O O . GLU B 1 163 ? 8.920 13.282 24.861 1.00 19.76 163 GLU B O 1
ATOM 2905 N N . LEU B 1 164 ? 8.758 12.056 22.961 1.00 17.38 164 LEU B N 1
ATOM 2906 C CA . LEU B 1 164 ? 8.904 10.782 23.682 1.00 15.37 164 LEU B CA 1
ATOM 2907 C C . LEU B 1 164 ? 10.311 10.710 24.257 1.00 18.56 164 LEU B C 1
ATOM 2908 O O . LEU B 1 164 ? 10.507 10.286 25.415 1.00 17.69 164 LEU B O 1
ATOM 2913 N N . PHE B 1 165 ? 11.288 11.158 23.460 1.00 18.65 165 PHE B N 1
ATOM 2914 C CA . PHE B 1 165 ? 12.653 11.202 23.976 1.00 21.53 165 PHE B CA 1
ATOM 2915 C C . PHE B 1 165 ? 12.743 12.087 25.241 1.00 21.47 165 PHE B C 1
ATOM 2916 O O . PHE B 1 165 ? 13.365 11.680 26.257 1.00 19.30 165 PHE B O 1
ATOM 2924 N N . ARG B 1 166 ? 12.147 13.290 25.188 1.00 17.63 166 ARG B N 1
ATOM 2925 C CA . ARG B 1 166 ? 12.122 14.178 26.344 1.00 19.49 166 ARG B CA 1
ATOM 2926 C C . ARG B 1 166 ? 11.562 13.464 27.552 1.00 17.13 166 ARG B C 1
ATOM 2927 O O . ARG B 1 166 ? 12.098 13.570 28.642 1.00 18.10 166 ARG B O 1
ATOM 2935 N N . LEU B 1 167 ? 10.461 12.752 27.349 1.00 18.01 167 LEU B N 1
ATOM 2936 C CA . LEU B 1 167 ? 9.762 12.144 28.469 1.00 19.55 167 LEU B CA 1
ATOM 2937 C C . LEU B 1 167 ? 10.619 10.999 29.052 1.00 14.74 167 LEU B C 1
ATOM 2938 O O . LEU B 1 167 ? 10.813 10.894 30.278 1.00 16.90 167 LEU B O 1
ATOM 2943 N N . VAL B 1 168 ? 11.124 10.152 28.161 1.00 15.81 168 VAL B N 1
ATOM 2944 C CA . VAL B 1 168 ? 11.900 9.005 28.576 1.00 18.54 168 VAL B CA 1
ATOM 2945 C C . VAL B 1 168 ? 13.165 9.466 29.295 1.00 15.32 168 VAL B C 1
ATOM 2946 O O . VAL B 1 168 ? 13.515 8.964 30.361 1.00 15.83 168 VAL B O 1
ATOM 2950 N N . ALA B 1 169 ? 13.825 10.463 28.723 1.00 16.43 169 ALA B N 1
ATOM 2951 C CA . ALA B 1 169 ? 15.051 10.977 29.333 1.00 18.48 169 ALA B CA 1
ATOM 2952 C C . ALA B 1 169 ? 14.841 11.592 30.719 1.00 23.05 169 ALA B C 1
ATOM 2953 O O . ALA B 1 169 ? 15.637 11.368 31.638 1.00 20.72 169 ALA B O 1
ATOM 2955 N N . ARG B 1 170 ? 13.772 12.361 30.914 1.00 21.06 170 ARG B N 1
ATOM 2956 C CA A ARG B 1 170 ? 13.543 12.997 32.201 0.54 23.33 170 ARG B CA 1
ATOM 2957 C CA B ARG B 1 170 ? 13.559 12.986 32.212 0.46 23.05 170 ARG B CA 1
ATOM 2958 C C . ARG B 1 170 ? 13.110 11.955 33.240 1.00 20.53 170 ARG B C 1
ATOM 2959 O O . ARG B 1 170 ? 13.483 12.034 34.409 1.00 18.80 170 ARG B O 1
ATOM 2974 N N . LEU B 1 171 ? 12.337 10.958 32.811 1.00 18.38 171 LEU B N 1
ATOM 2975 C CA . LEU B 1 171 ? 11.987 9.909 33.756 1.00 17.53 171 LEU B CA 1
ATOM 2976 C C . LEU B 1 171 ? 13.247 9.167 34.231 1.00 17.88 171 LEU B C 1
ATOM 2977 O O . LEU B 1 171 ? 13.369 8.797 35.408 1.00 20.01 171 LEU B O 1
ATOM 2982 N N . LYS B 1 172 ? 14.173 8.935 33.314 1.00 15.86 172 LYS B N 1
ATOM 2983 C CA . LYS B 1 172 ? 15.444 8.300 33.669 1.00 16.07 172 LYS B CA 1
ATOM 2984 C C . LYS B 1 172 ? 16.242 9.186 34.656 1.00 20.73 172 LYS B C 1
ATOM 2985 O O . LYS B 1 172 ? 16.770 8.692 35.663 1.00 21.16 172 LYS B O 1
ATOM 2991 N N . GLN B 1 173 ? 16.310 10.490 34.401 1.00 19.14 173 GLN B N 1
ATOM 2992 C CA . GLN B 1 173 ? 16.988 11.408 35.337 1.00 19.39 173 GLN B CA 1
ATOM 2993 C C . GLN B 1 173 ? 16.371 11.354 36.737 1.00 24.97 173 GLN B C 1
ATOM 2994 O O . GLN B 1 173 ? 17.064 11.403 37.767 1.00 25.46 173 GLN B O 1
ATOM 3000 N N . ILE B 1 174 ? 15.056 11.246 36.778 1.00 25.81 174 ILE B N 1
ATOM 3001 C CA . ILE B 1 174 ? 14.323 11.119 38.042 1.00 26.31 174 ILE B CA 1
ATOM 3002 C C . ILE B 1 174 ? 14.589 9.790 38.749 1.00 25.90 174 ILE B C 1
ATOM 3003 O O . ILE B 1 174 ? 14.556 9.726 39.981 1.00 24.58 174 ILE B O 1
ATOM 3008 N N . GLY B 1 175 ? 14.847 8.725 37.973 1.00 18.32 175 GLY B N 1
ATOM 3009 C CA . GLY B 1 175 ? 15.116 7.410 38.548 1.00 16.55 175 GLY B CA 1
ATOM 3010 C C . GLY B 1 175 ? 13.893 6.491 38.590 1.00 19.02 175 GLY B C 1
ATOM 3011 O O . GLY B 1 175 ? 13.924 5.418 39.214 1.00 19.90 175 GLY B O 1
ATOM 3012 N N . ALA B 1 176 ? 12.820 6.909 37.918 1.00 18.93 176 ALA B N 1
ATOM 3013 C CA . ALA B 1 176 ? 11.581 6.130 37.898 1.00 21.04 176 ALA B CA 1
ATOM 3014 C C . ALA B 1 176 ? 11.772 4.868 37.054 1.00 16.71 176 ALA B C 1
ATOM 3015 O O . ALA B 1 176 ? 12.561 4.846 36.134 1.00 20.26 176 ALA B O 1
ATOM 3017 N N . THR B 1 177 ? 11.052 3.823 37.401 1.00 14.59 177 THR B N 1
ATOM 3018 C CA . THR B 1 177 ? 10.981 2.645 36.554 1.00 13.66 177 THR B CA 1
ATOM 3019 C C . THR B 1 177 ? 9.604 2.690 35.956 1.00 15.12 177 THR B C 1
ATOM 3020 O O . THR B 1 177 ? 8.622 2.654 36.679 1.00 17.74 177 THR B O 1
ATOM 3024 N N . THR B 1 178 ? 9.547 2.824 34.641 1.00 16.42 178 THR B N 1
ATOM 3025 C CA . THR B 1 178 ? 8.324 3.227 33.988 1.00 15.16 178 THR B CA 1
ATOM 3026 C C . THR B 1 178 ? 7.788 2.219 32.962 1.00 16.94 178 THR B C 1
ATOM 3027 O O . THR B 1 178 ? 8.533 1.684 32.146 1.00 17.60 178 THR B O 1
ATOM 3031 N N . VAL B 1 179 ? 6.481 1.950 33.042 1.00 12.64 179 VAL B N 1
ATOM 3032 C CA . VAL B 1 179 ? 5.758 1.275 31.953 1.00 12.73 179 VAL B CA 1
ATOM 3033 C C . VAL B 1 179 ? 5.028 2.330 31.132 1.00 13.78 179 VAL B C 1
ATOM 3034 O O . VAL B 1 179 ? 4.266 3.136 31.655 1.00 14.09 179 VAL B O 1
ATOM 3038 N N . MET B 1 180 ? 5.288 2.314 29.837 1.00 11.65 180 MET B N 1
ATOM 3039 C CA . MET B 1 180 ? 4.763 3.293 28.893 1.00 16.87 180 MET B CA 1
ATOM 3040 C C . MET B 1 180 ? 3.985 2.579 27.792 1.00 15.56 180 MET B C 1
ATOM 3041 O O . MET B 1 180 ? 4.580 1.897 26.975 1.00 14.21 180 MET B O 1
ATOM 3046 N N . THR B 1 181 ? 2.661 2.691 27.770 1.00 12.63 181 THR B N 1
ATOM 3047 C CA . THR B 1 181 ? 1.905 1.927 26.773 1.00 12.18 181 THR B CA 1
ATOM 3048 C C . THR B 1 181 ? 1.810 2.691 25.479 1.00 18.05 181 THR B C 1
ATOM 3049 O O . THR B 1 181 ? 1.845 3.931 25.490 1.00 14.70 181 THR B O 1
ATOM 3053 N N . THR B 1 182 ? 1.708 1.960 24.361 1.00 11.47 182 THR B N 1
ATOM 3054 C CA . THR B 1 182 ? 1.473 2.626 23.084 1.00 17.44 182 THR B CA 1
ATOM 3055 C C . THR B 1 182 ? 0.541 1.802 22.251 1.00 14.24 182 THR B C 1
ATOM 3056 O O . THR B 1 182 ? 0.466 0.581 22.400 1.00 13.68 182 THR B O 1
ATOM 3060 N N . GLU B 1 183 ? -0.086 2.465 21.305 1.00 13.24 183 GLU B N 1
ATOM 3061 C CA . GLU B 1 183 ? -0.957 1.798 20.353 1.00 13.22 183 GLU B CA 1
ATOM 3062 C C . GLU B 1 183 ? -0.239 1.336 19.110 1.00 16.48 183 GLU B C 1
ATOM 3063 O O . GLU B 1 183 ? 0.748 1.954 18.692 1.00 14.72 183 GLU B O 1
ATOM 3069 N N . ARG B 1 184 ? -0.792 0.293 18.498 1.00 14.03 184 ARG B N 1
ATOM 3070 C CA . ARG B 1 184 ? -0.405 -0.130 17.147 1.00 14.30 184 ARG B CA 1
ATOM 3071 C C . ARG B 1 184 ? -1.676 -0.677 16.474 1.00 16.49 184 ARG B C 1
ATOM 3072 O O . ARG B 1 184 ? -2.694 -0.969 17.135 1.00 14.98 184 ARG B O 1
ATOM 3080 N N . ILE B 1 185 ? -1.667 -0.770 15.151 1.00 14.60 185 ILE B N 1
ATOM 3081 C CA . ILE B 1 185 ? -2.895 -1.117 14.478 1.00 16.63 185 ILE B CA 1
ATOM 3082 C C . ILE B 1 185 ? -2.849 -2.481 13.793 1.00 22.34 185 ILE B C 1
ATOM 3083 O O . ILE B 1 185 ? -3.878 -2.992 13.392 1.00 22.79 185 ILE B O 1
ATOM 3088 N N . GLU B 1 186 ? -1.660 -3.080 13.677 1.00 14.63 186 GLU B N 1
ATOM 3089 C CA . GLU B 1 186 ? -1.534 -4.426 13.116 1.00 11.82 186 GLU B CA 1
ATOM 3090 C C . GLU B 1 186 ? -0.842 -5.376 14.114 1.00 13.83 186 GLU B C 1
ATOM 3091 O O . GLU B 1 186 ? 0.070 -4.944 14.826 1.00 17.00 186 GLU B O 1
ATOM 3097 N N . GLU B 1 187 ? -1.281 -6.634 14.155 1.00 11.10 187 GLU B N 1
ATOM 3098 C CA . GLU B 1 187 ? -0.652 -7.661 15.055 1.00 11.55 187 GLU B CA 1
ATOM 3099 C C . GLU B 1 187 ? 0.760 -7.945 14.645 1.00 14.54 187 GLU B C 1
ATOM 3100 O O . GLU B 1 187 ? 1.643 -8.092 15.491 1.00 12.62 187 GLU B O 1
ATOM 3106 N N . TYR B 1 188 ? 0.982 -8.010 13.336 1.00 11.28 188 TYR B N 1
ATOM 3107 C CA . TYR B 1 188 ? 2.319 -8.240 12.819 1.00 14.50 188 TYR B CA 1
ATOM 3108 C C . TYR B 1 188 ? 2.566 -7.078 11.859 1.00 26.28 188 TYR B C 1
ATOM 3109 O O . TYR B 1 188 ? 1.988 -7.001 10.781 1.00 31.12 188 TYR B O 1
ATOM 3118 N N . GLY B 1 189 ? 3.353 -6.124 12.299 1.00 20.33 189 GLY B N 1
ATOM 3119 C CA . GLY B 1 189 ? 3.472 -4.865 11.581 1.00 15.41 189 GLY B CA 1
ATOM 3120 C C . GLY B 1 189 ? 4.327 -4.003 12.471 1.00 14.66 189 GLY B C 1
ATOM 3121 O O . GLY B 1 189 ? 4.982 -4.514 13.382 1.00 17.74 189 GLY B O 1
ATOM 3122 N N . PRO B 1 190 ? 4.315 -2.696 12.233 1.00 13.91 190 PRO B N 1
ATOM 3123 C CA . PRO B 1 190 ? 5.137 -1.774 13.043 1.00 16.09 190 PRO B CA 1
ATOM 3124 C C . PRO B 1 190 ? 4.897 -1.995 14.551 1.00 16.14 190 PRO B C 1
ATOM 3125 O O . PRO B 1 190 ? 3.834 -2.447 14.980 1.00 16.26 190 PRO B O 1
ATOM 3129 N N . ILE B 1 191 ? 5.892 -1.677 15.348 1.00 13.18 191 ILE B N 1
ATOM 3130 C CA . ILE B 1 191 ? 5.788 -1.878 16.797 1.00 9.76 191 ILE B CA 1
ATOM 3131 C C . ILE B 1 191 ? 4.746 -0.918 17.377 1.00 10.92 191 ILE B C 1
ATOM 3132 O O . ILE B 1 191 ? 3.968 -1.283 18.234 1.00 17.66 191 ILE B O 1
ATOM 3137 N N . ALA B 1 192 ? 4.746 0.314 16.885 1.00 12.02 192 ALA B N 1
ATOM 3138 C CA . ALA B 1 192 ? 3.795 1.305 17.372 1.00 13.38 192 ALA B CA 1
ATOM 3139 C C . ALA B 1 192 ? 3.335 2.244 16.255 1.00 14.95 192 ALA B C 1
ATOM 3140 O O . ALA B 1 192 ? 3.872 2.250 15.148 1.00 20.36 192 ALA B O 1
ATOM 3142 N N . ARG B 1 193 ? 2.395 3.105 16.601 1.00 16.50 193 ARG B N 1
ATOM 3143 C CA . ARG B 1 193 ? 1.672 3.884 15.610 1.00 18.73 193 ARG B CA 1
ATOM 3144 C C . ARG B 1 193 ? 2.551 4.790 14.747 1.00 19.91 193 ARG B C 1
ATOM 3145 O O . ARG B 1 193 ? 2.347 4.888 13.517 1.00 19.09 193 ARG B O 1
ATOM 3153 N N . TYR B 1 194 ? 3.569 5.423 15.336 1.00 18.11 194 TYR B N 1
ATOM 3154 C CA . TYR B 1 194 ? 4.306 6.425 14.570 1.00 18.81 194 TYR B CA 1
ATOM 3155 C C . TYR B 1 194 ? 5.643 5.911 13.996 1.00 22.03 194 TYR B C 1
ATOM 3156 O O . TYR B 1 194 ? 6.382 6.645 13.350 1.00 21.61 194 TYR B O 1
ATOM 3165 N N . GLY B 1 195 ? 5.923 4.642 14.208 1.00 18.98 195 GLY B N 1
ATOM 3166 C CA . GLY B 1 195 ? 7.083 3.975 13.633 1.00 17.50 195 GLY B CA 1
ATOM 3167 C C . GLY B 1 195 ? 8.436 4.385 14.199 1.00 24.39 195 GLY B C 1
ATOM 3168 O O . GLY B 1 195 ? 9.484 4.053 13.618 1.00 25.84 195 GLY B O 1
ATOM 3169 N N . VAL B 1 196 ? 8.439 5.056 15.352 1.00 15.80 196 VAL B N 1
ATOM 3170 C CA . VAL B 1 196 ? 9.684 5.507 15.962 1.00 16.09 196 VAL B CA 1
ATOM 3171 C C . VAL B 1 196 ? 9.816 5.171 17.452 1.00 18.79 196 VAL B C 1
ATOM 3172 O O . VAL B 1 196 ? 10.912 5.188 17.994 1.00 18.06 196 VAL B O 1
ATOM 3176 N N . GLU B 1 197 ? 8.705 4.820 18.095 1.00 13.37 197 GLU B N 1
ATOM 3177 C CA . GLU B 1 197 ? 8.641 4.739 19.539 1.00 13.76 197 GLU B CA 1
ATOM 3178 C C . GLU B 1 197 ? 9.614 3.683 20.117 1.00 17.80 197 GLU B C 1
ATOM 3179 O O . GLU B 1 197 ? 10.166 3.865 21.213 1.00 19.39 197 GLU B O 1
ATOM 3185 N N . GLU B 1 198 ? 9.817 2.574 19.399 1.00 15.32 198 GLU B N 1
ATOM 3186 C CA . GLU B 1 198 ? 10.653 1.489 19.926 1.00 14.14 198 GLU B CA 1
ATOM 3187 C C . GLU B 1 198 ? 12.124 1.911 19.999 1.00 17.44 198 GLU B C 1
ATOM 3188 O O . GLU B 1 198 ? 12.875 1.432 20.853 1.00 16.85 198 GLU B O 1
ATOM 3194 N N . PHE B 1 199 ? 12.512 2.850 19.136 1.00 18.02 199 PHE B N 1
ATOM 3195 C CA . PHE B 1 199 ? 13.922 3.257 19.013 1.00 20.71 199 PHE B CA 1
ATOM 3196 C C . PHE B 1 199 ? 14.374 4.204 20.108 1.00 19.42 199 PHE B C 1
ATOM 3197 O O . PHE B 1 199 ? 15.570 4.281 20.430 1.00 21.28 199 PHE B O 1
ATOM 3205 N N . VAL B 1 200 ? 13.438 4.924 20.707 1.00 14.91 200 VAL B N 1
ATOM 3206 C CA . VAL B 1 200 ? 13.803 5.753 21.845 1.00 18.93 200 VAL B CA 1
ATOM 3207 C C . VAL B 1 200 ? 13.555 5.067 23.188 1.00 18.97 200 VAL B C 1
ATOM 3208 O O . VAL B 1 200 ? 13.767 5.672 24.224 1.00 26.12 200 VAL B O 1
ATOM 3212 N N . SER B 1 201 ? 13.055 3.840 23.161 1.00 15.05 201 SER B N 1
ATOM 3213 C CA . SER B 1 201 ? 12.781 3.068 24.362 1.00 14.18 201 SER B CA 1
ATOM 3214 C C . SER B 1 201 ? 13.934 2.094 24.629 1.00 19.82 201 SER B C 1
ATOM 3215 O O . SER B 1 201 ? 14.443 1.466 23.690 1.00 20.75 201 SER B O 1
ATOM 3218 N N . ASP B 1 202 ? 14.347 1.982 25.886 1.00 14.65 202 ASP B N 1
ATOM 3219 C CA . ASP B 1 202 ? 15.400 1.007 26.222 1.00 12.19 202 ASP B CA 1
ATOM 3220 C C . ASP B 1 202 ? 14.848 -0.418 26.144 1.00 17.13 202 ASP B C 1
ATOM 3221 O O . ASP B 1 202 ? 15.565 -1.388 25.825 1.00 14.05 202 ASP B O 1
ATOM 3226 N N . ASN B 1 203 ? 13.562 -0.539 26.453 1.00 10.99 203 ASN B N 1
ATOM 3227 C CA . ASN B 1 203 ? 12.905 -1.842 26.599 1.00 11.50 203 ASN B CA 1
ATOM 3228 C C . ASN B 1 203 ? 11.590 -1.857 25.830 1.00 10.36 203 ASN B C 1
ATOM 3229 O O . ASN B 1 203 ? 10.858 -0.882 25.852 1.00 14.19 203 ASN B O 1
ATOM 3234 N N . VAL B 1 204 ? 11.305 -2.968 25.163 1.00 10.55 204 VAL B N 1
ATOM 3235 C CA . VAL B 1 204 ? 10.085 -3.075 24.333 1.00 10.76 204 VAL B CA 1
ATOM 3236 C C . VAL B 1 204 ? 9.381 -4.436 24.506 1.00 14.33 204 VAL B C 1
ATOM 3237 O O . VAL B 1 204 ? 9.970 -5.487 24.313 1.00 13.37 204 VAL B O 1
ATOM 3241 N N . VAL B 1 205 ? 8.109 -4.379 24.892 1.00 10.88 205 VAL B N 1
ATOM 3242 C CA . VAL B 1 205 ? 7.222 -5.511 25.045 1.00 10.22 205 VAL B CA 1
ATOM 3243 C C . VAL B 1 205 ? 6.077 -5.356 24.052 1.00 11.85 205 VAL B C 1
ATOM 3244 O O . VAL B 1 205 ? 5.528 -4.252 23.934 1.00 11.93 205 VAL B O 1
ATOM 3248 N N . ILE B 1 206 ? 5.740 -6.423 23.325 1.00 9.04 206 ILE B N 1
ATOM 3249 C CA . ILE B 1 206 ? 4.629 -6.361 22.371 1.00 9.85 206 ILE B CA 1
ATOM 3250 C C . ILE B 1 206 ? 3.510 -7.281 22.811 1.00 16.98 206 ILE B C 1
ATOM 3251 O O . ILE B 1 206 ? 3.745 -8.466 23.004 1.00 11.83 206 ILE B O 1
ATOM 3256 N N . LEU B 1 207 ? 2.304 -6.725 22.988 1.00 12.06 207 LEU B N 1
ATOM 3257 C CA . LEU B 1 207 ? 1.162 -7.580 23.299 1.00 10.02 207 LEU B CA 1
ATOM 3258 C C . LEU B 1 207 ? 0.407 -7.791 22.007 1.00 9.95 207 LEU B C 1
ATOM 3259 O O . LEU B 1 207 ? 0.148 -6.833 21.307 1.00 11.73 207 LEU B O 1
ATOM 3264 N N . ARG B 1 208 ? 0.071 -9.040 21.687 1.00 9.15 208 ARG B N 1
ATOM 3265 C CA . ARG B 1 208 ? -0.697 -9.294 20.492 1.00 10.00 208 ARG B CA 1
ATOM 3266 C C . ARG B 1 208 ? -1.968 -10.033 20.834 1.00 12.95 208 ARG B C 1
ATOM 3267 O O . ARG B 1 208 ? -2.044 -10.708 21.869 1.00 10.36 208 ARG B O 1
ATOM 3275 N N . ASN B 1 209 ? -2.943 -9.908 19.934 1.00 12.30 209 ASN B N 1
ATOM 3276 C CA . ASN B 1 209 ? -4.221 -10.602 20.061 1.00 12.65 209 ASN B CA 1
ATOM 3277 C C . ASN B 1 209 ? -4.575 -11.154 18.687 1.00 13.07 209 ASN B C 1
ATOM 3278 O O . ASN B 1 209 ? -5.307 -10.530 17.956 1.00 17.78 209 ASN B O 1
ATOM 3283 N N . VAL B 1 210 ? -3.990 -12.288 18.326 1.00 12.61 210 VAL B N 1
ATOM 3284 C CA . VAL B 1 210 ? -4.020 -12.711 16.930 1.00 13.95 210 VAL B CA 1
ATOM 3285 C C . VAL B 1 210 ? -5.306 -13.475 16.624 1.00 15.38 210 VAL B C 1
ATOM 3286 O O . VAL B 1 210 ? -5.642 -14.385 17.337 1.00 14.99 210 VAL B O 1
ATOM 3290 N N . LEU B 1 211 ? -5.990 -13.068 15.553 1.00 13.33 211 LEU B N 1
ATOM 3291 C CA . LEU B 1 211 ? -7.191 -13.759 15.077 1.00 16.16 211 LEU B CA 1
ATOM 3292 C C . LEU B 1 211 ? -6.848 -14.711 13.960 1.00 21.64 211 LEU B C 1
ATOM 3293 O O . LEU B 1 211 ? -6.319 -14.303 12.916 1.00 21.09 211 LEU B O 1
ATOM 3298 N N . GLU B 1 212 ? -7.124 -15.984 14.175 1.00 20.10 212 GLU B N 1
ATOM 3299 C CA . GLU B 1 212 ? -6.892 -16.996 13.144 1.00 20.82 212 GLU B CA 1
ATOM 3300 C C . GLU B 1 212 ? -7.942 -18.083 13.248 1.00 21.20 212 GLU B C 1
ATOM 3301 O O . GLU B 1 212 ? -8.131 -18.674 14.327 1.00 16.01 212 GLU B O 1
ATOM 3307 N N . GLY B 1 213 ? -8.610 -18.388 12.133 1.00 19.51 213 GLY B N 1
ATOM 3308 C CA . GLY B 1 213 ? -9.560 -19.489 12.192 1.00 18.73 213 GLY B CA 1
ATOM 3309 C C . GLY B 1 213 ? -10.695 -19.154 13.143 1.00 16.99 213 GLY B C 1
ATOM 3310 O O . GLY B 1 213 ? -11.216 -20.031 13.830 1.00 18.59 213 GLY B O 1
ATOM 3311 N N . GLU B 1 214 ? -11.055 -17.865 13.169 1.00 14.32 214 GLU B N 1
ATOM 3312 C CA . GLU B 1 214 ? -12.146 -17.331 14.003 1.00 11.10 214 GLU B CA 1
ATOM 3313 C C . GLU B 1 214 ? -11.842 -17.369 15.491 1.00 18.28 214 GLU B C 1
ATOM 3314 O O . GLU B 1 214 ? -12.704 -17.065 16.310 1.00 15.90 214 GLU B O 1
ATOM 3320 N N . ARG B 1 215 ? -10.603 -17.669 15.860 1.00 12.28 215 ARG B N 1
ATOM 3321 C CA . ARG B 1 215 ? -10.261 -17.725 17.289 1.00 10.82 215 ARG B CA 1
ATOM 3322 C C . ARG B 1 215 ? -9.180 -16.692 17.600 1.00 12.98 215 ARG B C 1
ATOM 3323 O O . ARG B 1 215 ? -8.281 -16.449 16.758 1.00 13.24 215 ARG B O 1
ATOM 3331 N N . ARG B 1 216 ? -9.266 -16.087 18.780 1.00 12.65 216 ARG B N 1
ATOM 3332 C CA . ARG B 1 216 ? -8.215 -15.142 19.215 1.00 15.46 216 ARG B CA 1
ATOM 3333 C C . ARG B 1 216 ? -7.209 -15.817 20.152 1.00 18.20 216 ARG B C 1
ATOM 3334 O O . ARG B 1 216 ? -7.590 -16.615 20.989 1.00 16.78 216 ARG B O 1
ATOM 3342 N N . ARG B 1 217 ? -5.930 -15.464 20.035 1.00 11.27 217 ARG B N 1
ATOM 3343 C CA . ARG B 1 217 ? -4.955 -15.952 21.006 1.00 12.36 217 ARG B CA 1
ATOM 3344 C C . ARG B 1 217 ? -4.121 -14.775 21.451 1.00 14.87 217 ARG B C 1
ATOM 3345 O O . ARG B 1 217 ? -3.683 -13.974 20.619 1.00 15.38 217 ARG B O 1
ATOM 3353 N N . ARG B 1 218 ? -3.974 -14.632 22.758 1.00 10.08 218 ARG B N 1
ATOM 3354 C CA . ARG B 1 218 ? -3.129 -13.581 23.284 1.00 10.00 218 ARG B CA 1
ATOM 3355 C C . ARG B 1 218 ? -1.697 -14.052 23.435 1.00 13.29 218 ARG B C 1
ATOM 3356 O O . ARG B 1 218 ? -1.453 -15.171 23.917 1.00 14.42 218 ARG B O 1
ATOM 3364 N N . THR B 1 219 ? -0.753 -13.195 23.040 1.00 13.32 219 THR B N 1
ATOM 3365 C CA . THR B 1 219 ? 0.654 -13.489 23.281 1.00 13.44 219 THR B CA 1
ATOM 3366 C C . THR B 1 219 ? 1.418 -12.263 23.732 1.00 9.27 219 THR B C 1
ATOM 3367 O O . THR B 1 219 ? 1.073 -11.108 23.399 1.00 10.58 219 THR B O 1
ATOM 3371 N N . LEU B 1 220 ? 2.503 -12.523 24.443 1.00 9.81 220 LEU B N 1
ATOM 3372 C CA . LEU B 1 220 ? 3.400 -11.459 24.851 1.00 9.25 220 LEU B CA 1
ATOM 3373 C C . LEU B 1 220 ? 4.815 -11.718 24.373 1.00 10.76 220 LEU B C 1
ATOM 3374 O O . LEU B 1 220 ? 5.322 -12.860 24.456 1.00 11.07 220 LEU B O 1
ATOM 3379 N N . GLU B 1 221 ? 5.472 -10.664 23.895 1.00 10.64 221 GLU B N 1
ATOM 3380 C CA . GLU B 1 221 ? 6.863 -10.814 23.450 1.00 10.43 221 GLU B CA 1
ATOM 3381 C C . GLU B 1 221 ? 7.707 -9.701 24.065 1.00 11.57 221 GLU B C 1
ATOM 3382 O O . GLU B 1 221 ? 7.322 -8.517 24.039 1.00 13.25 221 GLU B O 1
ATOM 3388 N N . ILE B 1 222 ? 8.870 -10.066 24.606 1.00 10.38 222 ILE B N 1
ATOM 3389 C CA . ILE B 1 222 ? 9.858 -9.035 24.931 1.00 10.03 222 ILE B CA 1
ATOM 3390 C C . ILE B 1 222 ? 10.786 -8.963 23.735 1.00 12.51 222 ILE B C 1
ATOM 3391 O O . ILE B 1 222 ? 11.531 -9.910 23.467 1.00 10.68 222 ILE B O 1
ATOM 3396 N N . LEU B 1 223 ? 10.707 -7.873 22.993 1.00 9.31 223 LEU B N 1
ATOM 3397 C CA . LEU B 1 223 ? 11.469 -7.752 21.766 1.00 10.60 223 LEU B CA 1
ATOM 3398 C C . LEU B 1 223 ? 12.942 -7.422 22.103 1.00 10.93 223 LEU B C 1
ATOM 3399 O O . LEU B 1 223 ? 13.882 -7.899 21.442 1.00 11.60 223 LEU B O 1
ATOM 3404 N N . LYS B 1 224 ? 13.110 -6.563 23.100 1.00 10.42 224 LYS B N 1
ATOM 3405 C CA . LYS B 1 224 ? 14.415 -5.956 23.392 1.00 10.78 224 LYS B CA 1
ATOM 3406 C C . LYS B 1 224 ? 14.482 -5.471 24.823 1.00 12.08 224 LYS B C 1
ATOM 3407 O O . LYS B 1 224 ? 13.537 -4.821 25.303 1.00 12.99 224 LYS B O 1
ATOM 3413 N N . LEU B 1 225 ? 15.599 -5.754 25.499 1.00 13.07 225 LEU B N 1
ATOM 3414 C CA . LEU B 1 225 ? 15.942 -5.066 26.720 1.00 15.12 225 LEU B CA 1
ATOM 3415 C C . LEU B 1 225 ? 17.391 -4.641 26.565 1.00 16.82 225 LEU B C 1
ATOM 3416 O O . LEU B 1 225 ? 18.253 -5.529 26.585 1.00 13.88 225 LEU B O 1
ATOM 3421 N N . ARG B 1 226 ? 17.684 -3.342 26.403 1.00 13.92 226 ARG B N 1
ATOM 3422 C CA . ARG B 1 226 ? 19.090 -2.965 26.209 1.00 13.43 226 ARG B CA 1
ATOM 3423 C C . ARG B 1 226 ? 19.929 -3.397 27.413 1.00 15.58 226 ARG B C 1
ATOM 3424 O O . ARG B 1 226 ? 19.530 -3.199 28.545 1.00 13.19 226 ARG B O 1
ATOM 3432 N N . GLY B 1 227 ? 21.103 -3.976 27.119 1.00 14.22 227 GLY B N 1
ATOM 3433 C CA . GLY B 1 227 ? 22.086 -4.268 28.135 1.00 16.55 227 GLY B CA 1
ATOM 3434 C C . GLY B 1 227 ? 21.777 -5.471 29.010 1.00 15.48 227 GLY B C 1
ATOM 3435 O O . GLY B 1 227 ? 22.419 -5.643 30.038 1.00 19.07 227 GLY B O 1
ATOM 3436 N N . THR B 1 228 ? 20.798 -6.291 28.648 1.00 15.71 228 THR B N 1
ATOM 3437 C CA . THR B 1 228 ? 20.514 -7.454 29.488 1.00 16.81 228 THR B CA 1
ATOM 3438 C C . THR B 1 228 ? 19.805 -8.552 28.692 1.00 16.27 228 THR B C 1
ATOM 3439 O O . THR B 1 228 ? 19.456 -8.379 27.530 1.00 16.36 228 THR B O 1
ATOM 3443 N N . SER B 1 229 ? 19.613 -9.703 29.311 1.00 16.08 229 SER B N 1
ATOM 3444 C CA . SER B 1 229 ? 19.061 -10.837 28.545 1.00 15.12 229 SER B CA 1
ATOM 3445 C C . SER B 1 229 ? 17.573 -10.983 28.820 1.00 16.17 229 SER B C 1
ATOM 3446 O O . SER B 1 229 ? 17.063 -10.434 29.786 1.00 15.48 229 SER B O 1
ATOM 3449 N N . HIS B 1 230 ? 16.881 -11.749 27.961 1.00 14.89 230 HIS B N 1
ATOM 3450 C CA . HIS B 1 230 ? 15.477 -12.042 28.143 1.00 10.57 230 HIS B CA 1
ATOM 3451 C C . HIS B 1 230 ? 15.122 -13.205 27.236 1.00 13.08 230 HIS B C 1
ATOM 3452 O O . HIS B 1 230 ? 15.840 -13.502 26.266 1.00 11.96 230 HIS B O 1
ATOM 3459 N N . MET B 1 231 ? 14.009 -13.852 27.535 1.00 11.11 231 MET B N 1
ATOM 3460 C CA . MET B 1 231 ? 13.521 -14.884 26.643 1.00 11.54 231 MET B CA 1
ATOM 3461 C C . MET B 1 231 ? 13.010 -14.239 25.338 1.00 13.79 231 MET B C 1
ATOM 3462 O O . MET B 1 231 ? 12.541 -13.102 25.332 1.00 15.78 231 MET B O 1
ATOM 3467 N N . LYS B 1 232 ? 13.050 -15.001 24.248 1.00 12.04 232 LYS B N 1
ATOM 3468 C CA . LYS B 1 232 ? 12.710 -14.504 22.918 1.00 13.16 232 LYS B CA 1
ATOM 3469 C C . LYS B 1 232 ? 11.467 -15.107 22.312 1.00 11.98 232 LYS B C 1
ATOM 3470 O O . LYS B 1 232 ? 11.139 -16.261 22.579 1.00 16.14 232 LYS B O 1
ATOM 3476 N N . GLY B 1 233 ? 10.843 -14.359 21.404 1.00 14.72 233 GLY B N 1
ATOM 3477 C CA . GLY B 1 233 ? 9.657 -14.868 20.731 1.00 16.07 233 GLY B CA 1
ATOM 3478 C C . GLY B 1 233 ? 8.373 -14.597 21.497 1.00 12.20 233 GLY B C 1
ATOM 3479 O O . GLY B 1 233 ? 8.379 -13.867 22.497 1.00 13.36 233 GLY B O 1
ATOM 3480 N N . GLU B 1 234 ? 7.270 -15.197 21.019 1.00 12.02 234 GLU B N 1
ATOM 3481 C CA . GLU B 1 234 ? 5.940 -14.965 21.600 1.00 15.06 234 GLU B CA 1
ATOM 3482 C C . GLU B 1 234 ? 5.625 -16.026 22.650 1.00 13.29 234 GLU B C 1
ATOM 3483 O O . GLU B 1 234 ? 5.900 -17.208 22.416 1.00 15.79 234 GLU B O 1
ATOM 3489 N N . TYR B 1 235 ? 4.994 -15.599 23.764 1.00 9.77 235 TYR B N 1
ATOM 3490 C CA . TYR B 1 235 ? 4.615 -16.512 24.862 1.00 10.41 235 TYR B CA 1
ATOM 3491 C C . TYR B 1 235 ? 3.118 -16.303 25.045 1.00 12.51 235 TYR B C 1
ATOM 3492 O O . TYR B 1 235 ? 2.623 -15.156 25.061 1.00 13.27 235 TYR B O 1
ATOM 3501 N N . PRO B 1 236 ? 2.390 -17.397 25.153 1.00 12.56 236 PRO B N 1
ATOM 3502 C CA . PRO B 1 236 ? 0.935 -17.257 25.288 1.00 12.25 236 PRO B CA 1
ATOM 3503 C C . PRO B 1 236 ? 0.541 -16.685 26.634 1.00 12.23 236 PRO B C 1
ATOM 3504 O O . PRO B 1 236 ? 1.236 -16.908 27.621 1.00 12.40 236 PRO B O 1
ATOM 3508 N N . PHE B 1 237 ? -0.549 -15.920 26.673 1.00 11.96 237 PHE B N 1
ATOM 3509 C CA . PHE B 1 237 ? -1.087 -15.553 27.963 1.00 10.18 237 PHE B CA 1
ATOM 3510 C C . PHE B 1 237 ? -2.606 -15.506 27.961 1.00 10.47 237 PHE B C 1
ATOM 3511 O O . PHE B 1 237 ? -3.226 -15.527 26.928 1.00 12.52 237 PHE B O 1
ATOM 3519 N N . THR B 1 238 ? -3.192 -15.497 29.155 1.00 11.13 238 THR B N 1
ATOM 3520 C CA . THR B 1 238 ? -4.637 -15.278 29.245 1.00 11.52 238 THR B CA 1
ATOM 3521 C C . THR B 1 238 ? -4.871 -14.138 30.255 1.00 13.20 238 THR B C 1
ATOM 3522 O O . THR B 1 238 ? -3.995 -13.822 31.073 1.00 14.07 238 THR B O 1
ATOM 3526 N N . ILE B 1 239 ? -6.040 -13.507 30.179 1.00 13.92 239 ILE B N 1
ATOM 3527 C CA . ILE B 1 239 ? -6.453 -12.556 31.190 1.00 13.04 239 ILE B CA 1
ATOM 3528 C C . ILE B 1 239 ? -7.577 -13.222 31.987 1.00 18.06 239 ILE B C 1
ATOM 3529 O O . ILE B 1 239 ? -8.531 -13.732 31.395 1.00 17.33 239 ILE B O 1
ATOM 3534 N N . THR B 1 240 ? -7.422 -13.304 33.307 1.00 16.56 240 THR B N 1
ATOM 3535 C CA . THR B 1 240 ? -8.430 -13.939 34.142 1.00 20.26 240 THR B CA 1
ATOM 3536 C C . THR B 1 240 ? -8.849 -12.952 35.205 1.00 18.70 240 THR B C 1
ATOM 3537 O O . THR B 1 240 ? -8.379 -11.816 35.223 1.00 18.34 240 THR B O 1
ATOM 3541 N N . ASP B 1 241 ? -9.672 -13.426 36.120 1.00 17.80 241 ASP B N 1
ATOM 3542 C CA . ASP B 1 241 ? -10.003 -12.679 37.322 1.00 23.25 241 ASP B CA 1
ATOM 3543 C C . ASP B 1 241 ? -8.797 -12.259 38.139 1.00 20.18 241 ASP B C 1
ATOM 3544 O O . ASP B 1 241 ? -8.911 -11.376 38.992 1.00 21.06 241 ASP B O 1
ATOM 3549 N N . HIS B 1 242 ? -7.661 -12.932 37.952 1.00 16.87 242 HIS B N 1
ATOM 3550 C CA . HIS B 1 242 ? -6.470 -12.583 38.703 1.00 20.29 242 HIS B CA 1
ATOM 3551 C C . HIS B 1 242 ? -5.506 -11.719 37.872 1.00 18.16 242 HIS B C 1
ATOM 3552 O O . HIS B 1 242 ? -4.392 -11.413 38.315 1.00 21.93 242 HIS B O 1
ATOM 3559 N N . GLY B 1 243 ? -5.942 -11.299 36.684 1.00 17.49 243 GLY B N 1
ATOM 3560 C CA . GLY B 1 243 ? -5.083 -10.480 35.843 1.00 15.63 243 GLY B CA 1
ATOM 3561 C C . GLY B 1 243 ? -4.392 -11.305 34.781 1.00 18.61 243 GLY B C 1
ATOM 3562 O O . GLY B 1 243 ? -4.894 -12.351 34.353 1.00 15.44 243 GLY B O 1
ATOM 3563 N N . ILE B 1 244 ? -3.221 -10.826 34.365 1.00 15.84 244 ILE B N 1
ATOM 3564 C CA . ILE B 1 244 ? -2.469 -11.434 33.264 1.00 11.75 244 ILE B CA 1
ATOM 3565 C C . ILE B 1 244 ? -1.710 -12.667 33.746 1.00 14.94 244 ILE B C 1
ATOM 3566 O O . ILE B 1 244 ? -1.055 -12.648 34.786 1.00 16.53 244 ILE B O 1
ATOM 3571 N N . ASN B 1 245 ? -1.883 -13.763 33.022 1.00 14.72 245 ASN B N 1
ATOM 3572 C CA . ASN B 1 245 ? -1.146 -15.012 33.257 1.00 12.86 245 ASN B CA 1
ATOM 3573 C C . ASN B 1 245 ? -0.384 -15.409 32.032 1.00 10.84 245 ASN B C 1
ATOM 3574 O O . ASN B 1 245 ? -0.976 -15.857 31.077 1.00 14.35 245 ASN B O 1
ATOM 3579 N N . ILE B 1 246 ? 0.943 -15.304 32.075 1.00 13.47 246 ILE B N 1
ATOM 3580 C CA . ILE B 1 246 ? 1.757 -15.638 30.914 1.00 12.99 246 ILE B CA 1
ATOM 3581 C C . ILE B 1 246 ? 2.382 -17.013 31.140 1.00 13.23 246 ILE B C 1
ATOM 3582 O O . ILE B 1 246 ? 2.842 -17.303 32.241 1.00 14.08 246 ILE B O 1
ATOM 3587 N N . PHE B 1 247 ? 2.409 -17.827 30.108 1.00 13.22 247 PHE B N 1
ATOM 3588 C CA . PHE B 1 247 ? 2.970 -19.181 30.219 1.00 14.03 247 PHE B CA 1
ATOM 3589 C C . PHE B 1 247 ? 4.360 -19.241 29.539 1.00 17.59 247 PHE B C 1
ATOM 3590 O O . PHE B 1 247 ? 4.473 -19.219 28.304 1.00 20.58 247 PHE B O 1
ATOM 3598 N N . PRO B 1 248 ? 5.421 -19.248 30.357 1.00 22.24 248 PRO B N 1
ATOM 3599 C CA . PRO B 1 248 ? 6.778 -19.031 29.862 1.00 28.20 248 PRO B CA 1
ATOM 3600 C C . PRO B 1 248 ? 7.385 -20.334 29.402 1.00 34.36 248 PRO B C 1
ATOM 3601 O O . PRO B 1 248 ? 8.317 -20.824 30.020 1.00 36.16 248 PRO B O 1
ATOM 3605 N N . LEU B 1 249 ? 6.834 -20.878 28.337 1.00 35.89 249 LEU B N 1
ATOM 3606 C CA . LEU B 1 249 ? 7.299 -22.120 27.744 1.00 47.67 249 LEU B CA 1
ATOM 3607 C C . LEU B 1 249 ? 8.774 -22.030 27.344 1.00 54.18 249 LEU B C 1
ATOM 3608 O O . LEU B 1 249 ? 9.586 -22.875 27.732 1.00 61.39 249 LEU B O 1
ATOM 3613 N N . GLN C 1 16 ? -16.183 -6.973 42.596 1.00 64.11 16 GLN C N 1
ATOM 3614 C CA . GLN C 1 16 ? -17.289 -6.181 42.064 1.00 67.28 16 GLN C CA 1
ATOM 3615 C C . GLN C 1 16 ? -17.173 -6.005 40.559 1.00 66.57 16 GLN C C 1
ATOM 3616 O O . GLN C 1 16 ? -16.149 -5.553 40.050 1.00 70.41 16 GLN C O 1
ATOM 3622 N N . ALA C 1 17 ? -18.230 -6.354 39.844 1.00 59.07 17 ALA C N 1
ATOM 3623 C CA . ALA C 1 17 ? -18.175 -6.321 38.401 1.00 45.82 17 ALA C CA 1
ATOM 3624 C C . ALA C 1 17 ? -18.601 -4.962 37.824 1.00 36.37 17 ALA C C 1
ATOM 3625 O O . ALA C 1 17 ? -18.841 -3.984 38.524 1.00 46.02 17 ALA C O 1
ATOM 3627 N N . ILE C 1 18 ? -18.635 -4.902 36.515 1.00 23.01 18 ILE C N 1
ATOM 3628 C CA . ILE C 1 18 ? -19.240 -3.792 35.789 1.00 23.89 18 ILE C CA 1
ATOM 3629 C C . ILE C 1 18 ? -20.674 -4.199 35.534 1.00 21.65 18 ILE C C 1
ATOM 3630 O O . ILE C 1 18 ? -20.863 -5.270 34.996 1.00 25.41 18 ILE C O 1
ATOM 3635 N N . ALA C 1 19 ? -21.679 -3.374 35.851 1.00 20.67 19 ALA C N 1
ATOM 3636 C CA . ALA C 1 19 ? -23.075 -3.790 35.588 1.00 20.62 19 ALA C CA 1
ATOM 3637 C C . ALA C 1 19 ? -23.368 -3.780 34.093 1.00 20.72 19 ALA C C 1
ATOM 3638 O O . ALA C 1 19 ? -22.922 -2.880 33.378 1.00 16.99 19 ALA C O 1
ATOM 3640 N N . LYS C 1 20 ? -24.125 -4.768 33.622 1.00 17.27 20 LYS C N 1
ATOM 3641 C CA . LYS C 1 20 ? -24.498 -4.863 32.197 1.00 17.47 20 LYS C CA 1
ATOM 3642 C C . LYS C 1 20 ? -26.005 -4.836 31.974 1.00 20.08 20 LYS C C 1
ATOM 3643 O O . LYS C 1 20 ? -26.764 -5.308 32.830 1.00 20.12 20 LYS C O 1
ATOM 3649 N N . MET C 1 21 ? -26.444 -4.289 30.846 1.00 16.49 21 MET C N 1
ATOM 3650 C CA . MET C 1 21 ? -27.861 -4.354 30.500 1.00 23.21 21 MET C CA 1
ATOM 3651 C C . MET C 1 21 ? -28.113 -5.333 29.348 1.00 20.30 21 MET C C 1
ATOM 3652 O O . MET C 1 21 ? -27.367 -5.409 28.353 1.00 19.00 21 MET C O 1
ATOM 3657 N N . ARG C 1 22 ? -29.151 -6.123 29.498 1.00 18.31 22 ARG C N 1
ATOM 3658 C CA . ARG C 1 22 ? -29.417 -7.150 28.511 1.00 18.30 22 ARG C CA 1
ATOM 3659 C C . ARG C 1 22 ? -29.860 -6.570 27.179 1.00 23.06 22 ARG C C 1
ATOM 3660 O O . ARG C 1 22 ? -30.729 -5.686 27.123 1.00 19.22 22 ARG C O 1
ATOM 3668 N N . THR C 1 23 ? -29.278 -7.062 26.087 1.00 19.03 23 THR C N 1
ATOM 3669 C CA . THR C 1 23 ? -29.744 -6.620 24.789 1.00 17.27 23 THR C CA 1
ATOM 3670 C C . THR C 1 23 ? -30.953 -7.439 24.314 1.00 19.96 23 THR C C 1
ATOM 3671 O O . THR C 1 23 ? -31.713 -6.977 23.484 1.00 20.65 23 THR C O 1
ATOM 3675 N N . MET C 1 24 ? -31.072 -8.674 24.807 1.00 19.59 24 MET C N 1
ATOM 3676 C CA . MET C 1 24 ? -32.071 -9.663 24.356 1.00 20.73 24 MET C CA 1
ATOM 3677 C C . MET C 1 24 ? -31.903 -10.027 22.885 1.00 20.65 24 MET C C 1
ATOM 3678 O O . MET C 1 24 ? -32.772 -10.646 22.280 1.00 21.40 24 MET C O 1
ATOM 3683 N N . ILE C 1 25 ? -30.772 -9.655 22.301 1.00 17.25 25 ILE C N 1
ATOM 3684 C CA . ILE C 1 25 ? -30.468 -10.066 20.942 1.00 20.10 25 ILE C CA 1
ATOM 3685 C C . ILE C 1 25 ? -29.960 -11.514 21.052 1.00 20.98 25 ILE C C 1
ATOM 3686 O O . ILE C 1 25 ? -28.994 -11.780 21.767 1.00 19.02 25 ILE C O 1
ATOM 3691 N N . GLU C 1 26 ? -30.648 -12.450 20.402 1.00 20.65 26 GLU C N 1
ATOM 3692 C CA . GLU C 1 26 ? -30.385 -13.892 20.576 1.00 25.60 26 GLU C CA 1
ATOM 3693 C C . GLU C 1 26 ? -28.893 -14.248 20.548 1.00 22.36 26 GLU C C 1
ATOM 3694 O O . GLU C 1 26 ? -28.231 -13.981 19.542 1.00 19.45 26 GLU C O 1
ATOM 3700 N N . GLY C 1 27 ? -28.375 -14.855 21.617 1.00 18.50 27 GLY C N 1
ATOM 3701 C CA . GLY C 1 27 ? -26.954 -15.220 21.650 1.00 17.36 27 GLY C CA 1
ATOM 3702 C C . GLY C 1 27 ? -26.017 -14.132 22.186 1.00 20.26 27 GLY C C 1
ATOM 3703 O O . GLY C 1 27 ? -24.940 -14.459 22.717 1.00 18.35 27 GLY C O 1
ATOM 3704 N N . PHE C 1 28 ? -26.401 -12.855 22.068 1.00 14.43 28 PHE C N 1
ATOM 3705 C CA . PHE C 1 28 ? -25.414 -11.791 22.337 1.00 14.82 28 PHE C CA 1
ATOM 3706 C C . PHE C 1 28 ? -25.128 -11.669 23.823 1.00 18.05 28 PHE C C 1
ATOM 3707 O O . PHE C 1 28 ? -23.984 -11.423 24.272 1.00 14.48 28 PHE C O 1
ATOM 3715 N N . ASP C 1 29 ? -26.178 -11.769 24.607 1.00 16.87 29 ASP C N 1
ATOM 3716 C CA . ASP C 1 29 ? -26.004 -11.622 26.041 1.00 14.69 29 ASP C CA 1
ATOM 3717 C C . ASP C 1 29 ? -25.199 -12.771 26.633 1.00 18.09 29 ASP C C 1
ATOM 3718 O O . ASP C 1 29 ? -24.546 -12.583 27.645 1.00 21.80 29 ASP C O 1
ATOM 3723 N N . ASP C 1 30 ? -25.180 -13.932 25.980 1.00 20.60 30 ASP C N 1
ATOM 3724 C CA . ASP C 1 30 ? -24.221 -14.990 26.374 1.00 22.24 30 ASP C CA 1
ATOM 3725 C C . ASP C 1 30 ? -22.774 -14.645 26.004 1.00 20.85 30 ASP C C 1
ATOM 3726 O O . ASP C 1 30 ? -21.854 -14.763 26.837 1.00 19.96 30 ASP C O 1
ATOM 3731 N N . ILE C 1 31 ? -22.564 -14.226 24.770 1.00 15.68 31 ILE C N 1
ATOM 3732 C CA . ILE C 1 31 ? -21.201 -13.817 24.311 1.00 20.90 31 ILE C CA 1
ATOM 3733 C C . ILE C 1 31 ? -20.613 -12.647 25.121 1.00 18.86 31 ILE C C 1
ATOM 3734 O O . ILE C 1 31 ? -19.407 -12.645 25.392 1.00 16.29 31 ILE C O 1
ATOM 3739 N N . SER C 1 32 ? -21.463 -11.702 25.556 1.00 17.77 32 SER C N 1
ATOM 3740 C CA . SER C 1 32 ? -21.010 -10.548 26.338 1.00 20.17 32 SER C CA 1
ATOM 3741 C C . SER C 1 32 ? -21.016 -10.790 27.842 1.00 18.53 32 SER C C 1
ATOM 3742 O O . SER C 1 32 ? -20.685 -9.884 28.625 1.00 15.46 32 SER C O 1
ATOM 3745 N N . HIS C 1 33 ? -21.374 -12.008 28.233 1.00 13.15 33 HIS C N 1
ATOM 3746 C CA . HIS C 1 33 ? -21.468 -12.376 29.638 1.00 17.39 33 HIS C CA 1
ATOM 3747 C C . HIS C 1 33 ? -22.369 -11.393 30.376 1.00 16.96 33 HIS C C 1
ATOM 3748 O O . HIS C 1 33 ? -22.040 -10.936 31.488 1.00 16.69 33 HIS C O 1
ATOM 3755 N N . GLY C 1 34 ? -23.506 -11.074 29.770 1.00 15.77 34 GLY C N 1
ATOM 3756 C CA . GLY C 1 34 ? -24.541 -10.387 30.533 1.00 19.03 34 GLY C CA 1
ATOM 3757 C C . GLY C 1 34 ? -25.150 -9.217 29.806 1.00 22.85 34 GLY C C 1
ATOM 3758 O O . GLY C 1 34 ? -26.169 -8.685 30.244 1.00 19.89 34 GLY C O 1
ATOM 3759 N N . GLY C 1 35 ? -24.550 -8.829 28.684 1.00 18.35 35 GLY C N 1
ATOM 3760 C CA . GLY C 1 35 ? -25.073 -7.712 27.922 1.00 16.91 35 GLY C CA 1
ATOM 3761 C C . GLY C 1 35 ? -24.076 -6.582 27.821 1.00 17.08 35 GLY C C 1
ATOM 3762 O O . GLY C 1 35 ? -22.887 -6.789 28.051 1.00 17.71 35 GLY C O 1
ATOM 3763 N N . LEU C 1 36 ? -24.550 -5.392 27.464 1.00 15.19 36 LEU C N 1
ATOM 3764 C CA . LEU C 1 36 ? -23.635 -4.238 27.294 1.00 16.52 36 LEU C CA 1
ATOM 3765 C C . LEU C 1 36 ? -23.382 -3.487 28.628 1.00 14.62 36 LEU C C 1
ATOM 3766 O O . LEU C 1 36 ? -24.339 -3.183 29.378 1.00 19.60 36 LEU C O 1
ATOM 3771 N N . PRO C 1 37 ? -22.119 -3.176 28.928 1.00 18.48 37 PRO C N 1
ATOM 3772 C CA . PRO C 1 37 ? -21.765 -2.366 30.112 1.00 19.31 37 PRO C CA 1
ATOM 3773 C C . PRO C 1 37 ? -22.596 -1.086 30.202 1.00 17.16 37 PRO C C 1
ATOM 3774 O O . PRO C 1 37 ? -22.690 -0.281 29.269 1.00 19.58 37 PRO C O 1
ATOM 3778 N N . ILE C 1 38 ? -23.261 -0.919 31.339 1.00 16.16 38 ILE C N 1
ATOM 3779 C CA . ILE C 1 38 ? -24.197 0.186 31.515 1.00 14.96 38 ILE C CA 1
ATOM 3780 C C . ILE C 1 38 ? -23.465 1.504 31.664 1.00 15.44 38 ILE C C 1
ATOM 3781 O O . ILE C 1 38 ? -22.441 1.554 32.343 1.00 17.72 38 ILE C O 1
ATOM 3786 N N . GLY C 1 39 ? -23.989 2.552 31.039 1.00 20.52 39 GLY C N 1
ATOM 3787 C CA . GLY C 1 39 ? -23.445 3.889 31.201 1.00 17.39 39 GLY C CA 1
ATOM 3788 C C . GLY C 1 39 ? -22.236 4.134 30.330 1.00 20.43 39 GLY C C 1
ATOM 3789 O O . GLY C 1 39 ? -21.534 5.132 30.516 1.00 20.26 39 GLY C O 1
ATOM 3790 N N . ARG C 1 40 ? -21.981 3.211 29.398 1.00 20.53 40 ARG C N 1
ATOM 3791 C CA . ARG C 1 40 ? -20.814 3.298 28.515 1.00 17.25 40 ARG C CA 1
ATOM 3792 C C . ARG C 1 40 ? -21.244 3.142 27.080 1.00 18.67 40 ARG C C 1
ATOM 3793 O O . ARG C 1 40 ? -22.371 2.731 26.813 1.00 17.39 40 ARG C O 1
ATOM 3801 N N . SER C 1 41 ? -20.344 3.487 26.163 1.00 19.76 41 SER C N 1
ATOM 3802 C CA . SER C 1 41 ? -20.644 3.338 24.755 1.00 18.85 41 SER C CA 1
ATOM 3803 C C . SER C 1 41 ? -20.024 2.044 24.216 1.00 18.84 41 SER C C 1
ATOM 3804 O O . SER C 1 41 ? -18.934 1.660 24.632 1.00 17.83 41 SER C O 1
ATOM 3807 N N . THR C 1 42 ? -20.741 1.389 23.299 1.00 17.47 42 THR C N 1
ATOM 3808 C CA . THR C 1 42 ? -20.207 0.219 22.609 1.00 15.29 42 THR C CA 1
ATOM 3809 C C . THR C 1 42 ? -20.114 0.541 21.121 1.00 15.75 42 THR C C 1
ATOM 3810 O O . THR C 1 42 ? -21.110 0.878 20.500 1.00 15.61 42 THR C O 1
ATOM 3814 N N . LEU C 1 43 ? -18.905 0.447 20.579 1.00 13.38 43 LEU C N 1
ATOM 3815 C CA . LEU C 1 43 ? -18.679 0.590 19.150 1.00 12.97 43 LEU C CA 1
ATOM 3816 C C . LEU C 1 43 ? -19.107 -0.685 18.420 1.00 15.22 43 LEU C C 1
ATOM 3817 O O . LEU C 1 43 ? -18.727 -1.800 18.811 1.00 12.59 43 LEU C O 1
ATOM 3822 N N . VAL C 1 44 ? -19.881 -0.515 17.348 1.00 12.60 44 VAL C N 1
ATOM 3823 C CA . VAL C 1 44 ? -20.249 -1.628 16.493 1.00 11.99 44 VAL C CA 1
ATOM 3824 C C . VAL C 1 44 ? -19.812 -1.286 15.077 1.00 11.92 44 VAL C C 1
ATOM 3825 O O . VAL C 1 44 ? -20.468 -0.482 14.406 1.00 13.27 44 VAL C O 1
ATOM 3829 N N . SER C 1 45 ? -18.744 -1.936 14.623 1.00 13.21 45 SER C N 1
ATOM 3830 C CA . SER C 1 45 ? -18.102 -1.558 13.360 1.00 12.73 45 SER C CA 1
ATOM 3831 C C . SER C 1 45 ? -18.324 -2.643 12.343 1.00 13.68 45 SER C C 1
ATOM 3832 O O . SER C 1 45 ? -18.439 -3.810 12.714 1.00 16.90 45 SER C O 1
ATOM 3835 N N . GLY C 1 46 ? -18.376 -2.281 11.070 1.00 12.45 46 GLY C N 1
ATOM 3836 C CA . GLY C 1 46 ? -18.664 -3.278 10.046 1.00 11.72 46 GLY C CA 1
ATOM 3837 C C . GLY C 1 46 ? -18.706 -2.650 8.682 1.00 16.00 46 GLY C C 1
ATOM 3838 O O . GLY C 1 46 ? -18.988 -1.425 8.550 1.00 13.59 46 GLY C O 1
ATOM 3839 N N . THR C 1 47 ? -18.422 -3.478 7.677 1.00 12.43 47 THR C N 1
ATOM 3840 C CA . THR C 1 47 ? -18.568 -3.123 6.278 1.00 15.95 47 THR C CA 1
ATOM 3841 C C . THR C 1 47 ? -20.057 -2.950 5.954 1.00 14.87 47 THR C C 1
ATOM 3842 O O . THR C 1 47 ? -20.914 -3.193 6.795 1.00 13.82 47 THR C O 1
ATOM 3846 N N . SER C 1 48 ? -20.373 -2.520 4.739 1.00 12.76 48 SER C N 1
ATOM 3847 C CA . SER C 1 48 ? -21.746 -2.140 4.447 1.00 13.21 48 SER C CA 1
ATOM 3848 C C . SER C 1 48 ? -22.632 -3.387 4.398 1.00 13.40 48 SER C C 1
ATOM 3849 O O . SER C 1 48 ? -22.232 -4.410 3.841 1.00 16.85 48 SER C O 1
ATOM 3852 N N . GLY C 1 49 ? -23.793 -3.299 5.013 1.00 14.19 49 GLY C N 1
ATOM 3853 C CA . GLY C 1 49 ? -24.755 -4.401 4.999 1.00 15.30 49 GLY C CA 1
ATOM 3854 C C . GLY C 1 49 ? -24.375 -5.538 5.945 1.00 16.03 49 GLY C C 1
ATOM 3855 O O . GLY C 1 49 ? -24.797 -6.682 5.730 1.00 16.47 49 GLY C O 1
ATOM 3856 N N . THR C 1 50 ? -23.590 -5.244 6.979 1.00 13.32 50 THR C N 1
ATOM 3857 C CA . THR C 1 50 ? -23.233 -6.270 7.972 1.00 13.10 50 THR C CA 1
ATOM 3858 C C . THR C 1 50 ? -24.275 -6.402 9.096 1.00 14.24 50 THR C C 1
ATOM 3859 O O . THR C 1 50 ? -24.180 -7.333 9.890 1.00 17.40 50 THR C O 1
ATOM 3863 N N . GLY C 1 51 ? -25.268 -5.498 9.152 1.00 13.64 51 GLY C N 1
ATOM 3864 C CA . GLY C 1 51 ? -26.248 -5.534 10.238 1.00 13.89 51 GLY C CA 1
ATOM 3865 C C . GLY C 1 51 ? -26.088 -4.494 11.349 1.00 14.80 51 GLY C C 1
ATOM 3866 O O . GLY C 1 51 ? -26.689 -4.626 12.426 1.00 14.44 51 GLY C O 1
ATOM 3867 N N . LYS C 1 52 ? -25.281 -3.458 11.114 1.00 13.64 52 LYS C N 1
ATOM 3868 C CA . LYS C 1 52 ? -25.046 -2.437 12.156 1.00 13.46 52 LYS C CA 1
ATOM 3869 C C . LYS C 1 52 ? -26.315 -1.705 12.581 1.00 13.91 52 LYS C C 1
ATOM 3870 O O . LYS C 1 52 ? -26.597 -1.585 13.765 1.00 14.82 52 LYS C O 1
ATOM 3876 N N . THR C 1 53 ? -27.065 -1.186 11.623 1.00 14.51 53 THR C N 1
ATOM 3877 C CA . THR C 1 53 ? -28.300 -0.463 11.940 1.00 14.73 53 THR C CA 1
ATOM 3878 C C . THR C 1 53 ? -29.284 -1.407 12.621 1.00 17.22 53 THR C C 1
ATOM 3879 O O . THR C 1 53 ? -29.975 -1.053 13.596 1.00 19.65 53 THR C O 1
ATOM 3883 N N . LEU C 1 54 ? -29.351 -2.639 12.126 1.00 17.35 54 LEU C N 1
ATOM 3884 C CA . LEU C 1 54 ? -30.250 -3.609 12.756 1.00 15.50 54 LEU C CA 1
ATOM 3885 C C . LEU C 1 54 ? -29.859 -3.850 14.223 1.00 15.88 54 LEU C C 1
ATOM 3886 O O . LEU C 1 54 ? -30.708 -3.844 15.122 1.00 17.07 54 LEU C O 1
ATOM 3891 N N . PHE C 1 55 ? -28.575 -4.120 14.455 1.00 14.50 55 PHE C N 1
ATOM 3892 C CA . PHE C 1 55 ? -28.117 -4.317 15.821 1.00 14.30 55 PHE C CA 1
ATOM 3893 C C . PHE C 1 55 ? -28.549 -3.112 16.690 1.00 15.90 55 PHE C C 1
ATOM 3894 O O . PHE C 1 55 ? -29.094 -3.284 17.805 1.00 16.84 55 PHE C O 1
ATOM 3902 N N . SER C 1 56 ? -28.302 -1.894 16.186 1.00 17.50 56 SER C N 1
ATOM 3903 C CA A SER C 1 56 ? -28.629 -0.706 16.961 0.56 18.92 56 SER C CA 1
ATOM 3904 C CA B SER C 1 56 ? -28.680 -0.640 16.859 0.44 19.15 56 SER C CA 1
ATOM 3905 C C . SER C 1 56 ? -30.151 -0.519 17.179 1.00 18.19 56 SER C C 1
ATOM 3906 O O . SER C 1 56 ? -30.539 -0.013 18.235 1.00 19.50 56 SER C O 1
ATOM 3911 N N . ILE C 1 57 ? -30.988 -0.940 16.228 1.00 15.54 57 ILE C N 1
ATOM 3912 C CA . ILE C 1 57 ? -32.442 -0.815 16.364 1.00 19.86 57 ILE C CA 1
ATOM 3913 C C . ILE C 1 57 ? -32.940 -1.877 17.335 1.00 20.71 57 ILE C C 1
ATOM 3914 O O . ILE C 1 57 ? -33.790 -1.603 18.211 1.00 22.22 57 ILE C O 1
ATOM 3919 N N . GLN C 1 58 ? -32.400 -3.081 17.194 1.00 18.48 58 GLN C N 1
ATOM 3920 C CA . GLN C 1 58 ? -32.796 -4.187 18.064 1.00 19.04 58 GLN C CA 1
ATOM 3921 C C . GLN C 1 58 ? -32.444 -3.898 19.551 1.00 17.55 58 GLN C C 1
ATOM 3922 O O . GLN C 1 58 ? -33.198 -4.247 20.470 1.00 19.36 58 GLN C O 1
ATOM 3928 N N . PHE C 1 59 ? -31.288 -3.280 19.795 1.00 15.54 59 PHE C N 1
ATOM 3929 C CA . PHE C 1 59 ? 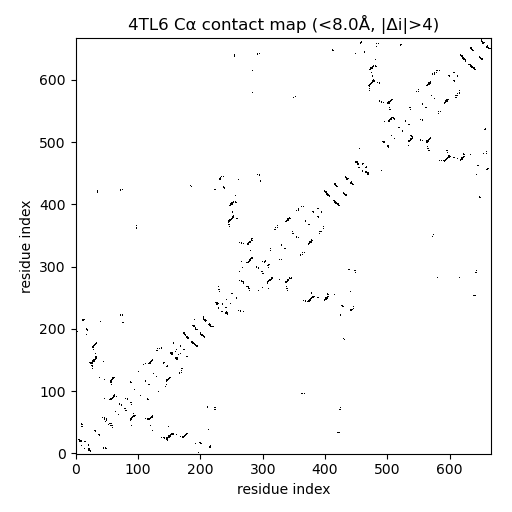-30.932 -2.806 21.138 1.00 18.67 59 PHE C CA 1
ATOM 3930 C C . PHE C 1 59 ? -32.025 -1.900 21.768 1.00 21.60 59 PHE C C 1
ATOM 3931 O O . PHE C 1 59 ? -32.461 -2.128 22.902 1.00 18.82 59 PHE C O 1
ATOM 3939 N N . LEU C 1 60 ? -32.495 -0.903 21.027 1.00 18.60 60 LEU C N 1
ATOM 3940 C CA . LEU C 1 60 ? -33.566 -0.026 21.534 1.00 19.51 60 LEU C CA 1
ATOM 3941 C C . LEU C 1 60 ? -34.909 -0.727 21.630 1.00 21.27 60 LEU C C 1
ATOM 3942 O O . LEU C 1 60 ? -35.638 -0.598 22.634 1.00 19.86 60 LEU C O 1
ATOM 3947 N N . TYR C 1 61 ? -35.249 -1.439 20.570 1.00 18.57 61 TYR C N 1
ATOM 3948 C CA . TYR C 1 61 ? -36.553 -2.095 20.491 1.00 18.77 61 TYR C CA 1
ATOM 3949 C C . TYR C 1 61 ? -36.754 -3.064 21.635 1.00 21.78 61 TYR C C 1
ATOM 3950 O O . TYR C 1 61 ? -37.800 -3.041 22.343 1.00 21.25 61 TYR C O 1
ATOM 3959 N N . ASN C 1 62 ? -35.777 -3.928 21.845 1.00 19.45 62 ASN C N 1
ATOM 3960 C CA . ASN C 1 62 ? -35.853 -4.834 22.970 1.00 22.93 62 ASN C CA 1
ATOM 3961 C C . ASN C 1 62 ? -35.856 -4.117 24.292 1.00 22.23 62 ASN C C 1
ATOM 3962 O O . ASN C 1 62 ? -36.535 -4.561 25.216 1.00 21.87 62 ASN C O 1
ATOM 3967 N N . GLY C 1 63 ? -35.075 -3.054 24.415 1.00 19.35 63 GLY C N 1
ATOM 3968 C CA . GLY C 1 63 ? -35.105 -2.254 25.641 1.00 19.84 63 GLY C CA 1
ATOM 3969 C C . GLY C 1 63 ? -36.537 -1.831 25.962 1.00 26.84 63 GLY C C 1
ATOM 3970 O O . GLY C 1 63 ? -36.995 -1.936 27.109 1.00 23.33 63 GLY C O 1
ATOM 3971 N N . ILE C 1 64 ? -37.256 -1.379 24.940 1.00 24.15 64 ILE C N 1
ATOM 3972 C CA . ILE C 1 64 ? -38.619 -0.889 25.132 1.00 26.27 64 ILE C CA 1
ATOM 3973 C C . ILE C 1 64 ? -39.578 -2.037 25.397 1.00 31.56 64 ILE C C 1
ATOM 3974 O O . ILE C 1 64 ? -40.319 -2.034 26.400 1.00 29.27 64 ILE C O 1
ATOM 3979 N N . ILE C 1 65 ? -39.578 -3.015 24.491 1.00 26.60 65 ILE C N 1
ATOM 3980 C CA . ILE C 1 65 ? -40.530 -4.120 24.579 1.00 27.56 65 ILE C CA 1
ATOM 3981 C C . ILE C 1 65 ? -40.281 -4.991 25.817 1.00 29.12 65 ILE C C 1
ATOM 3982 O O . ILE C 1 65 ? -41.213 -5.306 26.570 1.00 26.80 65 ILE C O 1
ATOM 3987 N N . GLU C 1 66 ? -39.028 -5.352 26.076 1.00 25.99 66 GLU C N 1
ATOM 3988 C CA . GLU C 1 66 ? -38.751 -6.225 27.223 1.00 30.54 66 GLU C CA 1
ATOM 3989 C C . GLU C 1 66 ? -38.749 -5.536 28.597 1.00 27.75 66 GLU C C 1
ATOM 3990 O O . GLU C 1 66 ? -39.111 -6.155 29.584 1.00 29.32 66 GLU C O 1
ATOM 3996 N N . PHE C 1 67 ? -38.312 -4.282 28.666 1.00 30.62 67 PHE C N 1
ATOM 3997 C CA . PHE C 1 67 ? -37.975 -3.663 29.945 1.00 27.78 67 PHE C CA 1
ATOM 3998 C C . PHE C 1 67 ? -38.603 -2.279 30.146 1.00 27.39 67 PHE C C 1
ATOM 3999 O O . PHE C 1 67 ? -38.310 -1.627 31.132 1.00 27.90 67 PHE C O 1
ATOM 4007 N N . ASP C 1 68 ? -39.414 -1.820 29.184 1.00 23.15 68 ASP C N 1
ATOM 4008 C CA . ASP C 1 68 ? -39.992 -0.495 29.245 1.00 24.93 68 ASP C CA 1
ATOM 4009 C C . ASP C 1 68 ? -38.903 0.567 29.440 1.00 30.91 68 ASP C C 1
ATOM 4010 O O . ASP C 1 68 ? -39.093 1.535 30.175 1.00 31.78 68 ASP C O 1
ATOM 4015 N N . GLU C 1 69 ? -37.750 0.372 28.789 1.00 23.91 69 GLU C N 1
ATOM 4016 C CA . GLU C 1 69 ? -36.660 1.345 28.857 1.00 24.77 69 GLU C CA 1
ATOM 4017 C C . GLU C 1 69 ? -36.712 2.155 27.567 1.00 27.40 69 GLU C C 1
ATOM 4018 O O . GLU C 1 69 ? -36.518 1.588 26.496 1.00 26.58 69 GLU C O 1
ATOM 4024 N N . PRO C 1 70 ? -37.037 3.458 27.668 1.00 25.65 70 PRO C N 1
ATOM 4025 C CA . PRO C 1 70 ? -37.140 4.291 26.463 1.00 23.67 70 PRO C CA 1
ATOM 4026 C C . PRO C 1 70 ? -35.792 4.433 25.766 1.00 21.85 70 PRO C C 1
ATOM 4027 O O . PRO C 1 70 ? -34.741 4.353 26.416 1.00 20.80 70 PRO C O 1
ATOM 4031 N N . GLY C 1 71 ? -35.833 4.646 24.454 1.00 21.43 71 GLY C N 1
ATOM 4032 C CA . GLY C 1 71 ? -34.632 4.702 23.641 1.00 19.04 71 GLY C CA 1
ATOM 4033 C C . GLY C 1 71 ? -34.635 5.906 22.701 1.00 21.27 71 GLY C C 1
ATOM 4034 O O . GLY C 1 71 ? -35.704 6.385 22.287 1.00 23.97 71 GLY C O 1
ATOM 4035 N N . VAL C 1 72 ? -33.435 6.420 22.423 1.00 23.05 72 VAL C N 1
ATOM 4036 C CA . VAL C 1 72 ? -33.231 7.521 21.482 1.00 21.62 72 VAL C CA 1
ATOM 4037 C C . VAL C 1 72 ? -32.347 7.004 20.349 1.00 17.29 72 VAL C C 1
ATOM 4038 O O . VAL C 1 72 ? -31.236 6.485 20.609 1.00 18.17 72 VAL C O 1
ATOM 4042 N N . PHE C 1 73 ? -32.867 7.077 19.132 1.00 19.50 73 PHE C N 1
ATOM 4043 C CA . PHE C 1 73 ? -32.121 6.678 17.942 1.00 20.82 73 PHE C CA 1
ATOM 4044 C C . PHE C 1 73 ? -31.694 7.916 17.151 1.00 21.06 73 PHE C C 1
ATOM 4045 O O . PHE C 1 73 ? -32.556 8.673 16.678 1.00 20.94 73 PHE C O 1
ATOM 4053 N N . VAL C 1 74 ? -30.385 8.106 17.007 1.00 21.64 74 VAL C N 1
ATOM 4054 C CA . VAL C 1 74 ? -29.828 9.262 16.312 1.00 18.78 74 VAL C CA 1
ATOM 4055 C C . VAL C 1 74 ? -29.387 8.787 14.937 1.00 18.00 74 VAL C C 1
ATOM 4056 O O . VAL C 1 74 ? -28.462 8.001 14.827 1.00 18.67 74 VAL C O 1
ATOM 4060 N N . THR C 1 75 ? -30.075 9.273 13.899 1.00 19.41 75 THR C N 1
ATOM 4061 C CA . THR C 1 75 ? -29.713 8.877 12.547 1.00 20.48 75 THR C CA 1
ATOM 4062 C C . THR C 1 75 ? -28.985 9.986 11.776 1.00 23.96 75 THR C C 1
ATOM 4063 O O . THR C 1 75 ? -29.409 11.154 11.782 1.00 23.45 75 THR C O 1
ATOM 4067 N N . PHE C 1 76 ? -27.879 9.625 11.108 1.00 21.04 76 PHE C N 1
ATOM 4068 C CA . PHE C 1 76 ? -27.118 10.628 10.366 1.00 22.28 76 PHE C CA 1
ATOM 4069 C C . PHE C 1 76 ? -27.316 10.645 8.858 1.00 33.92 76 PHE C C 1
ATOM 4070 O O . PHE C 1 76 ? -26.935 11.612 8.213 1.00 42.72 76 PHE C O 1
ATOM 4078 N N . GLU C 1 77 ? -27.875 9.586 8.293 1.00 36.10 77 GLU C N 1
ATOM 4079 C CA . GLU C 1 77 ? -28.086 9.561 6.847 1.00 38.51 77 GLU C CA 1
ATOM 4080 C C . GLU C 1 77 ? -29.454 8.971 6.473 1.00 32.78 77 GLU C C 1
ATOM 4081 O O . GLU C 1 77 ? -30.175 9.571 5.681 1.00 40.16 77 GLU C O 1
ATOM 4087 N N . GLU C 1 78 ? -29.840 7.833 7.043 1.00 25.81 78 GLU C N 1
ATOM 4088 C CA . GLU C 1 78 ? -31.188 7.324 6.774 1.00 25.76 78 GLU C CA 1
ATOM 4089 C C . GLU C 1 78 ? -32.201 8.220 7.447 1.00 29.51 78 GLU C C 1
ATOM 4090 O O . GLU C 1 78 ? -31.948 8.690 8.564 1.00 26.37 78 GLU C O 1
ATOM 4096 N N . THR C 1 79 ? -33.335 8.439 6.781 1.00 26.31 79 THR C N 1
ATOM 4097 C CA . THR C 1 79 ? -34.443 9.199 7.337 1.00 30.19 79 THR C CA 1
ATOM 4098 C C . THR C 1 79 ? -35.253 8.384 8.338 1.00 30.48 79 THR C C 1
ATOM 4099 O O . THR C 1 79 ? -35.351 7.161 8.224 1.00 26.58 79 THR C O 1
ATOM 4103 N N . PRO C 1 80 ? -35.872 9.071 9.313 1.00 27.11 80 PRO C N 1
ATOM 4104 C CA . PRO C 1 80 ? -36.759 8.357 10.239 1.00 24.06 80 PRO C CA 1
ATOM 4105 C C . PRO C 1 80 ? -37.773 7.473 9.494 1.00 22.18 80 PRO C C 1
ATOM 4106 O O . PRO C 1 80 ? -38.040 6.356 9.931 1.00 24.29 80 PRO C O 1
ATOM 4110 N N . GLN C 1 81 ? -38.376 7.987 8.418 1.00 25.71 81 GLN C N 1
ATOM 4111 C CA . GLN C 1 81 ? -39.412 7.214 7.739 1.00 27.50 81 GLN C CA 1
ATOM 4112 C C . GLN C 1 81 ? -38.810 5.935 7.119 1.00 23.61 81 GLN C C 1
ATOM 4113 O O . GLN C 1 81 ? -39.448 4.882 7.101 1.00 24.51 81 GLN C O 1
ATOM 4119 N N . ASP C 1 82 ? -37.586 6.030 6.622 1.00 26.21 82 ASP C N 1
ATOM 4120 C CA . ASP C 1 82 ? -36.939 4.833 6.080 1.00 26.29 82 ASP C CA 1
ATOM 4121 C C . ASP C 1 82 ? -36.537 3.845 7.182 1.00 27.11 82 ASP C C 1
ATOM 4122 O O . ASP C 1 82 ? -36.682 2.636 7.009 1.00 23.67 82 ASP C O 1
ATOM 4127 N N . ILE C 1 83 ? -36.057 4.357 8.311 1.00 22.05 83 ILE C N 1
ATOM 4128 C CA A ILE C 1 83 ? -35.754 3.503 9.470 0.52 22.96 83 ILE C CA 1
ATOM 4129 C CA B ILE C 1 83 ? -35.755 3.497 9.463 0.48 23.42 83 ILE C CA 1
ATOM 4130 C C . ILE C 1 83 ? -37.001 2.708 9.871 1.00 22.70 83 ILE C C 1
ATOM 4131 O O . ILE C 1 83 ? -36.938 1.513 10.169 1.00 24.62 83 ILE C O 1
ATOM 4140 N N . ILE C 1 84 ? -38.139 3.390 9.868 1.00 23.98 84 ILE C N 1
ATOM 4141 C CA . ILE C 1 84 ? -39.393 2.796 10.315 1.00 23.42 84 ILE C CA 1
ATOM 4142 C C . ILE C 1 84 ? -39.875 1.745 9.304 1.00 26.11 84 ILE C C 1
ATOM 4143 O O . ILE C 1 84 ? -40.267 0.625 9.659 1.00 25.44 84 ILE C O 1
ATOM 4148 N N . LYS C 1 85 ? -39.791 2.115 8.030 1.00 21.69 85 LYS C N 1
ATOM 4149 C CA . LYS C 1 85 ? -40.189 1.249 6.939 1.00 21.15 85 LYS C CA 1
ATOM 4150 C C . LYS C 1 85 ? -39.321 -0.030 6.948 1.00 19.87 85 LYS C C 1
ATOM 4151 O O . LYS C 1 85 ? -39.821 -1.150 6.773 1.00 28.09 85 LYS C O 1
ATOM 4157 N N . ASN C 1 86 ? -38.030 0.153 7.147 1.00 19.24 86 ASN C N 1
ATOM 4158 C CA . ASN C 1 86 ? -37.112 -0.969 7.045 1.00 23.28 86 ASN C CA 1
ATOM 4159 C C . ASN C 1 86 ? -37.327 -1.943 8.205 1.00 26.37 86 ASN C C 1
ATOM 4160 O O . ASN C 1 86 ? -37.186 -3.146 8.036 1.00 26.65 86 ASN C O 1
ATOM 4165 N N . ALA C 1 87 ? -37.687 -1.421 9.381 1.00 23.39 87 ALA C N 1
ATOM 4166 C CA . ALA C 1 87 ? -37.865 -2.276 10.549 1.00 20.29 87 ALA C CA 1
ATOM 4167 C C . ALA C 1 87 ? -39.114 -3.132 10.398 1.00 24.17 87 ALA C C 1
ATOM 4168 O O . ALA C 1 87 ? -39.280 -4.112 11.099 1.00 20.58 87 ALA C O 1
ATOM 4170 N N . ARG C 1 88 ? -40.009 -2.758 9.497 1.00 24.36 88 ARG C N 1
ATOM 4171 C CA A ARG C 1 88 ? -41.195 -3.565 9.264 0.50 29.62 88 ARG C CA 1
ATOM 4172 C CA B ARG C 1 88 ? -41.191 -3.570 9.259 0.50 29.64 88 ARG C CA 1
ATOM 4173 C C . ARG C 1 88 ? -40.796 -4.919 8.672 1.00 28.55 88 ARG C C 1
ATOM 4174 O O . ARG C 1 88 ? -41.588 -5.848 8.666 1.00 27.00 88 ARG C O 1
ATOM 4189 N N . SER C 1 89 ? -39.546 -5.026 8.205 1.00 26.74 89 SER C N 1
ATOM 4190 C CA . SER C 1 89 ? -39.030 -6.285 7.691 1.00 29.21 89 SER C CA 1
ATOM 4191 C C . SER C 1 89 ? -39.042 -7.329 8.803 1.00 30.96 89 SER C C 1
ATOM 4192 O O . SER C 1 89 ? -39.065 -8.522 8.547 1.00 29.06 89 SER C O 1
ATOM 4195 N N . PHE C 1 90 ? -39.003 -6.862 10.043 1.00 24.56 90 PHE C N 1
ATOM 4196 C CA . PHE C 1 90 ? -38.835 -7.760 11.174 1.00 25.74 90 PHE C CA 1
ATOM 4197 C C . PHE C 1 90 ? -40.151 -7.829 11.956 1.00 28.69 90 PHE C C 1
ATOM 4198 O O . PHE C 1 90 ? -40.235 -8.481 12.998 1.00 34.65 90 PHE C O 1
ATOM 4206 N N . GLY C 1 91 ? -41.188 -7.203 11.415 1.00 26.73 91 GLY C N 1
ATOM 4207 C CA . GLY C 1 91 ? -42.485 -7.207 12.088 1.00 24.64 91 GLY C CA 1
ATOM 4208 C C . GLY C 1 91 ? -42.508 -6.265 13.264 1.00 32.43 91 GLY C C 1
ATOM 4209 O O . GLY C 1 91 ? -43.344 -6.387 14.151 1.00 31.08 91 GLY C O 1
ATOM 4210 N N . TRP C 1 92 ? -41.572 -5.323 13.285 1.00 28.23 92 TRP C N 1
ATOM 4211 C CA . TRP C 1 92 ? -41.529 -4.322 14.338 1.00 26.87 92 TRP C CA 1
ATOM 4212 C C . TRP C 1 92 ? -42.253 -3.066 13.904 1.00 31.92 92 TRP C C 1
ATOM 4213 O O . TRP C 1 92 ? -42.056 -2.582 12.787 1.00 31.87 92 TRP C O 1
ATOM 4224 N N . ASP C 1 93 ? -43.102 -2.547 14.791 1.00 30.19 93 ASP C N 1
ATOM 4225 C CA . ASP C 1 93 ? -43.862 -1.331 14.513 1.00 30.96 93 ASP C CA 1
ATOM 4226 C C . ASP C 1 93 ? -43.259 -0.140 15.258 1.00 29.25 93 ASP C C 1
ATOM 4227 O O . ASP C 1 93 ? -43.757 0.244 16.323 1.00 28.74 93 ASP C O 1
ATOM 4232 N N . LEU C 1 94 ? -42.202 0.444 14.714 1.00 28.84 94 LEU C N 1
ATOM 4233 C CA . LEU C 1 94 ? -41.508 1.528 15.404 1.00 29.90 94 LEU C CA 1
ATOM 4234 C C . LEU C 1 94 ? -42.362 2.787 15.458 1.00 28.24 94 LEU C C 1
ATOM 4235 O O . LEU C 1 94 ? -42.225 3.589 16.379 1.00 34.36 94 LEU C O 1
ATOM 4240 N N . ALA C 1 95 ? -43.221 2.968 14.465 1.00 26.42 95 ALA C N 1
ATOM 4241 C CA . ALA C 1 95 ? -44.066 4.166 14.423 1.00 29.80 95 ALA C CA 1
ATOM 4242 C C . ALA C 1 95 ? -44.958 4.244 15.671 1.00 30.08 95 ALA C C 1
ATOM 4243 O O . ALA C 1 95 ? -45.127 5.315 16.279 1.00 29.80 95 ALA C O 1
ATOM 4245 N N . LYS C 1 96 ? -45.521 3.100 16.040 1.00 28.74 96 LYS C N 1
ATOM 4246 C CA . LYS C 1 96 ? -46.328 2.991 17.251 1.00 28.70 96 LYS C CA 1
ATOM 4247 C C . LYS C 1 96 ? -45.518 3.424 18.482 1.00 33.06 96 LYS C C 1
ATOM 4248 O O . LYS C 1 96 ? -46.010 4.161 19.336 1.00 35.25 96 LYS C O 1
ATOM 4254 N N . LEU C 1 97 ? -44.272 2.966 18.570 1.00 28.81 97 LEU C N 1
ATOM 4255 C CA . LEU C 1 97 ? -43.429 3.273 19.719 1.00 28.59 97 LEU C CA 1
ATOM 4256 C C . LEU C 1 97 ? -43.085 4.760 19.781 1.00 33.95 97 LEU C C 1
ATOM 4257 O O . LEU C 1 97 ? -42.938 5.323 20.880 1.00 30.90 97 LEU C O 1
ATOM 4262 N N . VAL C 1 98 ? -42.958 5.402 18.615 1.00 28.49 98 VAL C N 1
ATOM 4263 C CA . VAL C 1 98 ? -42.702 6.838 18.601 1.00 30.62 98 VAL C CA 1
ATOM 4264 C C . VAL C 1 98 ? -43.983 7.570 19.083 1.00 29.66 98 VAL C C 1
ATOM 4265 O O . VAL C 1 98 ? -43.923 8.469 19.932 1.00 30.46 98 VAL C O 1
ATOM 4269 N N . ASP C 1 99 ? -45.132 7.146 18.569 1.00 31.65 99 ASP C N 1
ATOM 4270 C CA . ASP C 1 99 ? -46.412 7.703 19.003 1.00 30.80 99 ASP C CA 1
ATOM 4271 C C . ASP C 1 99 ? -46.608 7.569 20.519 1.00 35.94 99 ASP C C 1
ATOM 4272 O O . ASP C 1 99 ? -47.176 8.464 21.149 1.00 40.26 99 ASP C O 1
ATOM 4277 N N . GLU C 1 100 ? -46.134 6.468 21.110 1.00 36.24 100 GLU C N 1
ATOM 4278 C CA . GLU C 1 100 ? -46.338 6.220 22.556 1.00 34.55 100 GLU C CA 1
ATOM 4279 C C . GLU C 1 100 ? -45.292 6.889 23.432 1.00 32.26 100 GLU C C 1
ATOM 4280 O O . GLU C 1 100 ? -45.360 6.819 24.663 1.00 34.71 100 GLU C O 1
ATOM 4286 N N . GLY C 1 101 ? -44.330 7.541 22.791 1.00 30.58 101 GLY C N 1
ATOM 4287 C CA . GLY C 1 101 ? -43.303 8.293 23.486 1.00 30.59 101 GLY C CA 1
ATOM 4288 C C . GLY C 1 101 ? -42.189 7.434 24.058 1.00 31.22 101 GLY C C 1
ATOM 4289 O O . GLY C 1 101 ? -41.431 7.891 24.919 1.00 33.75 101 GLY C O 1
ATOM 4290 N N . LYS C 1 102 ? -42.103 6.196 23.584 1.00 28.00 102 LYS C N 1
ATOM 4291 C CA . LYS C 1 102 ? -41.119 5.206 24.075 1.00 22.47 102 LYS C CA 1
ATOM 4292 C C . LYS C 1 102 ? -39.819 5.208 23.241 1.00 20.50 102 LYS C C 1
ATOM 4293 O O . LYS C 1 102 ? -38.734 4.852 23.724 1.00 22.86 102 LYS C O 1
ATOM 4299 N N . LEU C 1 103 ? -39.979 5.621 21.996 1.00 24.14 103 LEU C N 1
ATOM 4300 C CA . LEU C 1 103 ? -38.872 5.739 21.043 1.00 25.88 103 LEU C CA 1
ATOM 4301 C C . LEU C 1 103 ? -38.841 7.158 20.528 1.00 23.66 103 LEU C C 1
ATOM 4302 O O . LEU C 1 103 ? -39.890 7.714 20.191 1.00 27.07 103 LEU C O 1
ATOM 4307 N N . PHE C 1 104 ? -37.663 7.766 20.515 1.00 24.99 104 PHE C N 1
ATOM 4308 C CA . PHE C 1 104 ? -37.511 9.045 19.831 1.00 25.15 104 PHE C CA 1
ATOM 4309 C C . PHE C 1 104 ? -36.444 8.908 18.766 1.00 22.10 104 PHE C C 1
ATOM 4310 O O . PHE C 1 104 ? -35.336 8.532 19.092 1.00 22.55 104 PHE C O 1
ATOM 4318 N N . ILE C 1 105 ? -36.774 9.240 17.515 1.00 19.65 105 ILE C N 1
ATOM 4319 C CA . ILE C 1 105 ? -35.759 9.209 16.455 1.00 19.96 105 ILE C CA 1
ATOM 4320 C C . ILE C 1 105 ? -35.322 10.647 16.185 1.00 28.85 105 ILE C C 1
ATOM 4321 O O . ILE C 1 105 ? -36.116 11.489 15.742 1.00 27.50 105 ILE C O 1
ATOM 4326 N N . LEU C 1 106 ? -34.079 10.929 16.520 1.00 25.24 106 LEU C N 1
ATOM 4327 C CA . LEU C 1 106 ? -33.486 12.237 16.325 1.00 25.72 106 LEU C CA 1
ATOM 4328 C C . LEU C 1 106 ? -32.927 12.271 14.912 1.00 26.18 106 LEU C C 1
ATOM 4329 O O . LEU C 1 106 ? -32.024 11.521 14.598 1.00 23.64 106 LEU C O 1
ATOM 4334 N N . ASP C 1 107 ? -33.471 13.122 14.062 1.00 26.30 107 ASP C N 1
ATOM 4335 C CA . ASP C 1 107 ? -33.020 13.181 12.685 1.00 29.93 107 ASP C CA 1
ATOM 4336 C C . ASP C 1 107 ? -31.873 14.173 12.536 1.00 30.20 107 ASP C C 1
ATOM 4337 O O . ASP C 1 107 ? -32.062 15.372 12.615 1.00 36.07 107 ASP C O 1
ATOM 4342 N N . ALA C 1 108 ? -30.680 13.663 12.319 1.00 23.66 108 ALA C N 1
ATOM 4343 C CA . ALA C 1 108 ? -29.535 14.499 12.018 1.00 25.05 108 ALA C CA 1
ATOM 4344 C C . ALA C 1 108 ? -29.096 14.292 10.582 1.00 29.50 108 ALA C C 1
ATOM 4345 O O . ALA C 1 108 ? -27.967 14.608 10.241 1.00 38.45 108 ALA C O 1
ATOM 4347 N N . SER C 1 109 ? -29.969 13.710 9.756 1.00 32.75 109 SER C N 1
ATOM 4348 C CA . SER C 1 109 ? -29.628 13.425 8.351 1.00 33.17 109 SER C CA 1
ATOM 4349 C C . SER C 1 109 ? -29.752 14.700 7.525 1.00 35.50 109 SER C C 1
ATOM 4350 O O . 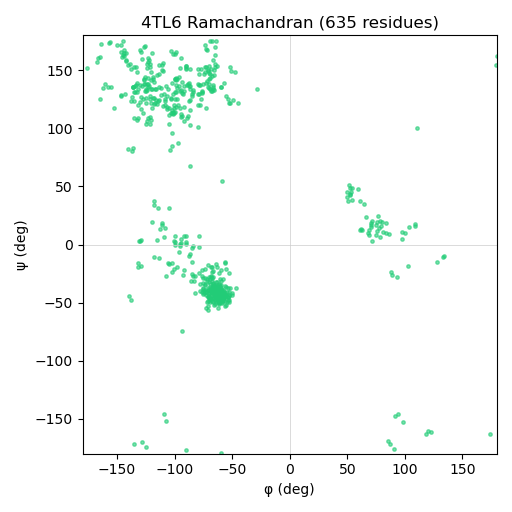SER C 1 109 ? -30.587 15.539 7.812 1.00 35.90 109 SER C O 1
ATOM 4353 N N . PRO C 1 110 ? -28.903 14.859 6.507 1.00 41.54 110 PRO C N 1
ATOM 4354 C CA . PRO C 1 110 ? -28.933 16.142 5.797 1.00 45.21 110 PRO C CA 1
ATOM 4355 C C . PRO C 1 110 ? -30.158 16.315 4.903 1.00 45.15 110 PRO C C 1
ATOM 4356 O O . PRO C 1 110 ? -30.735 15.358 4.379 1.00 34.36 110 PRO C O 1
ATOM 4360 N N . ASP C 1 111 ? -30.571 17.570 4.781 1.00 51.01 111 ASP C N 1
ATOM 4361 C CA . ASP C 1 111 ? -31.626 17.980 3.864 1.00 56.23 111 ASP C CA 1
ATOM 4362 C C . ASP C 1 111 ? -31.089 17.935 2.433 1.00 49.55 111 ASP C C 1
ATOM 4363 O O . ASP C 1 111 ? -30.125 18.626 2.119 1.00 49.03 111 ASP C O 1
ATOM 4368 N N . PRO C 1 112 ? -31.666 17.081 1.578 1.00 51.75 112 PRO C N 1
ATOM 4369 C CA . PRO C 1 112 ? -31.361 17.237 0.149 1.00 57.70 112 PRO C CA 1
ATOM 4370 C C . PRO C 1 112 ? -32.191 18.393 -0.349 1.00 63.37 112 PRO C C 1
ATOM 4371 O O . PRO C 1 112 ? -33.349 18.416 0.047 1.00 68.50 112 PRO C O 1
ATOM 4375 N N . GLU C 1 113 ? -31.633 19.284 -1.170 1.00 67.45 113 GLU C N 1
ATOM 4376 C CA . GLU C 1 113 ? -32.164 20.630 -1.527 1.00 73.68 113 GLU C CA 1
ATOM 4377 C C . GLU C 1 113 ? -31.428 21.756 -0.781 1.00 67.72 113 GLU C C 1
ATOM 4378 O O . GLU C 1 113 ? -30.818 21.559 0.278 1.00 66.92 113 GLU C O 1
ATOM 4384 N N . ASP C 1 122 ? -21.463 20.698 13.640 1.00 52.74 122 ASP C N 1
ATOM 4385 C CA . ASP C 1 122 ? -21.274 21.195 15.010 1.00 56.15 122 ASP C CA 1
ATOM 4386 C C . ASP C 1 122 ? -21.578 20.093 16.047 1.00 49.45 122 ASP C C 1
ATOM 4387 O O . ASP C 1 122 ? -22.741 19.822 16.385 1.00 38.21 122 ASP C O 1
ATOM 4392 N N . LEU C 1 123 ? -20.507 19.476 16.548 1.00 48.91 123 LEU C N 1
ATOM 4393 C CA . LEU C 1 123 ? -20.607 18.333 17.461 1.00 50.33 123 LEU C CA 1
ATOM 4394 C C . LEU C 1 123 ? -21.303 18.664 18.768 1.00 45.11 123 LEU C C 1
ATOM 4395 O O . LEU C 1 123 ? -22.253 17.988 19.171 1.00 42.44 123 LEU C O 1
ATOM 4400 N N . SER C 1 124 ? -20.801 19.685 19.451 1.00 42.85 124 SER C N 1
ATOM 4401 C CA . SER C 1 124 ? -21.330 20.024 20.765 1.00 46.40 124 SER C CA 1
ATOM 4402 C C . SER C 1 124 ? -22.810 20.381 20.702 1.00 44.93 124 SER C C 1
ATOM 4403 O O . SER C 1 124 ? -23.549 20.128 21.652 1.00 40.67 124 SER C O 1
ATOM 4406 N N . ALA C 1 125 ? -23.271 20.927 19.577 1.00 46.54 125 ALA C N 1
ATOM 4407 C CA . ALA C 1 125 ? -24.712 21.208 19.435 1.00 39.82 125 ALA C CA 1
ATOM 4408 C C . ALA C 1 125 ? -25.491 19.906 19.334 1.00 34.91 125 ALA C C 1
ATOM 4409 O O . ALA C 1 125 ? -26.584 19.745 19.899 1.00 37.26 125 ALA C O 1
ATOM 4411 N N . LEU C 1 126 ? -24.920 18.956 18.606 1.00 33.38 126 LEU C N 1
ATOM 4412 C CA . LEU C 1 126 ? -25.623 17.712 18.451 1.00 37.39 126 LEU C CA 1
ATOM 4413 C C . LEU C 1 126 ? -25.722 17.052 19.823 1.00 34.95 126 LEU C C 1
ATOM 4414 O O . LEU C 1 126 ? -26.793 16.571 20.206 1.00 31.11 126 LEU C O 1
ATOM 4419 N N . ILE C 1 127 ? -24.615 17.054 20.567 1.00 28.94 127 ILE C N 1
ATOM 4420 C CA . ILE C 1 127 ? -24.629 16.457 21.901 1.00 32.41 127 ILE C CA 1
ATOM 4421 C C . ILE C 1 127 ? -25.709 17.062 22.790 1.00 32.42 127 ILE C C 1
ATOM 4422 O O . ILE C 1 127 ? -26.359 16.354 23.554 1.00 31.57 127 ILE C O 1
ATOM 4427 N N . GLU C 1 128 ? -25.958 18.364 22.668 1.00 36.50 128 GLU C N 1
ATOM 4428 C CA . GLU C 1 128 ? -26.947 18.969 23.547 1.00 36.48 128 GLU C CA 1
ATOM 4429 C C . GLU C 1 128 ? -28.363 18.562 23.137 1.00 35.17 128 GLU C C 1
ATOM 4430 O O . GLU C 1 128 ? -29.227 18.372 23.998 1.00 32.04 128 GLU C O 1
ATOM 4436 N N . ARG C 1 129 ? -28.597 18.388 21.837 1.00 31.51 129 ARG C N 1
ATOM 4437 C CA . ARG C 1 129 ? -29.894 17.875 21.377 1.00 34.05 129 ARG C CA 1
ATOM 4438 C C . ARG C 1 129 ? -30.103 16.429 21.804 1.00 31.36 129 ARG C C 1
ATOM 4439 O O . ARG C 1 129 ? -31.213 16.051 22.158 1.00 31.30 129 ARG C O 1
ATOM 4447 N N . ILE C 1 130 ? -29.038 15.637 21.783 1.00 28.24 130 ILE C N 1
ATOM 4448 C CA . ILE C 1 130 ? -29.122 14.269 22.291 1.00 29.87 130 ILE C CA 1
ATOM 4449 C C . ILE C 1 130 ? -29.487 14.268 23.783 1.00 27.65 130 ILE C C 1
ATOM 4450 O O . ILE C 1 130 ? -30.426 13.589 24.228 1.00 26.28 130 ILE C O 1
ATOM 4455 N N . ASN C 1 131 ? -28.767 15.064 24.560 1.00 27.45 131 ASN C N 1
ATOM 4456 C CA . ASN C 1 131 ? -29.039 15.135 26.002 1.00 29.51 131 ASN C CA 1
ATOM 4457 C C . ASN C 1 131 ? -30.454 15.651 26.281 1.00 27.96 131 ASN C C 1
ATOM 4458 O O . ASN C 1 131 ? -31.152 15.143 27.168 1.00 26.57 131 ASN C O 1
ATOM 4463 N N . TYR C 1 132 ? -30.900 16.643 25.513 1.00 29.20 132 TYR C N 1
ATOM 4464 C CA . TYR C 1 132 ? -32.275 17.115 25.672 1.00 34.15 132 TYR C CA 1
ATOM 4465 C C . TYR C 1 132 ? -33.278 15.995 25.412 1.00 32.54 132 TYR C C 1
ATOM 4466 O O . TYR C 1 132 ? -34.277 15.869 26.121 1.00 29.87 132 TYR C O 1
ATOM 4475 N N . ALA C 1 133 ? -32.992 15.170 24.409 1.00 29.24 133 ALA C N 1
ATOM 4476 C CA . ALA C 1 133 ? -33.878 14.059 24.064 1.00 30.21 133 ALA C CA 1
ATOM 4477 C C . ALA C 1 133 ? -33.872 12.987 25.169 1.00 31.20 133 ALA C C 1
ATOM 4478 O O . ALA C 1 133 ? -34.921 12.456 25.566 1.00 29.53 133 ALA C O 1
ATOM 4480 N N . ILE C 1 134 ? -32.676 12.685 25.658 1.00 32.72 134 ILE C N 1
ATOM 4481 C CA . ILE C 1 134 ? -32.525 11.698 26.716 1.00 32.77 134 ILE C CA 1
ATOM 4482 C C . ILE C 1 134 ? -33.315 12.107 27.946 1.00 33.96 134 ILE C C 1
ATOM 4483 O O . ILE C 1 134 ? -34.049 11.287 28.529 1.00 29.83 134 ILE C O 1
ATOM 4488 N N . GLN C 1 135 ? -33.205 13.383 28.321 1.00 34.22 135 GLN C N 1
ATOM 4489 C CA . GLN C 1 135 ? -33.936 13.868 29.490 1.00 35.57 135 GLN C CA 1
ATOM 4490 C C . GLN C 1 135 ? -35.424 13.936 29.239 1.00 37.92 135 GLN C C 1
ATOM 4491 O O . GLN C 1 135 ? -36.231 13.620 30.115 1.00 34.97 135 GLN C O 1
ATOM 4497 N N . LYS C 1 136 ? -35.816 14.354 28.046 1.00 34.45 136 LYS C N 1
ATOM 4498 C CA . LYS C 1 136 ? -37.232 14.480 27.770 1.00 32.77 136 LYS C CA 1
ATOM 4499 C C . LYS C 1 136 ? -37.952 13.137 27.798 1.00 33.11 136 LYS C C 1
ATOM 4500 O O . LYS C 1 136 ? -39.057 13.006 28.339 1.00 26.99 136 LYS C O 1
ATOM 4506 N N . TYR C 1 137 ? -37.347 12.140 27.169 1.00 35.64 137 TYR C N 1
ATOM 4507 C CA . TYR C 1 137 ? -38.001 10.848 27.026 1.00 30.87 137 TYR C CA 1
ATOM 4508 C C . TYR C 1 137 ? -37.566 9.879 28.135 1.00 33.04 137 TYR C C 1
ATOM 4509 O O . TYR C 1 137 ? -38.054 8.757 28.185 1.00 37.15 137 TYR C O 1
ATOM 4518 N N . ARG C 1 138 ? -36.667 10.337 29.018 1.00 31.49 138 ARG C N 1
ATOM 4519 C CA . ARG C 1 138 ? -36.119 9.517 30.103 1.00 31.35 138 ARG C CA 1
ATOM 4520 C C . ARG C 1 138 ? -35.591 8.200 29.545 1.00 25.50 138 ARG C C 1
ATOM 4521 O O . ARG C 1 138 ? -35.918 7.105 30.020 1.00 25.49 138 ARG C O 1
ATOM 4529 N N . ALA C 1 139 ? -34.774 8.355 28.520 1.00 23.85 139 ALA C N 1
ATOM 4530 C CA . ALA C 1 139 ? -34.221 7.240 27.792 1.00 26.85 139 ALA C CA 1
ATOM 4531 C C . ALA C 1 139 ? -33.065 6.631 28.571 1.00 27.95 139 ALA C C 1
ATOM 4532 O O . ALA C 1 139 ? -32.232 7.354 29.142 1.00 28.44 139 ALA C O 1
ATOM 4534 N N . ARG C 1 140 ? -33.030 5.307 28.602 1.00 24.68 140 ARG C N 1
ATOM 4535 C CA . ARG C 1 140 ? -31.917 4.578 29.209 1.00 23.55 140 ARG C CA 1
ATOM 4536 C C . ARG C 1 140 ? -30.971 4.077 28.123 1.00 22.58 140 ARG C C 1
ATOM 4537 O O . ARG C 1 140 ? -29.795 3.796 28.382 1.00 29.74 140 ARG C O 1
ATOM 4545 N N . ARG C 1 141 ? -31.495 3.981 26.902 1.00 20.23 141 ARG C N 1
ATOM 4546 C CA . ARG C 1 141 ? -30.723 3.449 25.768 1.00 21.53 141 ARG C CA 1
ATOM 4547 C C . ARG C 1 141 ? -30.605 4.484 24.642 1.00 17.69 141 ARG C C 1
ATOM 4548 O O . ARG C 1 141 ? -31.551 5.215 24.376 1.00 21.09 141 ARG C O 1
ATOM 4556 N N . VAL C 1 142 ? -29.432 4.544 24.006 1.00 18.96 142 VAL C N 1
ATOM 4557 C CA . VAL C 1 142 ? -29.185 5.446 22.916 1.00 20.33 142 VAL C CA 1
ATOM 4558 C C . VAL C 1 142 ? -28.450 4.685 21.809 1.00 22.32 142 VAL C C 1
ATOM 4559 O O . VAL C 1 142 ? -27.533 3.898 22.082 1.00 19.34 142 VAL C O 1
ATOM 4563 N N . SER C 1 143 ? -28.889 4.885 20.579 1.00 21.83 143 SER C N 1
ATOM 4564 C CA . SER C 1 143 ? -28.131 4.332 19.452 1.00 15.18 143 SER C CA 1
ATOM 4565 C C . SER C 1 143 ? -27.775 5.496 18.547 1.00 17.12 143 SER C C 1
ATOM 4566 O O . SER C 1 143 ? -28.613 6.350 18.299 1.00 19.54 143 SER C O 1
ATOM 4569 N N . ILE C 1 144 ? -26.531 5.547 18.088 1.00 18.74 144 ILE C N 1
ATOM 4570 C CA . ILE C 1 144 ? -26.104 6.590 17.170 1.00 17.99 144 ILE C CA 1
ATOM 4571 C C . ILE C 1 144 ? -25.600 5.910 15.876 1.00 17.55 144 ILE C C 1
ATOM 4572 O O . ILE C 1 144 ? -24.655 5.121 15.947 1.00 16.00 144 ILE C O 1
ATOM 4577 N N A ASP C 1 145 ? -26.266 6.130 14.748 0.34 17.66 145 ASP C N 1
ATOM 4578 N N B ASP C 1 145 ? -26.197 6.262 14.734 0.66 16.21 145 ASP C N 1
ATOM 4579 C CA A ASP C 1 145 ? -25.942 5.336 13.563 0.34 17.13 145 ASP C CA 1
ATOM 4580 C CA B ASP C 1 145 ? -26.007 5.529 13.469 0.66 16.68 145 ASP C CA 1
ATOM 4581 C C A ASP C 1 145 ? -24.927 6.073 12.707 0.34 22.10 145 ASP C C 1
ATOM 4582 C C B ASP C 1 145 ? -25.949 6.475 12.284 0.66 20.13 145 ASP C C 1
ATOM 4583 O O A ASP C 1 145 ? -25.280 6.927 11.906 0.34 21.59 145 ASP C O 1
ATOM 4584 O O B ASP C 1 145 ? -26.999 6.935 11.834 0.66 19.30 145 ASP C O 1
ATOM 4593 N N A SER C 1 146 ? -23.659 5.733 12.906 0.34 28.39 146 SER C N 1
ATOM 4594 N N B SER C 1 146 ? -24.765 6.774 11.751 0.66 21.51 146 SER C N 1
ATOM 4595 C CA A SER C 1 146 ? -22.536 6.377 12.215 0.34 31.36 146 SER C CA 1
ATOM 4596 C CA B SER C 1 146 ? -23.495 6.265 12.219 0.66 27.99 146 SER C CA 1
ATOM 4597 C C A SER C 1 146 ? -22.581 7.899 12.239 0.34 27.34 146 SER C C 1
ATOM 4598 C C B SER C 1 146 ? -22.522 7.405 12.596 0.66 28.57 146 SER C C 1
ATOM 4599 O O A SER C 1 146 ? -22.698 8.517 11.177 0.34 22.81 146 SER C O 1
ATOM 4600 O O B SER C 1 146 ? -22.426 8.387 11.871 0.66 28.66 146 SER C O 1
ATOM 4605 N N . ASP C 1 155 ? -12.172 14.583 8.010 1.00 49.89 155 ASP C N 1
ATOM 4606 C CA . ASP C 1 155 ? -11.397 13.529 7.354 1.00 54.04 155 ASP C CA 1
ATOM 4607 C C . ASP C 1 155 ? -9.914 13.648 7.754 1.00 53.64 155 ASP C C 1
ATOM 4608 O O . ASP C 1 155 ? -9.050 13.977 6.956 1.00 61.71 155 ASP C O 1
ATOM 4613 N N . ALA C 1 156 ? -9.633 13.395 9.017 1.00 43.28 156 ALA C N 1
ATOM 4614 C CA . ALA C 1 156 ? -8.266 13.446 9.529 1.00 37.67 156 ALA C CA 1
ATOM 4615 C C . ALA C 1 156 ? -8.298 12.740 10.864 1.00 23.81 156 ALA C C 1
ATOM 4616 O O . ALA C 1 156 ? -9.109 13.086 11.698 1.00 24.44 156 ALA C O 1
ATOM 4618 N N . SER C 1 157 ? -7.452 11.733 11.056 1.00 24.23 157 SER C N 1
ATOM 4619 C CA . SER C 1 157 ? -7.608 10.874 12.226 1.00 28.74 157 SER C CA 1
ATOM 4620 C C . SER C 1 157 ? -7.508 11.620 13.545 1.00 21.83 157 SER C C 1
ATOM 4621 O O . SER C 1 157 ? -8.145 11.234 14.517 1.00 21.30 157 SER C O 1
ATOM 4624 N N . SER C 1 158 ? -6.716 12.683 13.589 1.00 22.86 158 SER C N 1
ATOM 4625 C CA . SER C 1 158 ? -6.598 13.487 14.819 1.00 27.49 158 SER C CA 1
ATOM 4626 C C . SER C 1 158 ? -7.921 14.107 15.264 1.00 27.10 158 SER C C 1
ATOM 4627 O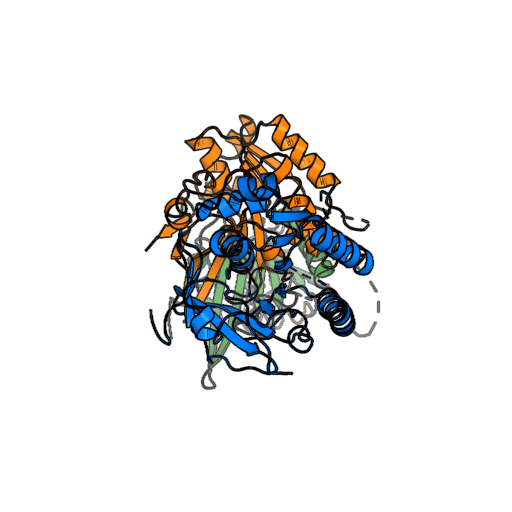 O . SER C 1 158 ? -8.313 14.074 16.461 1.00 18.27 158 SER C O 1
ATOM 4630 N N . VAL C 1 159 ? -8.588 14.717 14.293 1.00 22.79 159 VAL C N 1
ATOM 4631 C CA . VAL C 1 159 ? -9.828 15.415 14.562 1.00 22.70 159 VAL C CA 1
ATOM 4632 C C . VAL C 1 159 ? -10.900 14.416 14.905 1.00 18.55 159 VAL C C 1
ATOM 4633 O O . VAL C 1 159 ? -11.668 14.632 15.820 1.00 19.01 159 VAL C O 1
ATOM 4637 N N . VAL C 1 160 ? -10.935 13.304 14.167 1.00 19.54 160 VAL C N 1
ATOM 4638 C CA . VAL C 1 160 ? -11.872 12.246 14.471 1.00 22.68 160 VAL C CA 1
ATOM 4639 C C . VAL C 1 160 ? -11.662 11.721 15.892 1.00 21.71 160 VAL C C 1
ATOM 4640 O O . VAL C 1 160 ? -12.610 11.571 16.669 1.00 16.45 160 VAL C O 1
ATOM 4644 N N . ARG C 1 161 ? -10.411 11.484 16.268 1.00 18.49 161 ARG C N 1
ATOM 4645 C CA . ARG C 1 161 ? -10.171 10.984 17.605 1.00 18.25 161 ARG C CA 1
ATOM 4646 C C . ARG C 1 161 ? -10.645 11.984 18.672 1.00 17.24 161 ARG C C 1
ATOM 4647 O O . ARG C 1 161 ? -11.344 11.607 19.595 1.00 17.49 161 ARG C O 1
ATOM 4655 N N . ARG C 1 162 ? -10.285 13.253 18.525 1.00 16.92 162 ARG C N 1
ATOM 4656 C CA . ARG C 1 162 ? -10.705 14.287 19.473 1.00 20.05 162 ARG C CA 1
ATOM 4657 C C . ARG C 1 162 ? -12.239 14.444 19.584 1.00 19.83 162 ARG C C 1
ATOM 4658 O O . ARG C 1 162 ? -12.778 14.508 20.688 1.00 20.30 162 ARG C O 1
ATOM 4666 N N . GLU C 1 163 ? -12.951 14.456 18.452 1.00 17.13 163 GLU C N 1
ATOM 4667 C CA . GLU C 1 163 ? -14.402 14.670 18.474 1.00 17.35 163 GLU C CA 1
ATOM 4668 C C . GLU C 1 163 ? -15.128 13.406 18.978 1.00 14.20 163 GLU C C 1
ATOM 4669 O O . GLU C 1 163 ? -16.073 13.512 19.783 1.00 19.01 163 GLU C O 1
ATOM 4675 N N . LEU C 1 164 ? -14.686 12.226 18.540 1.00 15.39 164 LEU C N 1
ATOM 4676 C CA . LEU C 1 164 ? -15.272 10.993 19.055 1.00 14.36 164 LEU C CA 1
ATOM 4677 C C . LEU C 1 164 ? -15.048 10.904 20.587 1.00 21.12 164 LEU C C 1
ATOM 4678 O O . LEU C 1 164 ? -15.959 10.541 21.328 1.00 19.42 164 LEU C O 1
ATOM 4683 N N . PHE C 1 165 ? -13.837 11.227 21.064 1.00 17.19 165 PHE C N 1
ATOM 4684 C CA . PHE C 1 165 ? -13.622 11.263 22.519 1.00 17.34 165 PHE C CA 1
ATOM 4685 C C . PHE C 1 165 ? -14.599 12.201 23.251 1.00 21.48 165 PHE C C 1
ATOM 4686 O O . PHE C 1 165 ? -15.164 11.824 24.288 1.00 21.82 165 PHE C O 1
ATOM 4694 N N . ARG C 1 166 ? -14.825 13.408 22.729 1.00 16.99 166 ARG C N 1
ATOM 4695 C CA . ARG C 1 166 ? -15.738 14.341 23.359 1.00 20.98 166 ARG C CA 1
ATOM 4696 C C . ARG C 1 166 ? -17.149 13.754 23.398 1.00 23.50 166 ARG C C 1
ATOM 4697 O O . ARG C 1 166 ? -17.862 13.900 24.391 1.00 20.71 166 ARG C O 1
ATOM 4705 N N . LEU C 1 167 ? -17.556 13.084 22.317 1.00 20.30 167 LEU C N 1
ATOM 4706 C CA . LEU C 1 167 ? -18.898 12.513 22.277 1.00 19.85 167 LEU C CA 1
ATOM 4707 C C . LEU C 1 167 ? -19.065 11.368 23.295 1.00 16.56 167 LEU C C 1
ATOM 4708 O O . LEU C 1 167 ? -20.056 11.332 24.043 1.00 19.30 167 LEU C O 1
ATOM 4713 N N . VAL C 1 168 ? -18.122 10.426 23.288 1.00 16.90 168 VAL C N 1
ATOM 4714 C CA . VAL C 1 168 ? -18.150 9.298 24.224 1.00 15.56 168 VAL C CA 1
ATOM 4715 C C . VAL C 1 168 ? -18.106 9.822 25.678 1.00 21.75 168 VAL C C 1
ATOM 4716 O O . VAL C 1 168 ? -18.854 9.356 26.540 1.00 18.95 168 VAL C O 1
ATOM 4720 N N . ALA C 1 169 ? -17.249 10.803 25.945 1.00 20.81 169 ALA C N 1
ATOM 4721 C CA . ALA C 1 169 ? -17.132 11.341 27.304 1.00 23.11 169 ALA C CA 1
ATOM 4722 C C . ALA C 1 169 ? -18.384 12.055 27.785 1.00 22.86 169 ALA C C 1
ATOM 4723 O O . ALA C 1 169 ? -18.764 11.943 28.958 1.00 23.31 169 ALA C O 1
ATOM 4725 N N . ARG C 1 170 ? -19.003 12.822 26.899 1.00 18.61 170 ARG C N 1
ATOM 4726 C CA . ARG C 1 170 ? -20.221 13.524 27.234 1.00 19.92 170 ARG C CA 1
ATOM 4727 C C . ARG C 1 170 ? -21.367 12.535 27.460 1.00 25.07 170 ARG C C 1
ATOM 4728 O O . ARG C 1 170 ? -22.131 12.702 28.402 1.00 23.74 170 ARG C O 1
ATOM 4736 N N . LEU C 1 171 ? -21.469 11.492 26.623 1.00 22.29 171 LEU C N 1
ATOM 4737 C CA . LEU C 1 171 ? -22.529 10.478 26.806 1.00 22.83 171 LEU C CA 1
ATOM 4738 C C . LEU C 1 171 ? -22.345 9.765 28.128 1.00 19.02 171 LEU C C 1
ATOM 4739 O O . LEU C 1 171 ? -23.303 9.459 28.828 1.00 20.57 171 LEU C O 1
ATOM 4744 N N . LYS C 1 172 ? -21.097 9.473 28.463 1.00 16.38 172 LYS C N 1
ATOM 4745 C CA . LYS C 1 172 ? -20.794 8.848 29.761 1.00 20.03 172 LYS C CA 1
ATOM 4746 C C . LYS C 1 172 ? -21.225 9.767 30.925 1.00 26.28 172 LYS C C 1
ATOM 4747 O O . LYS C 1 172 ? -21.822 9.309 31.924 1.00 22.23 172 LYS C O 1
ATOM 4753 N N . GLN C 1 173 ? -20.948 11.057 30.803 1.00 22.08 173 GLN C N 1
ATOM 4754 C CA . GLN C 1 173 ? -21.323 11.985 31.895 1.00 25.45 173 GLN C CA 1
ATOM 4755 C C . GLN C 1 173 ? -22.828 12.073 32.049 1.00 25.42 173 GLN C C 1
ATOM 4756 O O . GLN C 1 173 ? -23.363 12.255 33.165 1.00 29.87 173 GLN C O 1
ATOM 4762 N N . ILE C 1 174 ? -23.521 11.989 30.924 1.00 23.74 174 ILE C N 1
ATOM 4763 C CA . ILE C 1 174 ? -24.986 11.979 30.884 1.00 26.89 174 ILE C CA 1
ATOM 4764 C C . ILE C 1 174 ? -25.585 10.693 31.500 1.00 30.10 174 ILE C C 1
ATOM 4765 O O . ILE C 1 174 ? -26.704 10.732 32.035 1.00 30.58 174 ILE C O 1
ATOM 4770 N N . GLY C 1 175 ? -24.840 9.588 31.426 1.00 26.54 175 GLY C N 1
ATOM 4771 C CA . GLY C 1 175 ? -25.237 8.291 31.984 1.00 26.99 175 GLY C CA 1
ATOM 4772 C C . GLY C 1 175 ? -25.860 7.310 30.995 1.00 28.71 175 GLY C C 1
ATOM 4773 O O . GLY C 1 175 ? -26.336 6.222 31.348 1.00 25.44 175 GLY C O 1
ATOM 4774 N N . ALA C 1 176 ? -25.875 7.707 29.730 1.00 26.53 176 ALA C N 1
ATOM 4775 C CA . ALA C 1 176 ? -26.498 6.918 28.684 1.00 24.28 176 ALA C CA 1
ATOM 4776 C C . ALA C 1 176 ? -25.735 5.585 28.489 1.00 22.87 176 ALA C C 1
ATOM 4777 O O . ALA C 1 176 ? -24.545 5.519 28.755 1.00 26.58 176 ALA C O 1
ATOM 4779 N N . THR C 1 177 ? -26.435 4.530 28.066 1.00 18.56 177 THR C N 1
ATOM 4780 C CA . THR C 1 177 ? -25.792 3.303 27.560 1.00 19.46 177 THR C CA 1
ATOM 4781 C C . THR C 1 177 ? -25.988 3.363 26.055 1.00 17.41 177 THR C C 1
ATOM 4782 O O . THR C 1 177 ? -27.120 3.413 25.584 1.00 21.02 177 THR C O 1
ATOM 4786 N N . THR C 1 178 ? -24.898 3.426 25.319 1.00 18.58 178 THR C N 1
ATOM 4787 C CA . THR C 1 178 ? -24.956 3.811 23.907 1.00 20.65 178 THR C CA 1
ATOM 4788 C C . THR C 1 178 ? -24.373 2.742 22.967 1.00 18.61 178 THR C C 1
ATOM 4789 O O . THR C 1 178 ? -23.338 2.158 23.244 1.00 21.09 178 THR C O 1
ATOM 4793 N N . VAL C 1 179 ? -25.065 2.486 21.868 1.00 19.97 179 VAL C N 1
ATOM 4794 C CA . VAL C 1 179 ? -24.497 1.728 20.757 1.00 13.63 179 VAL C CA 1
ATOM 4795 C C . VAL C 1 179 ? -24.137 2.753 19.698 1.00 16.87 179 VAL C C 1
ATOM 4796 O O . VAL C 1 179 ? -24.981 3.560 19.316 1.00 18.17 179 VAL C O 1
ATOM 4800 N N . MET C 1 180 ? -22.892 2.745 19.237 1.00 16.68 180 MET C N 1
ATOM 4801 C CA . MET C 1 180 ? -22.563 3.658 18.143 1.00 15.21 180 MET C CA 1
ATOM 4802 C C . MET C 1 180 ? -21.925 2.922 17.005 1.00 17.78 180 MET C C 1
ATOM 4803 O O . MET C 1 180 ? -20.949 2.228 17.166 1.00 16.12 180 MET C O 1
ATOM 4808 N N . THR C 1 181 ? -22.510 3.076 15.829 1.00 18.41 181 THR C N 1
ATOM 4809 C CA . THR C 1 181 ? -22.032 2.280 14.714 1.00 15.51 181 THR C CA 1
ATOM 4810 C C . THR C 1 181 ? -20.928 3.016 13.981 1.00 19.21 181 THR C C 1
ATOM 4811 O O . THR C 1 181 ? -20.878 4.247 14.008 1.00 18.48 181 THR C O 1
ATOM 4815 N N . THR C 1 182 ? -20.049 2.265 13.331 1.00 15.01 182 THR C N 1
ATOM 4816 C CA . THR C 1 182 ? -19.054 2.881 12.466 1.00 15.00 182 THR C CA 1
ATOM 4817 C C . THR C 1 182 ? -18.801 2.012 11.275 1.00 18.49 182 THR C C 1
ATOM 4818 O O . THR C 1 182 ? -19.062 0.812 11.301 1.00 16.68 182 THR C O 1
ATOM 4822 N N . GLU C 1 183 ? -18.217 2.624 10.256 1.00 16.25 183 GLU C N 1
ATOM 4823 C CA . GLU C 1 183 ? -17.902 1.934 9.023 1.00 13.86 183 GLU C CA 1
ATOM 4824 C C . GLU C 1 183 ? -16.482 1.432 9.003 1.00 14.77 183 GLU C C 1
ATOM 4825 O O . GLU C 1 183 ? -15.603 2.027 9.609 1.00 17.22 183 GLU C O 1
ATOM 4831 N N . ARG C 1 184 ? -16.251 0.347 8.261 1.00 13.12 184 ARG C N 1
ATOM 4832 C CA . ARG C 1 184 ? -14.899 -0.077 7.909 1.00 16.28 184 ARG C CA 1
ATOM 4833 C C . ARG C 1 184 ? -14.995 -0.646 6.502 1.00 17.99 184 ARG C C 1
ATOM 4834 O O . ARG C 1 184 ? -16.089 -0.828 5.973 1.00 16.96 184 ARG C O 1
ATOM 4842 N N . ILE C 1 185 ? -13.865 -0.867 5.848 1.00 15.04 185 ILE C N 1
ATOM 4843 C CA . ILE C 1 185 ? -13.942 -1.222 4.441 1.00 19.13 185 ILE C CA 1
ATOM 4844 C C . ILE C 1 185 ? -13.372 -2.612 4.118 1.00 18.16 185 ILE C C 1
ATOM 4845 O O . ILE C 1 185 ? -13.585 -3.124 3.015 1.00 18.79 185 ILE C O 1
ATOM 4850 N N . GLU C 1 186 ? -12.688 -3.231 5.074 1.00 15.15 186 GLU C N 1
ATOM 4851 C CA . GLU C 1 186 ? -12.111 -4.567 4.876 1.00 14.75 186 GLU C CA 1
ATOM 4852 C C . GLU C 1 186 ? -12.580 -5.491 5.999 1.00 18.80 186 GLU C C 1
ATOM 4853 O O . GLU C 1 186 ? -12.623 -5.070 7.151 1.00 20.97 186 GLU C O 1
ATOM 4859 N N . GLU C 1 187 ? -12.875 -6.748 5.682 1.00 16.83 187 GLU C N 1
ATOM 4860 C CA . GLU C 1 187 ? -13.359 -7.679 6.728 1.00 13.07 187 GLU C CA 1
ATOM 4861 C C . GLU C 1 187 ? -12.299 -8.000 7.757 1.00 12.90 187 GLU C C 1
ATOM 4862 O O . GLU C 1 187 ? -12.600 -8.086 8.945 1.00 14.49 187 GLU C O 1
ATOM 4868 N N . TYR C 1 188 ? -11.048 -8.150 7.322 1.00 13.65 188 TYR C N 1
ATOM 4869 C CA . TYR C 1 188 ? -9.987 -8.429 8.298 1.00 15.66 188 TYR C CA 1
ATOM 4870 C C . TYR C 1 188 ? -8.927 -7.343 8.340 1.00 22.84 188 TYR C C 1
ATOM 4871 O O . TYR C 1 188 ? -7.757 -7.627 8.594 1.00 30.96 188 TYR C O 1
ATOM 4880 N N . GLY C 1 189 ? -9.340 -6.104 8.130 1.00 23.01 189 GLY C N 1
ATOM 4881 C CA . GLY C 1 189 ? -8.419 -4.980 8.227 1.00 17.14 189 GLY C CA 1
ATOM 4882 C C . GLY C 1 189 ? -8.697 -4.179 9.501 1.00 19.54 189 GLY C C 1
ATOM 4883 O O . GLY C 1 189 ? -9.187 -4.730 10.493 1.00 20.80 189 GLY C O 1
ATOM 4884 N N . PRO C 1 190 ? -8.396 -2.882 9.475 1.00 22.01 190 PRO C N 1
ATOM 4885 C CA . PRO C 1 190 ? -8.640 -1.950 10.587 1.00 25.46 190 PRO C CA 1
ATOM 4886 C C . PRO C 1 190 ? -10.059 -2.096 11.161 1.00 22.39 190 PRO C C 1
ATOM 4887 O O . PRO C 1 190 ? -11.015 -2.413 10.418 1.00 18.05 190 PRO C O 1
ATOM 4891 N N . ILE C 1 191 ? -10.185 -1.847 12.454 1.00 18.32 191 ILE C N 1
ATOM 4892 C CA . ILE C 1 191 ? -11.493 -1.938 13.092 1.00 18.63 191 ILE C CA 1
ATOM 4893 C C . ILE C 1 191 ? -12.482 -0.949 12.473 1.00 17.61 191 ILE C C 1
ATOM 4894 O O . ILE C 1 191 ? -13.659 -1.287 12.263 1.00 17.03 191 ILE C O 1
ATOM 4899 N N . ALA C 1 192 ? -12.019 0.267 12.176 1.00 15.27 192 ALA C N 1
ATOM 4900 C CA . ALA C 1 192 ? -12.890 1.306 11.608 1.00 16.48 192 ALA C CA 1
ATOM 4901 C C . ALA C 1 192 ? -12.096 2.260 10.698 1.00 17.53 192 ALA C C 1
ATOM 4902 O O . ALA C 1 192 ? -10.860 2.183 10.636 1.00 25.03 192 ALA C O 1
ATOM 4904 N N . ARG C 1 193 ? -12.772 3.147 9.988 1.00 20.51 193 ARG C N 1
ATOM 4905 C CA . ARG C 1 193 ? -12.117 3.926 8.937 1.00 19.53 193 ARG C CA 1
ATOM 4906 C C . ARG C 1 193 ? -10.875 4.696 9.358 1.00 20.72 193 ARG C C 1
ATOM 4907 O O . ARG C 1 193 ? -9.933 4.750 8.581 1.00 21.12 193 ARG C O 1
ATOM 4915 N N . TYR C 1 194 ? -10.882 5.325 10.539 1.00 19.49 194 TYR C N 1
ATOM 4916 C CA . TYR C 1 194 ? -9.811 6.274 10.864 1.00 19.40 194 TYR C CA 1
ATOM 4917 C C . TYR C 1 194 ? -8.726 5.701 11.740 1.00 18.05 194 TYR C C 1
ATOM 4918 O O . TYR C 1 194 ? -7.770 6.428 12.063 1.00 20.91 194 TYR C O 1
ATOM 4927 N N . GLY C 1 195 ? -8.853 4.431 12.132 1.00 15.37 195 GLY C N 1
ATOM 4928 C CA . GLY C 1 195 ? -7.801 3.776 12.894 1.00 18.89 195 GLY C CA 1
ATOM 4929 C C . GLY C 1 195 ? -7.685 4.297 14.323 1.00 18.70 195 GLY C C 1
ATOM 4930 O O . GLY C 1 195 ? -6.660 4.100 15.000 1.00 20.71 195 GLY C O 1
ATOM 4931 N N . VAL C 1 196 ? -8.721 4.977 14.798 1.00 14.66 196 VAL C N 1
ATOM 4932 C CA . VAL C 1 196 ? -8.717 5.485 16.172 1.00 12.89 196 VAL C CA 1
ATOM 4933 C C . VAL C 1 196 ? -9.954 5.114 16.964 1.00 16.98 196 VAL C C 1
ATOM 4934 O O . VAL C 1 196 ? -9.975 5.230 18.204 1.00 17.07 196 VAL C O 1
ATOM 4938 N N . GLU C 1 197 ? -10.998 4.737 16.244 1.00 15.55 197 GLU C N 1
ATOM 4939 C CA . GLU C 1 197 ? -12.325 4.694 16.854 1.00 14.22 197 GLU C CA 1
ATOM 4940 C C . GLU C 1 197 ? -12.393 3.681 17.979 1.00 14.30 197 GLU C C 1
ATOM 4941 O O . GLU C 1 197 ? -13.059 3.930 19.010 1.00 16.95 197 GLU C O 1
ATOM 4947 N N . GLU C 1 198 ? -11.737 2.535 17.781 1.00 11.95 198 GLU C N 1
ATOM 4948 C CA . GLU C 1 198 ? -11.781 1.489 18.777 1.00 16.50 198 GLU C CA 1
ATOM 4949 C C . GLU C 1 198 ? -11.008 1.842 20.052 1.00 17.36 198 GLU C C 1
ATOM 4950 O O . GLU C 1 198 ? -11.368 1.348 21.136 1.00 19.15 198 GLU C O 1
ATOM 4956 N N . PHE C 1 199 ? -9.985 2.689 19.942 1.00 15.70 199 PHE C N 1
ATOM 4957 C CA . PHE C 1 199 ? -9.168 3.062 21.127 1.00 17.84 199 PHE C CA 1
ATOM 4958 C C . PHE C 1 199 ? -9.887 4.006 22.072 1.00 19.45 199 PHE C C 1
ATOM 4959 O O . PHE C 1 199 ? -9.650 3.972 23.284 1.00 22.83 199 PHE C O 1
ATOM 4967 N N . VAL C 1 200 ? -10.798 4.825 21.566 1.00 14.63 200 VAL C N 1
ATOM 4968 C CA A VAL C 1 200 ? -11.505 5.709 22.469 0.55 15.81 200 VAL C CA 1
ATOM 4969 C CA B VAL C 1 200 ? -11.545 5.739 22.400 0.45 17.11 200 VAL C CA 1
ATOM 4970 C C . VAL C 1 200 ? -12.788 5.060 22.984 1.00 21.03 200 VAL C C 1
ATOM 4971 O O . VAL C 1 200 ? -13.444 5.589 23.879 1.00 26.26 200 VAL C O 1
ATOM 4978 N N . SER C 1 201 ? -13.146 3.904 22.440 1.00 15.25 201 SER C N 1
ATOM 4979 C CA . SER C 1 201 ? -14.357 3.207 22.889 1.00 14.22 201 SER C CA 1
ATOM 4980 C C . SER C 1 201 ? -14.044 2.294 24.070 1.00 17.23 201 SER C C 1
ATOM 4981 O O . SER C 1 201 ? -13.017 1.651 24.074 1.00 20.69 201 SER C O 1
ATOM 4984 N N . ASP C 1 202 ? -14.923 2.239 25.075 1.00 13.95 202 ASP C N 1
ATOM 4985 C CA . ASP C 1 202 ? -14.745 1.276 26.157 1.00 12.29 202 ASP C CA 1
ATOM 4986 C C . ASP C 1 202 ? -14.999 -0.162 25.680 1.00 11.48 202 ASP C C 1
ATOM 4987 O O . ASP C 1 202 ? -14.408 -1.114 26.173 1.00 16.83 202 ASP C O 1
ATOM 4992 N N . ASN C 1 203 ? -15.914 -0.297 24.720 1.00 11.79 203 ASN C N 1
ATOM 4993 C CA . ASN C 1 203 ? -16.409 -1.591 24.259 1.00 13.25 203 ASN C CA 1
ATOM 4994 C C . ASN C 1 203 ? -16.432 -1.632 22.737 1.00 14.71 203 ASN C C 1
ATOM 4995 O O . ASN C 1 203 ? -16.888 -0.678 22.102 1.00 14.42 203 ASN C O 1
ATOM 5000 N N . VAL C 1 204 ? -16.001 -2.747 22.173 1.00 13.74 204 VAL C N 1
ATOM 5001 C CA . VAL C 1 204 ? -15.913 -2.856 20.723 1.00 13.84 204 VAL C CA 1
ATOM 5002 C C . VAL C 1 204 ? -16.477 -4.184 20.219 1.00 12.84 204 VAL C C 1
ATOM 5003 O O . VAL C 1 204 ? -16.025 -5.251 20.607 1.00 12.93 204 VAL C O 1
ATOM 5007 N N . VAL C 1 205 ? -17.445 -4.072 19.330 1.00 11.33 205 VAL C N 1
ATOM 5008 C CA . VAL C 1 205 ? -18.032 -5.212 18.609 1.00 13.26 205 VAL C CA 1
ATOM 5009 C C . VAL C 1 205 ? -17.747 -5.064 17.095 1.00 11.66 205 VAL C C 1
ATOM 5010 O O . VAL C 1 205 ? -17.907 -3.994 16.551 1.00 12.55 205 VAL C O 1
ATOM 5014 N N . ILE C 1 206 ? -17.310 -6.150 16.459 1.00 11.07 206 ILE C N 1
ATOM 5015 C CA . ILE C 1 206 ? -17.018 -6.123 15.013 1.00 11.02 206 ILE C CA 1
ATOM 5016 C C . ILE C 1 206 ? -17.991 -7.055 14.271 1.00 14.32 206 ILE C C 1
ATOM 5017 O O . ILE C 1 206 ? -18.036 -8.229 14.586 1.00 14.35 206 ILE C O 1
ATOM 5022 N N . LEU C 1 207 ? -18.764 -6.536 13.324 1.00 12.50 207 LEU C N 1
ATOM 5023 C CA . LEU C 1 207 ? -19.611 -7.406 12.508 1.00 11.76 207 LEU C CA 1
ATOM 5024 C C . LEU C 1 207 ? -18.879 -7.636 11.214 1.00 14.94 207 LEU C C 1
ATOM 5025 O O . LEU C 1 207 ? -18.428 -6.664 10.589 1.00 14.14 207 LEU C O 1
ATOM 5030 N N . ARG C 1 208 ? -18.781 -8.893 10.803 1.00 11.69 208 ARG C N 1
ATOM 5031 C CA . ARG C 1 208 ? -18.105 -9.218 9.541 1.00 11.62 208 ARG C CA 1
ATOM 5032 C C . ARG C 1 208 ? -19.069 -9.947 8.609 1.00 13.44 208 ARG C C 1
ATOM 5033 O O . ARG C 1 208 ? -20.041 -10.554 9.054 1.00 13.64 208 ARG C O 1
ATOM 5041 N N . ASN C 1 209 ? -18.787 -9.847 7.319 1.00 12.81 209 ASN C N 1
ATOM 5042 C CA . ASN C 1 209 ? -19.563 -10.486 6.266 1.00 12.39 209 ASN C CA 1
ATOM 5043 C C . ASN C 1 209 ? -18.504 -11.081 5.298 1.00 16.86 209 ASN C C 1
ATOM 5044 O O . ASN C 1 209 ? -18.100 -10.457 4.347 1.00 17.42 209 ASN C O 1
ATOM 5049 N N . VAL C 1 210 ? -17.999 -12.262 5.634 1.00 13.79 210 VAL C N 1
ATOM 5050 C CA . VAL C 1 210 ? -16.782 -12.809 5.028 1.00 14.53 210 VAL C CA 1
ATOM 5051 C C . VAL C 1 210 ? -17.117 -13.566 3.761 1.00 12.68 210 VAL C C 1
ATOM 5052 O O . VAL C 1 210 ? -17.924 -14.475 3.801 1.00 13.50 210 VAL C O 1
ATOM 5056 N N . LEU C 1 211 ? -16.478 -13.179 2.651 1.00 14.35 211 LEU C N 1
ATOM 5057 C CA . LEU C 1 211 ? -16.667 -13.839 1.375 1.00 14.47 211 LEU C CA 1
ATOM 5058 C C . LEU C 1 211 ? -15.546 -14.822 1.123 1.00 22.56 211 LEU C C 1
ATOM 5059 O O . LEU C 1 211 ? -14.366 -14.439 1.061 1.00 21.15 211 LEU C O 1
ATOM 5064 N N . GLU C 1 212 ? -15.914 -16.088 1.007 1.00 17.05 212 GLU C N 1
ATOM 5065 C CA . GLU C 1 212 ? -14.947 -17.156 0.741 1.00 25.04 212 GLU C CA 1
ATOM 5066 C C . GLU C 1 212 ? -15.593 -18.241 -0.114 1.00 16.46 212 GLU C C 1
ATOM 5067 O O . GLU C 1 212 ? -16.673 -18.705 0.219 1.00 17.15 212 GLU C O 1
ATOM 5073 N N . GLY C 1 213 ? -14.938 -18.629 -1.218 1.00 23.51 213 GLY C N 1
ATOM 5074 C CA . GLY C 1 213 ? -15.518 -19.610 -2.138 1.00 24.21 213 GLY C CA 1
ATOM 5075 C C . GLY C 1 213 ? -16.933 -19.240 -2.589 1.00 19.02 213 GLY C C 1
ATOM 5076 O O . GLY C 1 213 ? -17.859 -20.078 -2.664 1.00 19.30 213 GLY C O 1
ATOM 5077 N N . GLU C 1 214 ? -17.103 -17.946 -2.886 1.00 18.25 214 GLU C N 1
ATOM 5078 C CA . GLU C 1 214 ? -18.349 -17.405 -3.432 1.00 15.89 214 GLU C CA 1
ATOM 5079 C C . GLU C 1 214 ? -19.520 -17.412 -2.437 1.00 20.32 214 GLU C C 1
ATOM 5080 O O . GLU C 1 214 ? -20.667 -17.097 -2.805 1.00 17.19 214 GLU C O 1
ATOM 5086 N N . ARG C 1 215 ? -19.240 -17.733 -1.179 1.00 17.42 215 ARG C N 1
ATOM 5087 C CA . ARG C 1 215 ? -20.287 -17.753 -0.123 1.00 14.57 215 ARG C CA 1
ATOM 5088 C C . ARG C 1 215 ? -19.983 -16.678 0.926 1.00 14.08 215 ARG C C 1
ATOM 5089 O O . ARG C 1 215 ? -18.807 -16.446 1.237 1.00 17.40 215 ARG C O 1
ATOM 5097 N N . ARG C 1 216 ? -21.023 -16.069 1.487 1.00 18.12 216 ARG C N 1
ATOM 5098 C CA . ARG C 1 216 ? -20.881 -15.111 2.608 1.00 18.11 216 ARG C CA 1
ATOM 5099 C C . ARG C 1 216 ? -21.189 -15.796 3.920 1.00 15.80 216 ARG C C 1
ATOM 5100 O O . ARG C 1 216 ? -22.109 -16.616 4.000 1.00 17.84 216 ARG C O 1
ATOM 5108 N N . ARG C 1 217 ? -20.430 -15.427 4.935 1.00 14.04 217 ARG C N 1
ATOM 5109 C CA . ARG C 1 217 ? -20.630 -15.894 6.307 1.00 16.77 217 ARG C CA 1
ATOM 5110 C C . ARG C 1 217 ? -20.598 -14.683 7.225 1.00 14.24 217 ARG C C 1
ATOM 5111 O O . ARG C 1 217 ? -19.582 -13.990 7.288 1.00 19.78 217 ARG C O 1
ATOM 5119 N N . ARG C 1 218 ? -21.686 -14.441 7.943 1.00 13.67 218 ARG C N 1
ATOM 5120 C CA . ARG C 1 218 ? -21.715 -13.292 8.876 1.00 13.05 218 ARG C CA 1
ATOM 5121 C C . ARG C 1 218 ? -21.144 -13.729 10.202 1.00 16.27 218 ARG C C 1
ATOM 5122 O O . ARG C 1 218 ? -21.455 -14.833 10.684 1.00 13.06 218 ARG C O 1
ATOM 5130 N N . THR C 1 219 ? -20.287 -12.890 10.808 1.00 14.91 219 THR C N 1
ATOM 5131 C CA . THR C 1 219 ? -19.801 -13.221 12.132 1.00 12.27 219 THR C CA 1
ATOM 5132 C C . THR C 1 219 ? -19.796 -12.004 12.998 1.00 12.09 219 THR C C 1
ATOM 5133 O O . THR C 1 219 ? -19.656 -10.883 12.531 1.00 12.74 219 THR C O 1
ATOM 5137 N N . LEU C 1 220 ? -19.967 -12.250 14.281 1.00 12.12 220 LEU C N 1
ATOM 5138 C CA . LEU C 1 220 ? -19.903 -11.186 15.263 1.00 13.34 220 LEU C CA 1
ATOM 5139 C C . LEU C 1 220 ? -18.735 -11.461 16.219 1.00 11.68 220 LEU C C 1
ATOM 5140 O O . LEU C 1 220 ? -18.521 -12.626 16.645 1.00 13.05 220 LEU C O 1
ATOM 5145 N N . GLU C 1 221 ? -18.006 -10.409 16.593 1.00 11.40 221 GLU C N 1
ATOM 5146 C CA . GLU C 1 221 ? -16.895 -10.572 17.546 1.00 12.07 221 GLU C CA 1
ATOM 5147 C C . GLU C 1 221 ? -16.946 -9.493 18.581 1.00 13.76 221 GLU C C 1
ATOM 5148 O O . GLU C 1 221 ? -17.085 -8.325 18.254 1.00 12.99 221 GLU C O 1
ATOM 5154 N N . ILE C 1 222 ? -16.850 -9.864 19.856 1.00 12.16 222 ILE C N 1
ATOM 5155 C CA . ILE C 1 222 ? -16.599 -8.845 20.851 1.00 11.06 222 ILE C CA 1
ATOM 5156 C C . ILE C 1 222 ? -15.106 -8.777 21.059 1.00 12.09 222 ILE C C 1
ATOM 5157 O O . ILE C 1 222 ? -14.500 -9.701 21.587 1.00 11.91 222 ILE C O 1
ATOM 5162 N N . LEU C 1 223 ? -14.524 -7.671 20.618 1.00 10.93 223 LEU C N 1
ATOM 5163 C CA . LEU C 1 223 ? -13.071 -7.509 20.644 1.00 12.62 223 LEU C CA 1
ATOM 5164 C C . LEU C 1 223 ? -12.597 -7.199 22.064 1.00 14.52 223 LEU C C 1
ATOM 5165 O O . LEU C 1 223 ? -11.585 -7.736 22.531 1.00 13.45 223 LEU C O 1
ATOM 5170 N N . LYS C 1 224 ? -13.367 -6.352 22.739 1.00 11.59 224 LYS C N 1
ATOM 5171 C CA . LYS C 1 224 ? -12.935 -5.748 23.990 1.00 11.95 224 LYS C CA 1
ATOM 5172 C C . LYS C 1 224 ? -14.154 -5.242 24.759 1.00 12.58 224 LYS C C 1
ATOM 5173 O O . LYS C 1 224 ? -15.080 -4.628 24.160 1.00 12.61 224 LYS C O 1
ATOM 5179 N N . LEU C 1 225 ? -14.143 -5.475 26.055 1.00 11.57 225 LEU C N 1
ATOM 5180 C CA . LEU C 1 225 ? -15.033 -4.796 26.993 1.00 12.69 225 LEU C CA 1
ATOM 5181 C C . LEU C 1 225 ? -14.177 -4.390 28.179 1.00 15.22 225 LEU C C 1
ATOM 5182 O O . LEU C 1 225 ? -13.760 -5.253 28.947 1.00 15.58 225 LEU C O 1
ATOM 5187 N N . ARG C 1 226 ? -13.902 -3.104 28.335 1.00 11.71 226 ARG C N 1
ATOM 5188 C CA . ARG C 1 226 ? -13.046 -2.698 29.457 1.00 15.09 226 ARG C CA 1
ATOM 5189 C C . ARG C 1 226 ? -13.636 -3.105 30.805 1.00 17.98 226 ARG C C 1
ATOM 5190 O O . ARG C 1 226 ? -14.830 -2.916 31.061 1.00 16.82 226 ARG C O 1
ATOM 5198 N N . GLY C 1 227 ? -12.794 -3.649 31.681 1.00 15.31 227 GLY C N 1
ATOM 5199 C CA . GLY C 1 227 ? -13.246 -3.891 33.046 1.00 16.40 227 GLY C CA 1
ATOM 5200 C C . GLY C 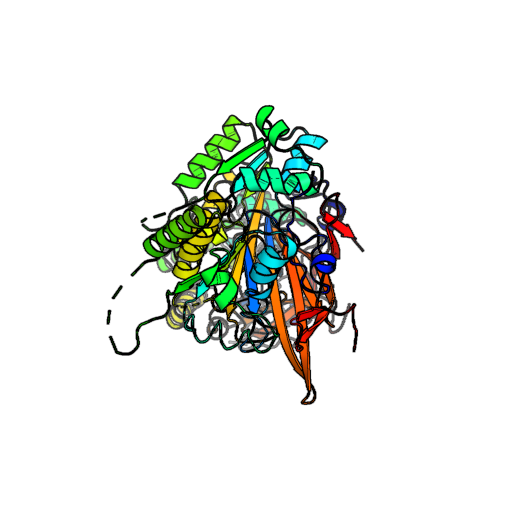1 227 ? -14.116 -5.117 33.225 1.00 16.57 227 GLY C C 1
ATOM 5201 O O . GLY C 1 227 ? -14.622 -5.312 34.312 1.00 18.91 227 GLY C O 1
ATOM 5202 N N . THR C 1 228 ? -14.304 -5.938 32.198 1.00 13.58 228 THR C N 1
ATOM 5203 C CA . THR C 1 228 ? -15.183 -7.100 32.389 1.00 16.52 228 THR C CA 1
ATOM 5204 C C . THR C 1 228 ? -14.866 -8.201 31.402 1.00 15.25 228 THR C C 1
ATOM 5205 O O . THR C 1 228 ? -14.012 -8.030 30.506 1.00 15.29 228 THR C O 1
ATOM 5209 N N . SER C 1 229 ? -15.529 -9.355 31.555 1.00 14.73 229 SER C N 1
ATOM 5210 C CA . SER C 1 229 ? -15.203 -10.502 30.695 1.00 14.58 229 SER C CA 1
ATOM 5211 C C . SER C 1 229 ? -16.182 -10.638 29.541 1.00 13.81 229 SER C C 1
ATOM 5212 O O . SER C 1 229 ? -17.273 -10.081 29.581 1.00 15.12 229 SER C O 1
ATOM 5215 N N . HIS C 1 230 ? -15.807 -11.443 28.547 1.00 15.27 230 HIS C N 1
ATOM 5216 C CA . HIS C 1 230 ? -16.646 -11.718 27.376 1.00 14.31 230 HIS C CA 1
ATOM 5217 C C . HIS C 1 230 ? -16.038 -12.896 26.625 1.00 16.75 230 HIS C C 1
ATOM 5218 O O . HIS C 1 230 ? -14.877 -13.195 26.821 1.00 15.81 230 HIS C O 1
ATOM 5225 N N . MET C 1 231 ? -16.833 -13.617 25.832 1.00 13.49 231 MET C N 1
ATOM 5226 C CA A MET C 1 231 ? -16.300 -14.656 24.952 0.67 14.97 231 MET C CA 1
ATOM 5227 C CA B MET C 1 231 ? -16.265 -14.662 24.996 0.33 14.44 231 MET C CA 1
ATOM 5228 C C . MET C 1 231 ? -15.437 -14.036 23.862 1.00 12.32 231 MET C C 1
ATOM 5229 O O . MET C 1 231 ? -15.661 -12.897 23.462 1.00 13.43 231 MET C O 1
ATOM 5238 N N . LYS C 1 232 ? -14.465 -14.803 23.379 1.00 14.05 232 LYS C N 1
ATOM 5239 C CA . LYS C 1 232 ? -13.502 -14.291 22.395 1.00 17.75 232 LYS C CA 1
ATOM 5240 C C . LYS C 1 232 ? -13.656 -14.875 21.019 1.00 14.96 232 LYS C C 1
ATOM 5241 O O . LYS C 1 232 ? -14.127 -15.998 20.867 1.00 19.28 232 LYS C O 1
ATOM 5247 N N . GLY C 1 233 ? -13.185 -14.133 20.025 1.00 12.32 233 GLY C N 1
ATOM 5248 C CA . GLY C 1 233 ? -13.209 -14.629 18.651 1.00 16.87 233 GLY C CA 1
ATOM 5249 C C . GLY C 1 233 ? -14.545 -14.365 17.944 1.00 15.01 233 GLY C C 1
ATOM 5250 O O . GLY C 1 233 ? -15.407 -13.649 18.461 1.00 13.62 233 GLY C O 1
ATOM 5251 N N . GLU C 1 234 ? -14.700 -14.991 16.782 1.00 13.29 234 GLU C N 1
ATOM 5252 C CA . GLU C 1 234 ? -15.847 -14.780 15.913 1.00 17.88 234 GLU C CA 1
ATOM 5253 C C . GLU C 1 234 ? -16.904 -15.831 16.139 1.00 17.10 234 GLU C C 1
ATOM 5254 O O . GLU C 1 234 ? -16.561 -17.016 16.241 1.00 16.99 234 GLU C O 1
ATOM 5260 N N . TYR C 1 235 ? -18.159 -15.396 16.205 1.00 12.06 235 TYR C N 1
ATOM 5261 C CA . TYR C 1 235 ? -19.342 -16.271 16.336 1.00 12.52 235 TYR C CA 1
ATOM 5262 C C . TYR C 1 235 ? -20.202 -16.038 15.118 1.00 17.95 235 TYR C C 1
ATOM 5263 O O . TYR C 1 235 ? -20.555 -14.876 14.822 1.00 14.41 235 TYR C O 1
ATOM 5272 N N . PRO C 1 236 ? -20.551 -17.115 14.406 1.00 16.60 236 PRO C N 1
ATOM 5273 C CA . PRO C 1 236 ? -21.369 -16.897 13.211 1.00 17.40 236 PRO C CA 1
ATOM 5274 C C . PRO C 1 236 ? -22.784 -16.421 13.601 1.00 17.37 236 PRO C C 1
ATOM 5275 O O . PRO C 1 236 ? -23.268 -16.707 14.695 1.00 19.35 236 PRO C O 1
ATOM 5279 N N . PHE C 1 237 ? -23.427 -15.639 12.737 1.00 15.83 237 PHE C N 1
ATOM 5280 C CA . PHE C 1 237 ? -24.804 -15.246 13.001 1.00 14.07 237 PHE C CA 1
ATOM 5281 C C . PHE C 1 237 ? -25.587 -15.150 11.686 1.00 16.31 237 PHE C C 1
ATOM 5282 O O . PHE C 1 237 ? -25.011 -15.153 10.622 1.00 14.91 237 PHE C O 1
ATOM 5290 N N . THR C 1 238 ? -26.905 -15.139 11.811 1.00 15.62 238 THR C N 1
ATOM 5291 C CA . THR C 1 238 ? -27.815 -14.929 10.703 1.00 17.87 238 THR C CA 1
ATOM 5292 C C . THR C 1 238 ? -28.686 -13.720 10.976 1.00 18.83 238 THR C C 1
ATOM 5293 O O . THR C 1 238 ? -28.987 -13.387 12.125 1.00 21.47 238 THR C O 1
ATOM 5297 N N . ILE C 1 239 ? -29.127 -13.079 9.908 1.00 15.46 239 ILE C N 1
ATOM 5298 C CA . ILE C 1 239 ? -30.174 -12.101 10.018 1.00 15.74 239 ILE C CA 1
ATOM 5299 C C . ILE C 1 239 ? -31.424 -12.710 9.402 1.00 23.01 239 ILE C C 1
ATOM 5300 O O . ILE C 1 239 ? -31.389 -13.116 8.247 1.00 23.52 239 ILE C O 1
ATOM 5305 N N . THR C 1 240 ? -32.508 -12.775 10.175 1.00 23.61 240 THR C N 1
ATOM 5306 C CA . THR C 1 240 ? -33.784 -13.305 9.680 1.00 24.18 240 THR C CA 1
ATOM 5307 C C . THR C 1 240 ? -34.937 -12.342 9.934 1.00 25.53 240 THR C C 1
ATOM 5308 O O . THR C 1 240 ? -34.730 -11.205 10.350 1.00 20.44 240 THR C O 1
ATOM 5312 N N . ASP C 1 241 ? -36.162 -12.828 9.705 1.00 23.85 241 ASP C N 1
ATOM 5313 C CA . ASP C 1 241 ? -37.376 -12.086 10.052 1.00 27.41 241 ASP C CA 1
ATOM 5314 C C . ASP C 1 241 ? -37.456 -11.695 11.517 1.00 29.93 241 ASP C C 1
ATOM 5315 O O . ASP C 1 241 ? -38.278 -10.852 11.883 1.00 26.92 241 ASP C O 1
ATOM 5320 N N . HIS C 1 242 ? -36.630 -12.311 12.373 1.00 24.60 242 HIS C N 1
ATOM 5321 C CA . HIS C 1 242 ? -36.676 -11.978 13.778 1.00 26.00 242 HIS C CA 1
ATOM 5322 C C . HIS C 1 242 ? -35.421 -11.236 14.219 1.00 27.57 242 HIS C C 1
ATOM 5323 O O . HIS C 1 242 ? -35.137 -11.146 15.398 1.00 25.59 242 HIS C O 1
ATOM 5330 N N . GLY C 1 243 ? -34.691 -10.683 13.259 1.00 20.30 243 GLY C N 1
ATOM 5331 C CA . GLY C 1 243 ? -33.487 -9.923 13.590 1.00 18.15 243 GLY C CA 1
ATOM 5332 C C . GLY C 1 243 ? -32.222 -10.756 13.605 1.00 21.72 243 GLY C C 1
ATOM 5333 O O . GLY C 1 243 ? -32.082 -11.715 12.838 1.00 22.32 243 GLY C O 1
ATOM 5334 N N . ILE C 1 244 ? -31.280 -10.382 14.481 1.00 19.79 244 ILE C N 1
ATOM 5335 C CA . ILE C 1 244 ? -30.012 -11.047 14.580 1.00 19.65 244 ILE C CA 1
ATOM 5336 C C . ILE C 1 244 ? -30.092 -12.285 15.474 1.00 26.04 244 ILE C C 1
ATOM 5337 O O . ILE C 1 244 ? -30.666 -12.225 16.544 1.00 22.48 244 ILE C O 1
ATOM 5342 N N . ASN C 1 245 ? -29.528 -13.398 15.002 1.00 22.32 245 ASN C N 1
ATOM 5343 C CA . ASN C 1 245 ? -29.397 -14.622 15.778 1.00 23.58 245 ASN C CA 1
ATOM 5344 C C . ASN C 1 245 ? -27.973 -15.103 15.776 1.00 21.49 245 ASN C C 1
ATOM 5345 O O . ASN C 1 245 ? -27.480 -15.540 14.750 1.00 20.23 245 ASN C O 1
ATOM 5350 N N . ILE C 1 246 ? -27.317 -15.067 16.927 1.00 21.55 246 ILE C N 1
ATOM 5351 C CA . ILE C 1 246 ? -25.906 -15.455 16.978 1.00 19.61 246 ILE C CA 1
ATOM 5352 C C . ILE C 1 246 ? -25.775 -16.918 17.445 1.00 23.74 246 ILE C C 1
ATOM 5353 O O . ILE C 1 246 ? -26.413 -17.286 18.429 1.00 26.94 246 ILE C O 1
ATOM 5358 N N . PHE C 1 247 ? -24.938 -17.692 16.757 1.00 23.86 247 PHE C N 1
ATOM 5359 C CA . PHE C 1 247 ? -24.766 -19.165 16.862 1.00 27.84 247 PHE C CA 1
ATOM 5360 C C . PHE C 1 247 ? -23.511 -19.586 17.645 1.00 37.88 247 PHE C C 1
ATOM 5361 O O . PHE C 1 247 ? -22.614 -18.765 17.848 1.00 22.27 247 PHE C O 1
ATOM 5369 N N . PRO C 1 248 ? -23.404 -20.886 18.031 1.00 48.66 248 PRO C N 1
ATOM 5370 C CA . PRO C 1 248 ? -22.216 -21.292 18.811 1.00 51.58 248 PRO C CA 1
ATOM 5371 C C . PRO C 1 248 ? -20.917 -21.388 18.020 1.00 49.68 248 PRO C C 1
ATOM 5372 O O . PRO C 1 248 ? -20.882 -21.301 16.790 1.00 49.10 248 PRO C O 1
ATOM 5376 N N . LEU C 1 249 ? -19.838 -21.584 18.761 1.00 49.20 249 LEU C N 1
ATOM 5377 C CA . LEU C 1 249 ? -18.499 -21.590 18.209 1.00 46.53 249 LEU C CA 1
ATOM 5378 C C . LEU C 1 249 ? -18.211 -22.561 17.048 1.00 44.60 249 LEU C C 1
ATOM 5379 O O . LEU C 1 249 ? -18.452 -23.766 17.158 1.00 42.78 249 LEU C O 1
ATOM 5384 N N . GLY C 1 250 ? -17.665 -22.025 15.953 1.00 40.59 250 GLY C N 1
ATOM 5385 C CA . GLY C 1 250 ? -17.276 -22.827 14.800 1.00 38.24 250 GLY C CA 1
ATOM 5386 C C . GLY C 1 250 ? -18.449 -23.420 14.036 1.00 38.44 250 GLY C C 1
ATOM 5387 O O . GLY C 1 250 ? -18.261 -24.295 13.196 1.00 37.36 250 GLY C O 1
ATOM 5388 N N . ALA C 1 251 ? -19.658 -22.944 14.332 1.00 35.23 251 ALA C N 1
ATOM 5389 C CA . ALA C 1 251 ? -20.877 -23.491 13.740 1.00 36.28 251 ALA C CA 1
ATOM 5390 C C . ALA C 1 251 ? -20.955 -23.265 12.214 1.00 43.75 251 ALA C C 1
ATOM 5391 O O . ALA C 1 251 ? -20.321 -22.341 11.678 1.00 35.55 251 ALA C O 1
ATOM 5393 N N . MET C 1 252 ? -21.720 -24.132 11.545 1.00 52.93 252 MET C N 1
ATOM 5394 C CA . MET C 1 252 ? -22.058 -24.013 10.119 1.00 58.24 252 MET C CA 1
ATOM 5395 C C . MET C 1 252 ? -20.833 -23.949 9.213 1.00 57.66 252 MET C C 1
ATOM 5396 O O . MET C 1 252 ? -20.923 -23.471 8.082 1.00 57.76 252 MET C O 1
#

InterPro domains:
  IPR010624 KaiC domain [PS51146] (19-260)
  IPR010624 KaiC domain [PS51146] (261-493)
  IPR013503 Circadian clock KaiC, bacteria [MF_01836] (5-515)
  IPR013503 Circadian clock KaiC, bacteria [TIGR02655] (20-502)
  IPR014774 KaiC-like domain [PF06745] (22-249)
  IPR014774 KaiC-like domain [PF06745] (263-479)
  IPR027417 P-loop containing nucleoside triphosphate hydrolase [G3DSA:3.40.50.300] (3-249)
  IPR027417 P-loop containing nucleoside triphosphate hydrolase [G3DSA:3.40.50.300] (250-500)
  IPR027417 P-loop containing nucleoside triphosphate hydrolase [SSF52540] (18-248)
  IPR027417 P-loop containing nucleoside triphosphate hydrolase [SSF52540] (256-490)
  IPR030665 Circadian clock protein kinase KaiC [PIRSF039117] (14-491)
  IPR047221 Circadian clock protein kinase KaiC, N-terminal domain [cd19485] (21-247)
  IPR047222 Circadian clock protein kinase KaiC, C-terminal domain [cd19484] (263-480)
  IPR051347 Circadian clock KaiC-related [PTHR42926] (14-497)

Organism: Synechococcus elongatus (strain ATCC 33912 / PCC 7942 / FACHB-805) (NCBI:txid1140)

Solvent-accessible surface area: 27575 Å² total; per-residue (Å²): 241,144,74,46,62,39,19,119,0,62,2,101,22,0,10,103,7,0,94,30,0,0,0,80,16,65,3,1,0,0,0,0,11,2,18,0,11,19,41,18,0,0,10,9,0,2,38,20,0,12,99,93,81,87,44,19,0,0,0,0,1,39,45,21,55,31,140,12,5,33,60,17,5,123,24,36,68,22,70,2,34,110,5,54,127,85,29,64,2,60,16,4,64,19,25,66,138,45,182,88,23,52,48,6,5,114,112,0,46,148,2,12,113,126,45,199,3,149,1,0,0,5,16,60,157,52,47,74,64,34,107,125,49,22,117,72,16,9,32,78,1,90,152,46,33,4,2,0,0,6,1,24,19,1,57,98,34,137,25,81,22,0,72,70,37,16,6,22,117,16,1,10,0,0,0,1,0,20,5,28,43,142,69,55,108,46,87,31,4,0,26,1,77,50,7,103,61,44,62,14,73,134,29,54,11,0,2,37,48,62,105,141,0,1,22,10,70,99,109,61,30,141,88,14,68,42,17,120,0,67,3,110,12,0,12,84,0,0,89,30,0,0,1,75,13,6,4,1,0,0,0,0,17,5,20,0,11,18,36,16,0,0,12,8,0,4,36,16,0,13,89,97,85,85,31,6,0,0,3,0,1,3,22,22,54,29,149,16,2,37,102,14,2,89,31,36,63,23,66,4,39,107,8,59,124,88,30,55,7,63,18,5,66,16,36,99,131,33,74,8,39,74,19,2,102,114,1,44,138,2,9,106,134,61,181,11,126,1,0,0,0,13,13,1,2,4,14,2,14,8,136,101,6,62,106,30,2,68,125,0,0,24,48,0,10,15,54,3,61,123,48,44,3,2,0,0,1,0,0,7,4,86,87,31,105,36,56,18,1,51,54,12,24,3,6,13,8,1,5,0,0,0,3,0,7,6,12,40,113,68,29,77,46,90,32,1,0,1,1,10,15,7,51,13,30,61,10,47,76,0,3,13,38,5,58,52,62,99,145,0,1,36,5,83,52,154,137,84,11,67,40,20,106,0,68,2,112,27,0,12,102,7,0,88,28,0,0,0,81,16,11,2,1,0,0,0,0,18,110,54,0,11,23,37,17,0,0,13,8,0,4,37,16,0,12,89,91,84,91,42,18,0,0,3,0,1,61,142,64,57,25,126,73,2,14,132,79,2,126,75,40,69,24,59,3,30,105,10,54,125,104,30,65,7,58,18,1,67,32,22,99,106,110,207,149,42,52,44,19,5,92,123,0,34,153,4,9,107,129,49,189,8,146,2,0,0,6,18,63,159,50,38,13,66,32,1,86,53,22,22,101,17,8,30,69,2,56,135,34,44,4,2,0,0,7,2,22,72,7,120,96,32,119,24,69,22,0,137,67,13,0,8,10,10,7,0,6,0,0,0,0,0,6,23,26,102,139,71,167,188,135,65,70,0,0,1,1,11,15,8,51,15,27,60,10,72,79,0,1,16,0,5,42,52,61,102,141,0,0,29,17,75,98,89,55,20,147